Protein AF-A0A2M7MDG8-F1 (afdb_monomer_lite)

Radius of gyration: 29.89 Å; chains: 1; bounding box: 57×78×83 Å

Secondary structure (DSSP, 8-state):
-EEE-TTS-EEEEEEEEEEEEEEEEEEEEETT-TT-EEEEETT-EEEEE--SBTTB--S----EEEEGGG--TTPEEEEE--------SEEEEEEEES-TTT--EEEEEEEE-SHHHHHHHHHHHHHEEEETTTEEEEEEETT-HHHHHHHHHHHHHHH----EEEEEEGGGTEEEEEEE-HHHHHHHGGG-SSSSS----HHHHTS-HHHHHHHHHHHHHHHEEEEEEEETTEEEEEEEEEES-HHHHHHHHHHHHHTT---EEEEE--GGGT---EEEEEE-TTHHHHHHHHTT----SEETTEEPP-S-EE-SSEEEEEEEEEEEEEEEEEEEEEEEETTT-EEEETTEEEE--SS---SSPEEEEEEEEEEE-TT-EEEEEEEEEE-TTEEEEEEEEEEE-TT-EEEEEEEEEE-SEEEEEEEEEE-STT-EEEEEEEEE--TT--

Structure (mmCIF, N/CA/C/O backbone):
data_AF-A0A2M7MDG8-F1
#
_entry.id   AF-A0A2M7MDG8-F1
#
loop_
_atom_site.group_PDB
_atom_site.id
_atom_site.type_symbol
_atom_site.label_atom_id
_atom_site.label_alt_id
_atom_site.label_comp_id
_atom_site.label_asym_id
_atom_site.label_entity_id
_atom_site.label_seq_id
_atom_site.pdbx_PDB_ins_code
_atom_site.Cartn_x
_atom_site.Cartn_y
_atom_site.Cartn_z
_atom_site.occupancy
_atom_site.B_iso_or_equiv
_atom_site.auth_seq_id
_atom_site.auth_comp_id
_atom_site.auth_asym_id
_atom_site.auth_atom_id
_atom_site.pdbx_PDB_model_num
ATOM 1 N N . MET A 1 1 ? 8.767 -16.275 1.628 1.00 90.94 1 MET A N 1
ATOM 2 C CA . MET A 1 1 ? 8.260 -14.883 1.651 1.00 90.94 1 MET A CA 1
ATOM 3 C C . MET A 1 1 ? 7.482 -14.621 0.369 1.00 90.94 1 MET A C 1
ATOM 5 O O . MET A 1 1 ? 7.879 -15.150 -0.664 1.00 90.94 1 MET A O 1
ATOM 9 N N . GLN A 1 2 ? 6.396 -13.848 0.425 1.00 94.25 2 GLN A N 1
ATOM 10 C CA . GLN A 1 2 ? 5.673 -13.382 -0.766 1.00 94.25 2 GLN A CA 1
ATOM 11 C C . GLN A 1 2 ? 5.841 -11.868 -0.927 1.00 94.25 2 GLN A C 1
ATOM 13 O O . GLN A 1 2 ? 6.028 -11.171 0.067 1.00 94.25 2 GLN A O 1
ATOM 18 N N . VAL A 1 3 ? 5.775 -11.376 -2.162 1.00 95.19 3 VAL A N 1
ATOM 19 C CA . VAL A 1 3 ? 5.859 -9.946 -2.505 1.00 95.19 3 VAL A CA 1
ATOM 20 C C . VAL A 1 3 ? 4.761 -9.577 -3.497 1.00 95.19 3 VAL A C 1
ATOM 22 O O . VAL A 1 3 ? 4.364 -10.416 -4.307 1.00 95.19 3 VAL A O 1
ATOM 25 N N . LEU A 1 4 ? 4.275 -8.335 -3.433 1.00 95.75 4 LEU A N 1
ATOM 26 C CA . LEU A 1 4 ? 3.331 -7.793 -4.411 1.00 95.75 4 LEU A CA 1
ATOM 27 C C . LEU A 1 4 ? 4.066 -7.525 -5.733 1.00 95.75 4 LEU A C 1
ATOM 29 O O . LEU A 1 4 ? 5.124 -6.895 -5.721 1.00 95.75 4 LEU A O 1
ATOM 33 N N . THR A 1 5 ? 3.519 -7.990 -6.854 1.00 96.75 5 THR A N 1
ATOM 34 C CA . THR A 1 5 ? 4.098 -7.819 -8.198 1.00 96.75 5 THR A CA 1
ATOM 35 C C . THR A 1 5 ? 3.436 -6.671 -8.955 1.00 96.75 5 THR A C 1
ATOM 37 O O . THR A 1 5 ? 2.425 -6.116 -8.515 1.00 96.75 5 THR A O 1
ATOM 40 N N . HIS A 1 6 ? 3.964 -6.322 -10.134 1.00 96.00 6 HIS A N 1
ATOM 41 C CA . HIS A 1 6 ? 3.345 -5.305 -10.993 1.00 96.00 6 HIS A CA 1
ATOM 42 C C . HIS A 1 6 ? 1.895 -5.638 -11.378 1.00 96.00 6 HIS A C 1
ATOM 44 O O . HIS A 1 6 ? 1.126 -4.737 -11.679 1.00 96.00 6 HIS A O 1
ATOM 50 N N . LYS A 1 7 ? 1.486 -6.911 -11.329 1.00 96.00 7 LYS A N 1
ATOM 51 C CA . LYS A 1 7 ? 0.113 -7.330 -11.645 1.00 96.00 7 LYS A CA 1
ATOM 52 C C . LYS A 1 7 ? -0.869 -7.162 -10.483 1.00 96.00 7 LYS A C 1
ATOM 54 O O . LYS A 1 7 ? -2.022 -7.564 -10.616 1.00 96.00 7 LYS A O 1
ATOM 59 N N . GLY A 1 8 ? -0.431 -6.614 -9.348 1.00 95.94 8 GLY A N 1
ATOM 60 C CA . GLY A 1 8 ? -1.291 -6.438 -8.178 1.00 95.94 8 GLY A CA 1
ATOM 61 C C . GLY A 1 8 ? -1.609 -7.750 -7.457 1.00 95.94 8 GLY A C 1
ATOM 62 O O . GLY A 1 8 ? -2.674 -7.878 -6.863 1.00 95.94 8 GLY A O 1
ATOM 63 N N . GLN A 1 9 ? -0.713 -8.740 -7.536 1.00 95.38 9 GLN A N 1
ATOM 64 C CA . GLN A 1 9 ? -0.869 -10.050 -6.898 1.00 95.38 9 GLN A CA 1
ATOM 65 C C . GLN A 1 9 ? 0.360 -10.400 -6.062 1.00 95.38 9 GLN A C 1
ATOM 67 O O . GLN A 1 9 ? 1.480 -10.027 -6.408 1.00 95.38 9 GLN A O 1
ATOM 72 N N . TYR A 1 10 ? 0.162 -11.156 -4.983 1.00 95.75 10 TYR A N 1
ATOM 73 C CA . TYR A 1 10 ? 1.270 -11.688 -4.195 1.00 95.75 10 TYR A CA 1
ATOM 74 C C . TYR A 1 10 ? 1.831 -12.963 -4.828 1.00 95.75 10 TYR A C 1
ATOM 76 O O . TYR A 1 10 ? 1.098 -13.916 -5.100 1.00 95.75 10 TYR A O 1
ATOM 84 N N . LYS A 1 11 ? 3.149 -12.997 -5.035 1.00 96.62 11 LYS A N 1
ATOM 85 C CA . LYS A 1 11 ? 3.870 -14.154 -5.584 1.00 96.62 11 LYS A CA 1
ATOM 86 C C . LYS A 1 11 ? 5.039 -14.545 -4.689 1.00 96.62 11 LYS A C 1
ATOM 88 O O . LYS A 1 11 ? 5.586 -13.729 -3.948 1.00 96.62 11 LYS A O 1
ATOM 93 N N . LEU A 1 12 ? 5.406 -15.825 -4.738 1.00 97.44 12 LEU A N 1
ATOM 94 C CA . LEU A 1 12 ? 6.503 -16.379 -3.948 1.00 97.44 12 LEU A CA 1
ATOM 95 C C . LEU A 1 12 ? 7.853 -15.883 -4.482 1.00 97.44 12 LEU A C 1
ATOM 97 O O . LEU A 1 12 ? 8.142 -16.011 -5.674 1.00 97.44 12 LEU A O 1
ATOM 101 N N . VAL A 1 13 ? 8.699 -15.397 -3.575 1.00 96.19 13 VAL A N 1
ATOM 102 C CA . VAL A 1 13 ? 10.124 -15.194 -3.849 1.00 96.19 13 VAL A CA 1
ATOM 103 C C . VAL A 1 13 ? 10.809 -16.554 -3.787 1.00 96.19 13 VAL A C 1
ATOM 105 O O . VAL A 1 13 ? 10.835 -17.173 -2.721 1.00 96.19 13 VAL A O 1
ATOM 108 N N . TYR A 1 14 ? 11.336 -17.027 -4.917 1.00 94.19 14 TYR A N 1
ATOM 109 C CA . TYR A 1 14 ? 12.024 -18.323 -4.988 1.00 94.19 14 TYR A CA 1
ATOM 110 C C . TYR A 1 14 ? 13.547 -18.187 -4.911 1.00 94.19 14 TYR A C 1
ATOM 112 O O . TYR A 1 14 ? 14.239 -19.170 -4.654 1.00 94.19 14 TYR A O 1
ATOM 120 N N . HIS A 1 15 ? 14.076 -16.978 -5.111 1.00 91.88 15 HIS A N 1
ATOM 121 C CA . HIS A 1 15 ? 15.501 -16.707 -4.993 1.00 91.88 15 HIS A CA 1
ATOM 122 C C . HIS A 1 15 ? 15.756 -15.265 -4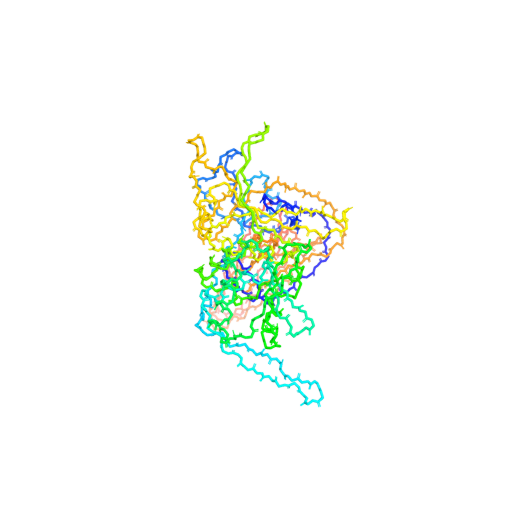.540 1.00 91.88 15 HIS A C 1
ATOM 124 O O . HIS A 1 15 ? 15.127 -14.324 -5.027 1.00 91.88 15 HIS A O 1
ATOM 130 N N . THR A 1 16 ? 16.689 -15.089 -3.605 1.00 93.12 16 THR A N 1
ATOM 131 C CA . THR A 1 16 ? 17.155 -13.781 -3.127 1.00 93.12 16 THR A CA 1
ATOM 132 C C . THR A 1 16 ? 18.625 -13.616 -3.471 1.00 93.12 16 THR A C 1
ATOM 134 O O . THR A 1 16 ? 19.426 -14.504 -3.182 1.00 93.12 16 THR A O 1
ATOM 137 N N . GLN A 1 17 ? 18.986 -12.476 -4.047 1.00 90.44 17 GLN A N 1
ATOM 138 C CA . GLN A 1 17 ? 20.343 -12.179 -4.487 1.00 90.44 17 GLN A CA 1
ATOM 139 C C . GLN A 1 17 ? 20.894 -10.988 -3.716 1.00 90.44 17 GLN A C 1
ATOM 141 O O . GLN A 1 17 ? 20.208 -9.980 -3.540 1.00 90.44 17 GLN A O 1
ATOM 146 N N . VAL A 1 18 ? 22.156 -11.099 -3.311 1.00 92.25 18 VAL A N 1
ATOM 147 C CA . VAL A 1 18 ? 22.944 -10.003 -2.747 1.00 92.25 18 VAL A CA 1
ATOM 148 C C . VAL A 1 18 ? 24.282 -9.994 -3.460 1.00 92.25 18 VAL A C 1
ATOM 150 O O . VAL A 1 18 ? 24.890 -11.047 -3.648 1.00 92.25 18 VAL A O 1
ATOM 153 N N . ARG A 1 19 ? 24.743 -8.818 -3.876 1.00 88.81 19 ARG A N 1
ATOM 154 C CA . ARG A 1 19 ? 26.073 -8.663 -4.473 1.00 88.81 19 ARG A CA 1
ATOM 155 C C . ARG A 1 19 ? 26.702 -7.330 -4.075 1.00 88.81 19 ARG A C 1
ATOM 157 O O . ARG A 1 19 ? 25.959 -6.366 -3.874 1.00 88.81 19 ARG A O 1
ATOM 164 N N . PRO A 1 20 ? 28.040 -7.247 -4.010 1.00 91.75 20 PRO A N 1
ATOM 165 C CA . PRO A 1 20 ? 28.718 -5.964 -3.932 1.00 91.75 20 PRO A CA 1
ATOM 166 C C . PRO A 1 20 ? 28.511 -5.178 -5.233 1.00 91.75 20 PRO A C 1
ATOM 168 O O . PRO A 1 20 ? 28.456 -5.747 -6.330 1.00 91.75 20 PRO A O 1
ATOM 171 N N . TYR A 1 21 ? 28.388 -3.862 -5.113 1.00 89.94 21 TYR A N 1
ATOM 172 C CA . TYR A 1 21 ? 28.246 -2.938 -6.227 1.00 89.94 21 TYR A CA 1
ATOM 173 C C . TYR A 1 21 ? 29.119 -1.705 -6.009 1.00 89.94 21 TYR A C 1
ATOM 175 O O . TYR A 1 21 ? 28.996 -1.015 -4.996 1.00 89.94 21 TYR A O 1
ATOM 183 N N . SER A 1 22 ? 29.946 -1.423 -7.013 1.00 92.25 22 SER A N 1
ATOM 184 C CA . SER A 1 22 ? 30.673 -0.166 -7.165 1.00 92.25 22 SER A CA 1
ATOM 185 C C . SER A 1 22 ? 30.246 0.482 -8.478 1.00 92.25 22 SER A C 1
ATOM 187 O O . SER A 1 22 ? 30.164 -0.187 -9.513 1.00 92.25 22 SER A O 1
ATOM 189 N N . GLY A 1 23 ? 29.946 1.773 -8.432 1.00 93.00 23 GLY A N 1
ATOM 190 C CA . GLY A 1 23 ? 29.485 2.558 -9.569 1.00 93.00 23 GLY A CA 1
ATOM 191 C C . GLY A 1 23 ? 28.351 3.503 -9.196 1.00 93.00 23 GLY A C 1
ATOM 192 O O . GLY A 1 23 ? 28.039 3.732 -8.030 1.00 93.00 23 GLY A O 1
ATOM 193 N N . LYS A 1 24 ? 27.677 4.034 -10.212 1.00 94.75 24 LYS A N 1
ATOM 194 C CA . LYS A 1 24 ? 26.626 5.033 -10.027 1.00 94.75 24 LYS A CA 1
ATOM 195 C C . LYS A 1 24 ? 25.358 4.423 -9.420 1.00 94.75 24 LYS A C 1
ATOM 197 O O . LYS A 1 24 ? 24.734 3.554 -10.037 1.00 94.75 24 LYS A O 1
ATOM 202 N N . LEU A 1 25 ? 24.965 4.886 -8.236 1.00 95.94 25 LEU A N 1
ATOM 203 C CA . LEU A 1 25 ? 23.689 4.580 -7.586 1.00 95.94 25 LEU A CA 1
ATOM 204 C C . LEU A 1 25 ? 22.718 5.737 -7.816 1.00 95.94 25 LEU A C 1
ATOM 206 O O . LEU A 1 25 ? 23.065 6.893 -7.568 1.00 95.94 25 LEU A O 1
ATOM 210 N N . PHE A 1 26 ? 21.516 5.430 -8.294 1.00 96.12 26 PHE A N 1
ATOM 211 C CA . PHE A 1 26 ? 20.469 6.415 -8.549 1.00 96.12 26 PHE A CA 1
ATOM 212 C C . PHE A 1 26 ? 19.486 6.440 -7.387 1.00 96.12 26 PHE A C 1
ATOM 214 O O . PHE A 1 26 ? 19.112 5.387 -6.885 1.00 96.12 26 PHE A O 1
ATOM 221 N N . THR A 1 27 ? 19.048 7.632 -6.995 1.00 95.25 27 THR A N 1
ATOM 222 C CA . THR A 1 27 ? 18.027 7.845 -5.968 1.00 95.25 27 THR A CA 1
ATOM 223 C C . THR A 1 27 ? 16.812 8.505 -6.609 1.00 95.25 27 THR A C 1
ATOM 225 O O . THR A 1 27 ? 16.882 9.650 -7.063 1.00 95.25 27 THR A O 1
ATOM 228 N N . LEU A 1 28 ? 15.688 7.795 -6.628 1.00 94.00 28 LEU A N 1
ATOM 229 C CA . LEU A 1 28 ? 14.415 8.276 -7.145 1.00 94.00 28 LEU A CA 1
ATOM 230 C C . LEU A 1 28 ? 13.561 8.842 -6.004 1.00 94.00 28 LEU A C 1
ATOM 232 O O . LEU A 1 28 ? 13.340 8.175 -4.994 1.00 94.00 28 LEU A O 1
ATOM 236 N N . ILE A 1 29 ? 13.055 10.066 -6.174 1.00 93.19 29 ILE A N 1
ATOM 237 C CA . ILE A 1 29 ? 12.091 10.689 -5.258 1.00 93.19 29 ILE A CA 1
ATOM 238 C C . ILE A 1 29 ? 10.775 10.879 -6.001 1.00 93.19 29 ILE A C 1
ATOM 240 O O . ILE A 1 29 ? 10.699 11.630 -6.978 1.00 93.19 29 ILE A O 1
ATOM 244 N N . VAL A 1 30 ? 9.719 10.242 -5.503 1.00 93.00 30 VAL A N 1
ATOM 245 C CA . VAL A 1 30 ? 8.393 10.227 -6.129 1.00 93.00 30 VAL A CA 1
ATOM 246 C C . VAL A 1 30 ? 7.488 11.289 -5.495 1.00 93.00 30 VAL A C 1
ATOM 248 O O . VAL A 1 30 ? 7.521 11.556 -4.290 1.00 93.00 30 VAL A O 1
ATOM 251 N N . THR A 1 31 ? 6.670 11.957 -6.311 1.00 91.81 31 THR A N 1
ATOM 252 C CA . THR A 1 31 ? 5.700 12.946 -5.820 1.00 91.81 31 THR A CA 1
ATOM 253 C C . THR A 1 31 ? 4.713 12.281 -4.861 1.00 91.81 31 THR A C 1
ATOM 255 O O . THR A 1 31 ? 4.181 11.217 -5.147 1.00 91.81 31 THR A O 1
ATOM 258 N N . GLY A 1 32 ? 4.461 12.904 -3.707 1.00 85.94 32 GLY A N 1
ATOM 259 C CA . GLY A 1 32 ? 3.559 12.347 -2.694 1.00 85.94 32 GLY A CA 1
ATOM 260 C C . GLY A 1 32 ? 4.169 11.287 -1.781 1.00 85.94 32 GLY A C 1
ATOM 261 O O . GLY A 1 32 ? 3.462 10.803 -0.899 1.00 85.94 32 GLY A O 1
ATOM 262 N N . GLN A 1 33 ? 5.445 10.938 -1.965 1.00 77.56 33 GLN A N 1
ATOM 263 C CA . GLN A 1 33 ? 6.238 10.082 -1.070 1.00 77.56 33 GLN A CA 1
ATOM 264 C C . GLN A 1 33 ? 7.606 10.727 -0.786 1.00 77.56 33 GLN A C 1
ATOM 266 O O . GLN A 1 33 ? 8.641 10.166 -1.115 1.00 77.56 33 GLN A O 1
ATOM 271 N N . PRO A 1 34 ? 7.657 11.946 -0.220 1.00 58.31 34 PRO A N 1
ATOM 272 C CA . PRO A 1 34 ? 8.914 12.673 -0.048 1.00 58.31 34 PRO A CA 1
ATOM 273 C C . PRO A 1 34 ? 9.913 12.008 0.915 1.00 58.31 34 PRO A C 1
ATOM 275 O O . PRO A 1 34 ? 11.093 12.344 0.843 1.00 58.31 34 PRO A O 1
ATOM 278 N N . SER A 1 35 ? 9.460 11.133 1.821 1.00 60.50 35 SER A N 1
ATOM 279 C CA . SER A 1 35 ? 10.312 10.428 2.790 1.00 60.50 35 SER A CA 1
ATOM 280 C C . SER A 1 35 ? 10.907 9.126 2.258 1.00 60.50 35 SER A C 1
ATOM 282 O O . SER A 1 35 ? 11.952 8.709 2.747 1.00 60.50 35 SER A O 1
ATOM 284 N N . GLU A 1 36 ? 10.270 8.507 1.264 1.00 72.19 36 GLU A N 1
ATOM 285 C CA . GLU A 1 36 ? 10.701 7.229 0.702 1.00 72.19 36 GLU A CA 1
ATOM 286 C C . GLU A 1 36 ? 11.608 7.501 -0.500 1.00 72.19 36 GLU A C 1
ATOM 288 O O . GLU A 1 36 ? 11.219 8.163 -1.467 1.00 72.19 36 GLU A O 1
ATOM 293 N N . LYS A 1 37 ? 12.859 7.056 -0.398 1.00 84.75 37 LYS A N 1
ATOM 294 C CA . LYS A 1 37 ? 13.877 7.211 -1.435 1.00 84.75 37 LYS A CA 1
ATOM 295 C C . LYS A 1 37 ? 14.177 5.836 -1.994 1.00 84.75 37 LYS A C 1
ATOM 297 O O . LYS A 1 37 ? 14.700 5.000 -1.269 1.00 84.75 37 LYS A O 1
ATOM 302 N N . ILE A 1 38 ? 13.913 5.642 -3.279 1.00 90.75 38 ILE A N 1
ATOM 303 C CA . ILE A 1 38 ? 14.214 4.368 -3.929 1.00 90.75 38 ILE A CA 1
ATOM 304 C C . ILE A 1 38 ? 15.616 4.463 -4.500 1.00 90.75 38 ILE A C 1
ATOM 306 O O . ILE A 1 38 ? 15.865 5.273 -5.394 1.00 90.75 38 ILE A O 1
ATOM 310 N N . GLU A 1 39 ? 16.539 3.670 -3.966 1.00 94.00 39 GLU A N 1
ATOM 311 C CA . GLU A 1 39 ? 17.900 3.586 -4.483 1.00 94.00 39 GLU A CA 1
ATOM 312 C C . GLU A 1 39 ? 18.063 2.350 -5.366 1.00 94.00 39 GLU A C 1
ATOM 314 O O . GLU A 1 39 ? 17.705 1.240 -4.977 1.00 94.00 39 GLU A O 1
ATOM 319 N N . ALA A 1 40 ? 18.604 2.537 -6.568 1.00 94.50 40 ALA A N 1
ATOM 320 C CA . ALA A 1 40 ? 18.746 1.459 -7.534 1.00 94.50 40 ALA A CA 1
ATOM 321 C C . ALA A 1 40 ? 20.020 1.592 -8.374 1.00 94.50 40 ALA A C 1
ATOM 323 O O . ALA A 1 40 ? 20.505 2.690 -8.667 1.00 94.50 40 ALA A O 1
ATOM 324 N N . THR A 1 41 ? 20.571 0.446 -8.782 1.00 94.44 41 THR A N 1
ATOM 325 C CA . THR A 1 41 ? 21.698 0.413 -9.727 1.00 94.44 41 THR A CA 1
ATOM 326 C C . THR A 1 41 ? 21.262 0.922 -11.098 1.00 94.44 41 THR A C 1
ATOM 328 O O . THR A 1 41 ? 20.101 0.778 -11.471 1.00 94.44 41 THR A O 1
ATOM 331 N N . LYS A 1 42 ? 22.210 1.463 -11.870 1.00 92.44 42 LYS A N 1
ATOM 332 C CA . LYS A 1 42 ? 21.990 2.122 -13.169 1.00 92.44 42 LYS A CA 1
ATOM 333 C C . LYS A 1 42 ? 21.023 1.404 -14.130 1.00 92.44 42 LYS A C 1
ATOM 335 O O . LYS A 1 42 ? 20.259 2.067 -14.823 1.00 92.44 42 LYS A O 1
ATOM 340 N N . GLU A 1 43 ? 21.080 0.075 -14.193 1.00 89.62 43 GLU A N 1
ATOM 341 C CA . GLU A 1 43 ? 20.310 -0.736 -15.149 1.00 89.62 43 GLU A CA 1
ATOM 342 C C . GLU A 1 43 ? 19.020 -1.331 -14.555 1.00 89.62 43 GLU A C 1
ATOM 344 O O . GLU A 1 43 ? 18.331 -2.088 -15.230 1.00 89.62 43 GLU A O 1
ATOM 349 N N . HIS A 1 44 ? 18.696 -1.037 -13.290 1.00 92.12 44 HIS A N 1
ATOM 350 C CA . HIS A 1 44 ? 17.541 -1.640 -12.628 1.00 92.12 44 HIS A CA 1
ATOM 351 C C . HIS A 1 44 ? 16.229 -1.119 -13.245 1.00 92.12 44 HIS A C 1
ATOM 353 O O . HIS A 1 44 ? 16.051 0.106 -13.270 1.00 92.12 44 HIS A O 1
ATOM 359 N N . PRO A 1 45 ? 15.332 -1.993 -13.746 1.00 94.12 45 PRO A N 1
ATOM 360 C CA . PRO A 1 45 ? 14.138 -1.548 -14.455 1.00 94.12 45 PRO A CA 1
ATOM 361 C C . PRO A 1 45 ? 12.997 -1.137 -13.518 1.00 94.12 45 PRO A C 1
ATOM 363 O O . PRO A 1 45 ? 12.654 -1.856 -12.579 1.00 94.12 45 PRO A O 1
ATOM 366 N N . PHE A 1 46 ? 12.361 -0.014 -13.833 1.00 95.88 46 PHE A N 1
ATOM 367 C CA . PHE A 1 46 ? 11.151 0.506 -13.200 1.00 95.88 46 PHE A CA 1
ATOM 368 C C . PHE A 1 46 ? 9.995 0.467 -14.199 1.00 95.88 46 PHE A C 1
ATOM 370 O O . PHE A 1 46 ? 10.208 0.712 -15.388 1.00 95.88 46 PHE A O 1
ATOM 377 N N . LEU A 1 47 ? 8.774 0.200 -13.730 1.00 96.94 47 LEU A N 1
ATOM 378 C CA . LEU A 1 47 ? 7.583 0.302 -14.573 1.00 96.94 47 LEU A CA 1
ATOM 379 C C . LEU A 1 47 ? 7.169 1.772 -14.685 1.00 96.94 47 LEU A C 1
ATOM 381 O O . LEU A 1 47 ? 6.744 2.389 -13.699 1.00 96.94 47 LEU A O 1
ATOM 385 N N . VAL A 1 48 ? 7.316 2.339 -15.879 1.00 96.88 48 VAL A N 1
ATOM 386 C CA . VAL A 1 48 ? 7.250 3.783 -16.120 1.00 96.88 48 VAL A CA 1
ATOM 387 C C . VAL A 1 48 ? 6.307 4.111 -17.274 1.00 96.88 48 VAL A C 1
ATOM 389 O O . VAL A 1 48 ? 6.158 3.342 -18.215 1.00 96.88 48 VAL A O 1
ATOM 392 N N . VAL A 1 49 ? 5.690 5.290 -17.209 1.00 97.38 49 VAL A N 1
ATOM 393 C CA . VAL A 1 49 ? 5.041 5.953 -18.344 1.00 97.38 49 VAL A CA 1
ATOM 394 C C . VAL A 1 49 ? 5.789 7.259 -18.616 1.00 97.38 49 VAL A C 1
ATOM 396 O O . VAL A 1 49 ? 5.792 8.164 -17.771 1.00 97.38 49 VAL A O 1
ATOM 399 N N . LYS A 1 50 ? 6.401 7.390 -19.800 1.00 94.69 50 LYS A N 1
ATOM 400 C CA . LYS A 1 50 ? 7.115 8.614 -20.199 1.00 94.69 50 LYS A CA 1
ATOM 401 C C . LYS A 1 50 ? 6.169 9.803 -20.297 1.00 94.69 50 LYS A C 1
ATOM 403 O O . LYS A 1 50 ? 5.072 9.723 -20.864 1.00 94.69 50 LYS A O 1
ATOM 408 N N . ARG A 1 51 ? 6.589 10.948 -19.765 1.00 93.81 51 ARG A N 1
ATOM 409 C CA . ARG A 1 51 ? 5.798 12.174 -19.829 1.00 93.81 51 ARG A CA 1
ATOM 410 C C . ARG A 1 51 ? 5.858 12.772 -21.233 1.00 93.81 51 ARG A C 1
ATOM 412 O O . ARG A 1 51 ? 6.926 13.158 -21.689 1.00 93.81 51 ARG A O 1
ATOM 419 N N . LYS A 1 52 ? 4.704 12.933 -21.895 1.00 91.38 52 LYS A N 1
ATOM 420 C CA . LYS A 1 52 ? 4.650 13.520 -23.253 1.00 91.38 52 LYS A CA 1
ATOM 421 C C . LYS A 1 52 ? 4.819 15.046 -23.242 1.00 91.38 52 LYS A C 1
ATOM 423 O O . LYS A 1 52 ? 5.505 15.599 -24.093 1.00 91.38 52 LYS A O 1
ATOM 428 N N . TYR A 1 53 ? 4.224 15.731 -22.260 1.00 88.31 53 TYR A N 1
ATOM 429 C CA . TYR A 1 53 ? 4.267 17.195 -22.151 1.00 88.31 53 TYR A CA 1
ATOM 430 C C . TYR A 1 53 ? 4.502 17.653 -20.712 1.00 88.31 53 TYR A C 1
ATOM 432 O O . TYR A 1 53 ? 3.794 17.235 -19.797 1.00 88.31 53 TYR A O 1
ATOM 440 N N . LYS A 1 54 ? 5.440 18.585 -20.512 1.00 81.12 54 LYS A N 1
ATOM 441 C CA . LYS A 1 54 ? 5.898 19.054 -19.188 1.00 81.12 54 LYS A CA 1
ATOM 442 C C . LYS A 1 54 ? 4.770 19.475 -18.233 1.00 81.12 54 LYS A C 1
ATOM 444 O O . LYS A 1 54 ? 4.838 19.183 -17.043 1.00 81.12 54 LYS A O 1
ATOM 449 N N . ASN A 1 55 ? 3.728 20.130 -18.751 1.00 80.25 55 ASN A N 1
ATOM 450 C CA . ASN A 1 55 ? 2.668 20.741 -17.940 1.00 80.25 55 ASN A CA 1
ATOM 451 C C . ASN A 1 55 ? 1.286 20.078 -18.093 1.00 80.25 55 ASN A C 1
ATOM 453 O O . ASN A 1 55 ? 0.345 20.491 -17.423 1.00 80.25 55 ASN A O 1
ATOM 457 N N . GLU A 1 56 ? 1.151 19.027 -18.910 1.00 83.31 56 GLU A N 1
ATOM 458 C CA . GLU A 1 56 ? -0.145 18.372 -19.171 1.00 83.31 56 GLU A CA 1
ATOM 459 C C . GLU A 1 56 ? -0.110 16.876 -18.898 1.00 83.31 56 GLU A C 1
ATOM 461 O O . GLU A 1 56 ? 0.840 16.213 -19.318 1.00 83.31 56 GLU A O 1
ATOM 466 N N . LYS A 1 57 ? -1.102 16.351 -18.169 1.00 83.94 57 LYS A N 1
ATOM 467 C CA . LYS A 1 57 ? -1.185 14.908 -17.919 1.00 83.94 57 LYS A CA 1
ATOM 468 C C . LYS A 1 57 ? -1.240 14.160 -19.250 1.00 83.94 57 LYS A C 1
ATOM 470 O O . LYS A 1 57 ? -1.841 14.638 -20.212 1.00 83.94 57 LYS A O 1
ATOM 475 N N . ASN A 1 58 ? -0.653 12.970 -19.276 1.00 91.12 58 ASN A N 1
ATOM 476 C CA . ASN A 1 58 ? -0.784 12.101 -20.430 1.00 91.12 58 ASN A CA 1
ATOM 477 C C . ASN A 1 58 ? -2.265 11.747 -20.668 1.00 91.12 58 ASN A C 1
ATOM 479 O O . ASN A 1 58 ? -3.048 11.596 -19.729 1.00 91.12 58 ASN A O 1
ATOM 483 N N . LYS A 1 59 ? -2.638 11.616 -21.944 1.00 88.44 59 LYS A N 1
ATOM 484 C CA . LYS A 1 59 ? -3.930 11.042 -22.363 1.00 88.44 59 LYS A CA 1
ATOM 485 C C . LYS A 1 59 ? -3.870 9.520 -22.498 1.00 88.44 59 LYS A C 1
ATOM 487 O O . LYS A 1 59 ? -4.901 8.867 -22.514 1.00 88.44 59 LYS A O 1
ATOM 492 N N . ASP A 1 60 ? -2.658 8.998 -22.618 1.00 89.06 60 ASP A N 1
ATOM 493 C CA . ASP A 1 60 ? -2.336 7.610 -22.897 1.00 89.06 60 ASP A CA 1
ATOM 494 C C . ASP A 1 60 ? -1.245 7.165 -21.913 1.00 89.06 60 ASP A C 1
ATOM 496 O O . ASP A 1 60 ? -0.237 7.862 -21.750 1.00 89.06 60 ASP A O 1
ATOM 500 N N . TRP A 1 61 ? -1.499 6.051 -21.233 1.00 93.56 61 TRP A N 1
ATOM 501 C CA . TRP A 1 61 ? -0.767 5.578 -20.058 1.00 93.56 61 TRP A CA 1
ATOM 502 C C . TRP A 1 61 ? -0.071 4.236 -20.307 1.00 93.56 61 TRP A C 1
ATOM 504 O O . TRP A 1 61 ? 0.082 3.439 -19.386 1.00 93.56 61 TRP A O 1
ATOM 514 N N . ASN A 1 62 ? 0.356 3.992 -21.550 1.00 91.00 62 ASN A N 1
ATOM 515 C CA . ASN A 1 62 ? 1.149 2.817 -21.911 1.00 91.00 62 ASN A CA 1
ATOM 516 C C . ASN A 1 62 ? 2.414 2.722 -21.052 1.00 91.00 62 ASN A C 1
ATOM 518 O O . ASN A 1 62 ? 3.250 3.630 -21.068 1.00 91.00 62 ASN A O 1
ATOM 522 N N . GLN A 1 63 ? 2.525 1.629 -20.297 1.00 94.12 63 GLN A N 1
ATOM 523 C CA . GLN A 1 63 ? 3.657 1.375 -19.419 1.00 94.12 63 GLN A CA 1
ATOM 524 C C . GLN A 1 63 ? 4.781 0.663 -20.170 1.00 94.12 63 GLN A C 1
ATOM 526 O O . GLN A 1 63 ? 4.544 -0.177 -21.037 1.00 94.12 63 GLN A O 1
ATOM 531 N N . GLU A 1 64 ? 6.012 0.947 -19.776 1.00 94.25 64 GLU A N 1
ATOM 532 C CA . GLU A 1 64 ? 7.209 0.263 -20.245 1.00 94.25 64 GLU A CA 1
ATOM 533 C C . GLU A 1 64 ? 8.199 0.070 -19.094 1.00 94.25 64 GLU A C 1
ATOM 535 O O . GLU A 1 64 ? 8.223 0.832 -18.125 1.00 94.25 64 GLU A O 1
ATOM 540 N N . TRP A 1 65 ? 9.013 -0.979 -19.186 1.00 94.75 65 TRP A N 1
ATOM 541 C CA . TRP A 1 65 ? 10.102 -1.211 -18.245 1.00 94.75 65 TRP A CA 1
ATOM 542 C C . TRP A 1 65 ? 11.331 -0.430 -18.696 1.00 94.75 65 TRP A C 1
ATOM 544 O O . TRP A 1 65 ? 11.925 -0.755 -19.723 1.00 94.75 65 TRP A O 1
ATOM 554 N N . LEU A 1 66 ? 11.729 0.575 -17.917 1.00 93.50 66 LEU A N 1
ATOM 555 C CA . LEU A 1 66 ? 12.893 1.405 -18.218 1.00 93.50 66 LEU A CA 1
ATOM 556 C C . LEU A 1 66 ? 13.957 1.285 -17.131 1.00 93.50 66 LEU A C 1
ATOM 558 O O . LEU A 1 66 ? 13.623 1.359 -15.945 1.00 93.50 66 LEU A O 1
ATOM 562 N N . PRO A 1 67 ? 15.243 1.162 -17.496 1.00 94.06 67 PRO A N 1
ATOM 563 C CA . PRO A 1 67 ? 16.336 1.353 -16.556 1.00 94.06 67 PRO A CA 1
ATOM 564 C C . PRO A 1 67 ? 16.226 2.703 -15.841 1.00 94.06 67 PRO A C 1
ATOM 566 O O . PRO A 1 67 ? 15.940 3.719 -16.474 1.00 94.06 67 PRO A O 1
ATOM 569 N N . VAL A 1 68 ? 16.532 2.754 -14.541 1.00 94.38 68 VAL A N 1
ATOM 570 C CA . VAL A 1 68 ? 16.451 4.000 -13.749 1.00 94.38 68 VAL A CA 1
ATOM 571 C C . VAL A 1 68 ? 17.243 5.171 -14.352 1.00 94.38 68 VAL A C 1
ATOM 573 O O . VAL A 1 68 ? 16.864 6.325 -14.175 1.00 94.38 68 VAL A O 1
ATOM 576 N N . LYS A 1 69 ? 18.323 4.890 -15.094 1.00 93.81 69 LYS A N 1
ATOM 577 C CA . LYS A 1 69 ? 19.143 5.905 -15.779 1.00 93.81 69 LYS A CA 1
ATOM 578 C C . LYS A 1 69 ? 18.400 6.652 -16.902 1.00 93.81 69 LYS A C 1
ATOM 580 O O . LYS A 1 69 ? 18.820 7.753 -17.241 1.00 93.81 69 LYS A O 1
ATOM 585 N N . ASP A 1 70 ? 17.366 6.033 -17.475 1.00 94.69 70 ASP A N 1
ATOM 586 C CA . ASP A 1 70 ? 16.585 6.537 -18.615 1.00 94.69 70 ASP A CA 1
ATOM 587 C C . ASP A 1 70 ? 15.252 7.170 -18.155 1.00 94.69 70 ASP A C 1
ATOM 589 O O . ASP A 1 70 ? 14.506 7.753 -18.947 1.00 94.69 70 ASP A O 1
ATOM 593 N N . VAL A 1 71 ? 14.956 7.076 -16.853 1.00 95.56 71 VAL A N 1
ATOM 594 C CA . VAL A 1 71 ? 13.831 7.757 -16.210 1.00 95.56 71 VAL A CA 1
ATOM 595 C C . VAL A 1 71 ? 14.182 9.229 -16.030 1.00 95.56 71 VAL A C 1
ATOM 597 O O . VAL A 1 71 ? 15.283 9.574 -15.605 1.00 95.56 71 VAL A O 1
ATOM 600 N N . GLU A 1 72 ? 13.232 10.114 -16.317 1.00 95.06 72 GLU A N 1
ATOM 601 C CA . GLU A 1 72 ? 13.406 11.560 -16.232 1.00 95.06 72 GLU A CA 1
ATOM 602 C C . GLU A 1 72 ? 12.433 12.190 -15.229 1.00 95.06 72 GLU A C 1
ATOM 604 O O . GLU A 1 72 ? 11.382 11.654 -14.870 1.00 95.06 72 GLU A O 1
ATOM 609 N N . LYS A 1 73 ? 12.772 13.393 -14.758 1.00 95.12 73 LYS A N 1
ATOM 610 C CA . LYS A 1 73 ? 11.877 14.169 -13.898 1.00 95.12 73 LYS A CA 1
ATOM 611 C C . LYS A 1 73 ? 10.554 14.442 -14.621 1.00 95.12 73 LYS A C 1
ATOM 613 O O . LYS A 1 73 ? 10.535 15.071 -15.674 1.00 95.12 73 LYS A O 1
ATOM 618 N N . GLY A 1 74 ? 9.446 14.094 -13.973 1.00 94.62 74 GLY A N 1
ATOM 619 C CA . GLY A 1 74 ? 8.093 14.283 -14.492 1.00 94.62 74 GLY A CA 1
ATOM 620 C C . GLY A 1 74 ? 7.498 13.053 -15.175 1.00 94.62 74 GLY A C 1
ATOM 621 O O . GLY A 1 74 ? 6.270 13.022 -15.300 1.00 94.62 74 GLY A O 1
ATOM 622 N N . ASP A 1 75 ? 8.316 12.055 -15.537 1.00 96.31 75 ASP A N 1
ATOM 623 C CA . ASP A 1 75 ? 7.838 10.715 -15.901 1.00 96.31 75 ASP A CA 1
ATOM 624 C C . ASP A 1 75 ? 7.042 10.112 -14.748 1.00 96.31 75 ASP A C 1
ATOM 626 O O . ASP A 1 75 ? 7.212 10.505 -13.592 1.00 96.31 75 ASP A O 1
ATOM 630 N N . TYR A 1 76 ? 6.157 9.169 -15.044 1.00 96.75 76 TYR A N 1
ATOM 631 C CA . TYR A 1 76 ? 5.332 8.537 -14.025 1.00 96.75 76 TYR A CA 1
ATOM 632 C C . TYR A 1 76 ? 5.865 7.158 -13.690 1.00 96.75 76 TYR A C 1
ATOM 634 O O . TYR A 1 76 ? 6.000 6.327 -14.578 1.00 96.75 76 TYR A O 1
ATOM 642 N N . VAL A 1 77 ? 6.096 6.895 -12.409 1.00 96.50 77 VAL A N 1
ATOM 643 C CA . VAL A 1 77 ? 6.284 5.528 -11.916 1.00 96.50 77 VAL A CA 1
ATOM 644 C C . VAL A 1 77 ? 4.947 4.915 -11.526 1.00 96.50 77 VAL A C 1
ATOM 646 O O . VAL A 1 77 ? 4.036 5.627 -11.085 1.00 96.50 77 VAL A O 1
ATOM 649 N N . CYS A 1 78 ? 4.848 3.597 -11.673 1.00 96.88 78 CYS A N 1
ATOM 650 C CA . CYS A 1 78 ? 3.631 2.846 -11.395 1.00 96.88 78 CYS A CA 1
ATOM 651 C C . CYS A 1 78 ? 3.699 2.171 -10.017 1.00 96.88 78 CYS A C 1
ATOM 653 O O . CYS A 1 78 ? 4.593 1.370 -9.738 1.00 96.88 78 CYS A O 1
ATOM 655 N N . THR A 1 79 ? 2.719 2.466 -9.169 1.00 96.25 79 THR A N 1
ATOM 656 C CA . THR A 1 79 ? 2.430 1.740 -7.929 1.00 96.25 79 THR A CA 1
ATOM 657 C C . THR A 1 79 ? 1.279 0.774 -8.205 1.00 96.25 79 THR A C 1
ATOM 659 O O . THR A 1 79 ? 0.168 1.255 -8.427 1.00 96.25 79 THR A O 1
ATOM 662 N N . PRO A 1 80 ? 1.491 -0.552 -8.214 1.00 97.25 80 PRO A N 1
ATOM 663 C CA . PRO A 1 80 ? 0.407 -1.499 -8.447 1.00 97.25 80 PRO A CA 1
ATOM 664 C C . PRO A 1 80 ? -0.573 -1.504 -7.270 1.00 97.25 80 PRO A C 1
ATOM 666 O O . PRO A 1 80 ? -0.180 -1.373 -6.109 1.00 97.25 80 PRO A O 1
ATOM 669 N N . ILE A 1 81 ? -1.854 -1.651 -7.587 1.00 97.50 81 ILE A N 1
ATOM 670 C CA . ILE A 1 81 ? -2.941 -1.783 -6.618 1.00 97.50 81 ILE A CA 1
ATOM 671 C C . ILE A 1 81 ? -3.084 -3.265 -6.267 1.00 97.50 81 ILE A C 1
ATOM 673 O O . ILE A 1 81 ? -3.195 -4.092 -7.169 1.00 97.50 81 ILE A O 1
ATOM 677 N N . ASP A 1 82 ? -3.094 -3.608 -4.976 1.00 96.50 82 ASP A N 1
ATOM 678 C CA . ASP A 1 82 ? -3.371 -4.979 -4.537 1.00 96.50 82 ASP A CA 1
ATOM 679 C C . ASP A 1 82 ? -4.812 -5.383 -4.892 1.00 96.50 82 ASP A C 1
ATOM 681 O O . ASP A 1 82 ? -5.784 -4.818 -4.382 1.00 96.50 82 ASP A O 1
ATOM 685 N N . GLN A 1 83 ? -4.930 -6.374 -5.774 1.00 95.12 83 GLN A N 1
ATOM 686 C CA . GLN A 1 83 ? -6.195 -6.921 -6.267 1.00 95.12 83 GLN A CA 1
ATOM 687 C C . GLN A 1 83 ? -6.672 -8.116 -5.432 1.00 95.12 83 GLN A C 1
ATOM 689 O O . GLN A 1 83 ? -7.704 -8.717 -5.731 1.00 95.12 83 GLN A O 1
ATOM 694 N N . THR A 1 84 ? -5.922 -8.503 -4.400 1.00 94.94 84 THR A N 1
ATOM 695 C CA . THR A 1 84 ? -6.239 -9.675 -3.587 1.00 94.94 84 THR A CA 1
ATOM 696 C C . THR A 1 84 ? -7.479 -9.411 -2.737 1.00 94.94 84 THR A C 1
ATOM 698 O O . THR A 1 84 ? -7.495 -8.506 -1.903 1.00 94.94 84 THR A O 1
ATOM 701 N N . ILE A 1 85 ? -8.512 -10.237 -2.921 1.00 95.88 85 ILE A N 1
ATOM 702 C CA . ILE A 1 85 ? -9.715 -10.251 -2.083 1.00 95.88 85 ILE A CA 1
ATOM 703 C C . ILE A 1 85 ? -9.874 -11.654 -1.496 1.00 95.88 85 ILE A C 1
ATOM 705 O O . ILE A 1 85 ? -10.109 -12.619 -2.221 1.00 95.88 85 ILE A O 1
ATOM 709 N N . LYS A 1 86 ? -9.750 -11.766 -0.175 1.00 95.19 86 LYS A N 1
ATOM 710 C CA . LYS A 1 86 ? -9.971 -12.983 0.610 1.00 95.19 86 LYS A CA 1
ATOM 711 C C . LYS A 1 86 ? -11.099 -12.734 1.600 1.00 95.19 86 LYS A C 1
ATOM 713 O O . LYS A 1 86 ? -10.860 -12.633 2.799 1.00 95.19 86 LYS A O 1
ATOM 718 N N . SER A 1 87 ? -12.313 -12.598 1.066 1.00 93.38 87 SER A N 1
ATOM 719 C CA . SER A 1 87 ? -13.480 -12.330 1.898 1.00 93.38 87 SER A CA 1
ATOM 720 C C . SER A 1 87 ? -13.875 -13.544 2.723 1.00 93.38 87 SER A C 1
ATOM 722 O O . SER A 1 87 ? -13.920 -14.664 2.214 1.00 93.38 87 SER A O 1
ATOM 724 N N . GLN A 1 88 ? -14.175 -13.305 3.992 1.00 93.38 88 GLN A N 1
ATOM 725 C CA . GLN A 1 88 ? -14.681 -14.313 4.915 1.00 93.38 88 GLN A CA 1
ATOM 726 C C . GLN A 1 88 ? -15.912 -13.790 5.659 1.00 93.38 88 GLN A C 1
ATOM 728 O O . GLN A 1 88 ? -16.045 -12.588 5.904 1.00 93.38 88 GLN A O 1
ATOM 733 N N . GLU A 1 89 ? -16.815 -14.701 6.020 1.00 95.25 89 GLU A N 1
ATOM 734 C CA . GLU A 1 89 ? -17.998 -14.395 6.837 1.00 95.25 89 GLU A CA 1
ATOM 735 C C . GLU A 1 89 ? -17.686 -14.482 8.332 1.00 95.25 89 GLU A C 1
ATOM 737 O O . GLU A 1 89 ? -18.133 -13.647 9.118 1.00 95.25 89 GLU A O 1
ATOM 742 N N . ILE A 1 90 ? -16.874 -15.465 8.725 1.00 96.44 90 ILE A N 1
ATOM 743 C CA . ILE A 1 90 ? -16.447 -15.698 10.103 1.00 96.44 90 ILE A CA 1
ATOM 744 C C . ILE A 1 90 ? -14.924 -15.773 10.129 1.00 96.44 90 ILE A C 1
ATOM 746 O O . ILE A 1 90 ? -14.318 -16.558 9.404 1.00 96.44 90 ILE A O 1
ATOM 750 N N . LEU A 1 91 ? -14.318 -14.973 10.999 1.00 95.75 91 LEU A N 1
ATOM 751 C CA . LEU A 1 91 ? -12.910 -15.058 11.345 1.00 95.75 91 LEU A CA 1
ATOM 752 C C . LEU A 1 91 ? -12.750 -16.005 12.537 1.00 95.75 91 LEU A C 1
ATOM 754 O O . LEU A 1 91 ? -13.295 -15.755 13.613 1.00 95.75 91 LEU A O 1
ATOM 758 N N . ILE A 1 92 ? -11.972 -17.070 12.354 1.00 94.94 92 ILE A N 1
ATOM 759 C CA . ILE A 1 92 ? -11.533 -17.938 13.450 1.00 94.94 92 ILE A CA 1
ATOM 760 C C . ILE A 1 92 ? -10.175 -17.427 13.928 1.00 94.94 92 ILE A C 1
ATOM 762 O O . ILE A 1 92 ? -9.211 -17.441 13.165 1.00 94.94 92 ILE A O 1
ATOM 766 N N . TYR A 1 93 ? -10.097 -16.977 15.179 1.00 94.19 93 TYR A N 1
ATOM 767 C CA . TYR A 1 93 ? -8.873 -16.431 15.762 1.00 94.19 93 TYR A CA 1
ATOM 768 C C . TYR A 1 93 ? -8.528 -17.144 17.070 1.00 94.19 93 TYR A C 1
ATOM 770 O O . TYR A 1 93 ? -9.357 -17.230 17.975 1.00 94.19 93 TYR A O 1
ATOM 778 N N . GLU A 1 94 ? -7.309 -17.667 17.172 1.00 93.25 94 GLU A N 1
ATOM 779 C CA . GLU A 1 94 ? -6.837 -18.379 18.361 1.00 93.25 94 GLU A CA 1
ATOM 780 C C . GLU A 1 94 ? -6.212 -17.398 19.357 1.00 93.25 94 GLU A C 1
ATOM 782 O O . GLU A 1 94 ? -5.282 -16.664 19.024 1.00 93.25 94 GLU A O 1
ATOM 787 N N . VAL A 1 95 ? -6.720 -17.384 20.590 1.00 90.56 95 VAL A N 1
ATOM 788 C CA . VAL A 1 95 ? -6.193 -16.565 21.686 1.00 90.56 95 VAL A CA 1
ATOM 789 C C . VAL A 1 95 ? -5.668 -17.451 22.816 1.00 90.56 95 VAL A C 1
ATOM 791 O O . VAL A 1 95 ? -6.385 -18.339 23.282 1.00 90.56 95 VAL A O 1
ATOM 794 N N . PRO A 1 96 ? -4.439 -17.221 23.308 1.00 87.12 96 PRO A N 1
ATOM 795 C CA . PRO A 1 96 ? -3.958 -17.890 24.506 1.00 87.12 96 PRO A CA 1
ATOM 796 C C . PRO A 1 96 ? -4.652 -17.306 25.746 1.00 87.12 96 PRO A C 1
ATOM 798 O O . PRO A 1 96 ? -4.582 -16.102 26.012 1.00 87.12 96 PRO A O 1
ATOM 801 N N . VAL A 1 97 ? -5.309 -18.166 26.520 1.00 81.75 97 VAL A N 1
ATOM 802 C CA . VAL A 1 97 ? -6.009 -17.840 27.770 1.00 81.75 97 VAL A CA 1
ATOM 803 C C . VAL A 1 97 ? -5.493 -18.705 28.922 1.00 81.75 97 VAL A C 1
ATOM 805 O O . VAL A 1 97 ? -5.077 -19.844 28.724 1.00 81.75 97 VAL A O 1
ATOM 808 N N . GLY A 1 98 ? -5.502 -18.154 30.138 1.00 72.31 98 GLY A N 1
ATOM 809 C CA . GLY A 1 98 ? -5.015 -18.819 31.352 1.00 72.31 98 GLY A CA 1
ATOM 810 C C . GLY A 1 98 ? -3.858 -18.078 32.025 1.00 72.31 98 GLY A C 1
ATOM 811 O O . GLY A 1 98 ? -3.373 -17.067 31.525 1.00 72.31 98 GLY A O 1
ATOM 812 N N . ASN A 1 99 ? -3.432 -18.583 33.184 1.00 64.44 99 ASN A N 1
ATOM 813 C CA . ASN A 1 99 ? -2.255 -18.099 33.903 1.00 64.44 99 ASN A CA 1
ATOM 814 C C . ASN A 1 99 ? -1.138 -19.138 33.767 1.00 64.44 99 ASN A C 1
ATOM 816 O O . ASN A 1 99 ? -1.394 -20.330 33.917 1.00 64.44 99 ASN A O 1
ATOM 820 N N . GLY A 1 100 ? 0.105 -18.696 33.544 1.00 57.84 100 GLY A N 1
ATOM 821 C CA . GLY A 1 100 ? 1.259 -19.574 33.286 1.00 57.84 100 GLY A CA 1
ATOM 822 C C . GLY A 1 100 ? 1.519 -20.675 34.330 1.00 57.84 100 GLY A C 1
ATOM 823 O O . GLY A 1 100 ? 2.205 -21.638 34.016 1.00 57.84 100 GLY A O 1
ATOM 824 N N . ALA A 1 101 ? 0.933 -20.583 35.530 1.00 64.06 101 ALA A N 1
ATOM 825 C CA . ALA A 1 101 ? 0.973 -21.630 36.556 1.00 64.06 101 ALA A CA 1
ATOM 826 C C . ALA A 1 101 ? 0.130 -22.879 36.215 1.00 64.06 101 ALA A C 1
ATOM 828 O O . ALA A 1 101 ? 0.461 -23.975 36.653 1.00 64.06 101 ALA A O 1
ATOM 829 N N . SER A 1 102 ? -0.947 -22.725 35.440 1.00 67.50 102 SER A N 1
ATOM 830 C CA . SER A 1 102 ? -1.862 -23.805 35.021 1.00 67.50 102 SER A CA 1
ATOM 831 C C . SER A 1 102 ? -1.640 -24.240 33.566 1.00 67.50 102 SER A C 1
ATOM 833 O O . SER A 1 102 ? -2.348 -25.115 33.071 1.00 67.50 102 SER A O 1
ATOM 835 N N . GLY A 1 103 ? -0.684 -23.607 32.878 1.00 71.44 103 GLY A N 1
ATOM 836 C CA . GLY A 1 103 ? -0.508 -23.697 31.431 1.00 71.44 103 GLY A CA 1
ATOM 837 C C . GLY A 1 103 ? -1.424 -22.743 30.657 1.00 71.44 103 GLY A C 1
ATOM 838 O O . GLY A 1 103 ? -2.499 -22.355 31.113 1.00 71.44 103 GLY A O 1
ATOM 839 N N . TRP A 1 104 ? -0.974 -22.346 29.467 1.00 80.06 104 TRP A N 1
ATOM 840 C CA . TRP A 1 104 ? -1.794 -21.599 28.516 1.00 80.06 104 TRP A CA 1
ATOM 841 C C . TRP A 1 104 ? -2.698 -22.567 27.753 1.00 80.06 104 TRP A C 1
ATOM 843 O O . TRP A 1 104 ? -2.225 -23.582 27.244 1.00 80.06 104 TRP A O 1
ATOM 853 N N . GLN A 1 105 ? -3.982 -22.240 27.640 1.00 82.56 105 GLN A N 1
ATOM 854 C CA . GLN A 1 105 ? -4.921 -22.927 26.759 1.00 82.56 105 GLN A CA 1
ATOM 855 C C . GLN A 1 105 ? -5.207 -22.049 25.542 1.00 82.56 105 GLN A C 1
ATOM 857 O O . GLN A 1 105 ? -5.370 -20.838 25.671 1.00 82.56 105 GLN A O 1
ATOM 862 N N . LEU A 1 106 ? -5.262 -22.648 24.355 1.00 87.69 106 LEU A N 1
ATOM 863 C CA . LEU A 1 106 ? -5.667 -21.946 23.139 1.00 87.69 106 LEU A CA 1
ATOM 864 C C . LEU A 1 106 ? -7.189 -21.993 23.021 1.00 87.69 106 LEU A C 1
ATOM 866 O O . LEU A 1 106 ? -7.779 -23.060 22.862 1.00 87.69 106 LEU A O 1
ATOM 870 N N . GLU A 1 107 ? -7.820 -20.827 23.094 1.00 90.50 107 GLU A N 1
ATOM 871 C CA . GLU A 1 107 ? -9.250 -20.660 22.866 1.00 90.50 107 GLU A CA 1
ATOM 872 C C . GLU A 1 107 ? -9.491 -20.143 21.443 1.00 90.50 107 GLU A C 1
ATOM 874 O O . GLU A 1 107 ? -8.821 -19.221 20.983 1.00 90.50 107 GLU A O 1
ATOM 879 N N . LYS A 1 108 ? -10.466 -20.724 20.737 1.00 93.12 108 LYS A N 1
ATOM 880 C CA . LYS A 1 108 ? -10.870 -20.297 19.391 1.00 93.12 108 LYS A CA 1
ATOM 881 C C . LYS A 1 108 ? -12.028 -19.311 19.477 1.00 93.12 108 LYS A C 1
ATOM 883 O O . LYS A 1 108 ? -13.143 -19.700 19.813 1.00 93.12 108 LYS A O 1
ATOM 888 N N . LEU A 1 109 ? -11.778 -18.057 19.123 1.00 93.19 109 LEU A N 1
ATOM 889 C CA . LEU A 1 109 ? -12.816 -17.049 18.941 1.00 93.19 109 LEU A CA 1
ATOM 890 C C . LEU A 1 109 ? -13.399 -17.172 17.533 1.00 93.19 109 LEU A C 1
ATOM 892 O O . LEU A 1 109 ? -12.655 -17.174 16.554 1.00 93.19 109 LEU A O 1
ATOM 896 N N . GLN A 1 110 ? -14.724 -17.247 17.434 1.00 95.06 110 GLN A N 1
ATOM 897 C CA . GLN A 1 110 ? -15.451 -17.131 16.171 1.00 95.06 110 GLN A CA 1
ATOM 898 C C . GLN A 1 110 ? -16.051 -15.732 16.095 1.00 95.06 110 GLN A C 1
ATOM 900 O O . GLN A 1 110 ? -16.944 -15.395 16.869 1.00 95.06 110 GLN A O 1
ATOM 905 N N . ILE A 1 111 ? -15.521 -14.904 15.202 1.00 95.88 111 ILE A N 1
ATOM 906 C CA . ILE A 1 111 ? -15.849 -13.481 15.131 1.00 95.88 111 ILE A CA 1
ATOM 907 C C . ILE A 1 111 ? -16.536 -13.211 13.791 1.00 95.88 111 ILE A C 1
ATOM 909 O O . ILE A 1 111 ? -15.934 -13.480 12.749 1.00 95.88 111 ILE A O 1
ATOM 913 N N . PRO A 1 112 ? -17.759 -12.654 13.770 1.00 95.88 112 PRO A N 1
ATOM 914 C CA . PRO A 1 112 ? -18.406 -12.247 12.528 1.00 95.88 112 PRO A CA 1
ATOM 915 C C . PRO A 1 112 ? -17.560 -11.194 11.804 1.00 95.88 112 PRO A C 1
ATOM 917 O O . PRO A 1 112 ? -17.347 -10.091 12.311 1.00 95.88 112 PRO A O 1
ATOM 920 N N . CYS A 1 113 ? -17.083 -11.515 10.604 1.00 96.31 113 CYS A N 1
ATOM 921 C CA . CYS A 1 113 ? -16.242 -10.639 9.793 1.00 96.31 113 CYS A CA 1
ATOM 922 C C . CYS A 1 113 ? -17.115 -9.646 9.007 1.00 96.31 113 CYS A C 1
ATOM 924 O O . CYS A 1 113 ? -17.209 -9.675 7.782 1.00 96.31 113 CYS A O 1
ATOM 926 N N . THR A 1 114 ? -17.817 -8.790 9.745 1.00 97.44 114 THR A N 1
ATOM 927 C CA . THR A 1 114 ? -18.845 -7.859 9.258 1.00 97.44 114 THR A CA 1
ATOM 928 C C . THR A 1 114 ? -18.295 -6.444 9.047 1.00 97.44 114 THR A C 1
ATOM 930 O O . THR A 1 114 ? -17.157 -6.143 9.415 1.00 97.44 114 THR A O 1
ATOM 933 N N . GLN A 1 115 ? -19.101 -5.543 8.473 1.00 98.19 115 GLN A N 1
ATOM 934 C CA . GLN A 1 115 ? -18.740 -4.121 8.401 1.00 98.19 115 GLN A CA 1
ATOM 935 C C . GLN A 1 115 ? -18.603 -3.509 9.804 1.00 98.19 115 GLN A C 1
ATOM 937 O O . GLN A 1 115 ? -17.739 -2.665 10.022 1.00 98.19 115 GLN A O 1
ATOM 942 N N . GLU A 1 116 ? -19.386 -3.977 10.776 1.00 98.56 116 GLU A N 1
ATOM 943 C CA . GLU A 1 116 ? -19.320 -3.572 12.180 1.00 98.56 116 GLU A CA 1
ATOM 944 C C . GLU A 1 116 ? -17.967 -3.909 12.816 1.00 98.56 116 GLU A C 1
ATOM 946 O O . GLU A 1 116 ? -17.401 -3.070 13.519 1.00 98.56 116 GLU A O 1
ATOM 951 N N . LEU A 1 117 ? -17.409 -5.093 12.530 1.00 98.56 117 LEU A N 1
ATOM 952 C CA . LEU A 1 117 ? -16.052 -5.437 12.967 1.00 98.56 117 LEU A CA 1
ATOM 953 C C . LEU A 1 117 ? -15.027 -4.460 12.377 1.00 98.56 117 LEU A C 1
ATOM 955 O O . LEU A 1 117 ? -14.180 -3.948 13.103 1.00 98.56 117 LEU A O 1
ATOM 959 N N . PHE A 1 118 ? -15.118 -4.162 11.080 1.00 98.69 118 PHE A N 1
ATOM 960 C CA . PHE A 1 118 ? -14.194 -3.239 10.411 1.00 98.69 118 PHE A CA 1
ATOM 961 C C . PHE A 1 118 ? -14.320 -1.804 10.924 1.00 98.69 118 PHE A C 1
ATOM 963 O O . PHE A 1 118 ? -13.309 -1.125 11.106 1.00 98.69 118 PHE A O 1
ATOM 970 N N . LYS A 1 119 ? -15.541 -1.367 11.243 1.00 98.69 119 LYS A N 1
ATOM 971 C CA . LYS A 1 119 ? -15.795 -0.082 11.899 1.00 98.69 119 LYS A CA 1
ATOM 972 C C . LYS A 1 119 ? -15.122 -0.016 13.269 1.00 98.69 119 LYS A C 1
ATOM 974 O O . LYS A 1 119 ? -14.450 0.960 13.587 1.00 98.69 119 LYS A O 1
ATOM 979 N N . LEU A 1 120 ? -15.253 -1.078 14.064 1.00 98.75 120 LEU A N 1
ATOM 980 C CA . LEU A 1 120 ? -14.629 -1.174 15.382 1.00 98.75 120 LEU A CA 1
ATOM 981 C C . LEU A 1 120 ? -13.096 -1.211 15.301 1.00 98.75 120 LEU A C 1
ATOM 983 O O . LEU A 1 120 ? -12.430 -0.574 16.114 1.00 98.75 120 LEU A O 1
ATOM 987 N N . ILE A 1 121 ? -12.536 -1.907 14.307 1.00 98.75 121 ILE A N 1
ATOM 988 C CA . ILE A 1 121 ? -11.094 -1.887 14.022 1.00 98.75 121 ILE A CA 1
ATOM 989 C C . ILE A 1 121 ? -10.643 -0.465 13.681 1.00 98.75 121 ILE A C 1
ATOM 991 O O . ILE A 1 121 ? -9.643 -0.012 14.228 1.00 98.75 121 ILE A O 1
ATOM 995 N N . GLY A 1 122 ? -11.386 0.267 12.844 1.00 98.69 122 GLY A N 1
ATOM 996 C CA . GLY A 1 122 ? -11.074 1.662 12.521 1.00 98.69 122 GLY A CA 1
ATOM 997 C C . GLY A 1 122 ? -11.023 2.558 13.762 1.00 98.69 122 GLY A C 1
ATOM 998 O O . GLY A 1 122 ? -10.043 3.276 13.954 1.00 98.69 122 GLY A O 1
ATOM 999 N N . TYR A 1 123 ? -12.003 2.438 14.665 1.00 98.69 123 TYR A N 1
ATOM 1000 C CA . TYR A 1 123 ? -11.965 3.129 15.960 1.00 98.69 123 TYR A CA 1
ATOM 1001 C C . TYR A 1 123 ? -10.789 2.690 16.840 1.00 98.69 123 TYR A C 1
ATOM 1003 O O . TYR A 1 123 ? -10.207 3.519 17.531 1.00 98.69 123 TYR A O 1
ATOM 1011 N N . TYR A 1 124 ? -10.410 1.409 16.823 1.00 98.75 124 TYR A N 1
ATOM 1012 C CA . TYR A 1 124 ? -9.275 0.919 17.609 1.00 98.75 124 TYR A CA 1
ATOM 1013 C C . TYR A 1 124 ? -7.929 1.436 17.090 1.00 98.75 124 TYR A C 1
ATOM 1015 O O . TYR A 1 124 ? -7.013 1.692 17.873 1.00 98.75 124 TYR A O 1
ATOM 1023 N N . LEU A 1 125 ? -7.789 1.570 15.772 1.00 98.56 125 LEU A N 1
ATOM 1024 C CA . LEU A 1 125 ? -6.587 2.121 15.153 1.00 98.56 125 LEU A CA 1
ATOM 1025 C C . LEU A 1 125 ? -6.410 3.607 15.489 1.00 98.56 125 LEU A C 1
ATOM 1027 O O . LEU A 1 125 ? -5.267 4.026 15.658 1.00 98.56 125 LEU A O 1
ATOM 1031 N N . ALA A 1 126 ? -7.515 4.349 15.628 1.00 97.88 126 ALA A N 1
ATOM 1032 C CA . ALA A 1 126 ? -7.517 5.753 16.036 1.00 97.88 126 ALA A CA 1
ATOM 1033 C C . ALA A 1 126 ? -7.309 5.927 17.550 1.00 97.88 126 ALA A C 1
ATOM 1035 O O . ALA A 1 126 ? -6.317 6.484 18.007 1.00 97.88 126 ALA A O 1
ATOM 1036 N N . GLU A 1 127 ? -8.236 5.384 18.339 1.00 97.56 127 GLU A N 1
ATOM 1037 C CA . GLU A 1 127 ? -8.411 5.733 19.754 1.00 97.56 127 GLU A CA 1
ATOM 1038 C C . GLU A 1 127 ? -8.099 4.577 20.709 1.00 97.56 127 GLU A C 1
ATOM 1040 O O . GLU A 1 127 ? -8.185 4.712 21.933 1.00 97.56 127 GLU A O 1
ATOM 1045 N N . GLY A 1 128 ? -7.788 3.403 20.160 1.00 97.56 128 GLY A N 1
ATOM 1046 C CA . GLY A 1 128 ? -7.651 2.167 20.912 1.00 97.56 128 GLY A CA 1
ATOM 1047 C C . GLY A 1 128 ? -6.282 1.991 21.563 1.00 97.56 128 GLY A C 1
ATOM 1048 O O . GLY A 1 128 ? -5.242 2.245 20.958 1.00 97.56 128 GLY A O 1
ATOM 1049 N N . SER A 1 129 ? -6.248 1.433 22.769 1.00 97.75 129 SER A N 1
ATOM 1050 C CA . SER A 1 129 ? -5.014 0.988 23.429 1.00 97.75 129 SER A CA 1
ATOM 1051 C C . SER A 1 129 ? -5.264 -0.209 24.340 1.00 97.75 129 SER A C 1
ATOM 1053 O O . SER A 1 129 ? -6.405 -0.518 24.689 1.00 97.75 129 SER A O 1
ATOM 1055 N N . ILE A 1 130 ? -4.195 -0.902 24.731 1.00 97.56 130 ILE A N 1
ATOM 1056 C CA . ILE A 1 130 ? -4.261 -2.007 25.695 1.00 97.56 130 ILE A CA 1
ATOM 1057 C C . ILE A 1 130 ? -3.426 -1.654 26.922 1.00 97.56 130 ILE A C 1
ATOM 1059 O O . ILE A 1 130 ? -2.256 -1.298 26.810 1.00 97.56 130 ILE A O 1
ATOM 1063 N N . SER A 1 131 ? -4.017 -1.782 28.110 1.00 94.38 131 SER A N 1
ATOM 1064 C CA . SER A 1 131 ? -3.333 -1.551 29.388 1.00 94.38 131 SER A CA 1
ATOM 1065 C C . SER A 1 131 ? -3.272 -2.832 30.214 1.00 94.38 131 SER A C 1
ATOM 1067 O O . SER A 1 131 ? -4.282 -3.510 30.413 1.00 94.38 131 SER A O 1
ATOM 1069 N N . GLY A 1 132 ? -2.075 -3.180 30.697 1.00 87.56 132 GLY A N 1
ATOM 1070 C CA . GLY A 1 132 ? -1.861 -4.341 31.574 1.00 87.56 132 GLY A CA 1
ATOM 1071 C C . GLY A 1 132 ? -2.307 -5.687 30.982 1.00 87.56 132 GLY A C 1
ATOM 1072 O O . GLY A 1 132 ? -2.630 -6.603 31.735 1.00 87.56 132 GLY A O 1
ATOM 1073 N N . GLY A 1 133 ? -2.424 -5.788 29.651 1.00 86.62 133 GLY A N 1
ATOM 1074 C CA . GLY A 1 133 ? -2.877 -6.988 28.929 1.00 86.62 133 GLY A CA 1
ATOM 1075 C C . GLY A 1 133 ? -4.323 -7.428 29.202 1.00 86.62 133 GLY A C 1
ATOM 1076 O O . GLY A 1 133 ? -4.743 -8.474 28.715 1.00 86.62 133 GLY A O 1
ATOM 1077 N N . SER A 1 134 ? -5.079 -6.662 29.994 1.00 91.19 134 SER A N 1
ATOM 1078 C CA . SER A 1 134 ? -6.403 -7.067 30.499 1.00 91.19 134 SER A CA 1
ATOM 1079 C C . SER A 1 134 ? -7.486 -6.009 30.296 1.00 91.19 134 SER A C 1
ATOM 1081 O O . SER A 1 134 ? -8.671 -6.304 30.469 1.00 91.19 134 SER A O 1
ATOM 1083 N N . TYR A 1 135 ? -7.092 -4.787 29.931 1.00 95.38 135 TYR A N 1
ATOM 1084 C CA . TYR A 1 135 ? -7.994 -3.669 29.695 1.00 95.38 135 TYR A CA 1
ATOM 1085 C C . TYR A 1 135 ? -7.828 -3.170 28.266 1.00 95.38 135 TYR A C 1
ATOM 1087 O O . TYR A 1 135 ? -6.778 -2.637 27.905 1.00 95.38 135 TYR A O 1
ATOM 1095 N N . LEU A 1 136 ? -8.878 -3.350 27.470 1.00 97.69 136 LEU A N 1
ATOM 1096 C CA . LEU A 1 136 ? -9.022 -2.736 26.160 1.00 97.69 136 LEU A CA 1
ATOM 1097 C C . LEU A 1 136 ? -9.653 -1.360 26.368 1.00 97.69 136 LEU A C 1
ATOM 1099 O O . LEU A 1 136 ? -10.736 -1.269 26.947 1.00 97.69 136 LEU A O 1
ATOM 1103 N N . ASN A 1 137 ? -8.985 -0.306 25.915 1.00 97.88 137 ASN A N 1
ATOM 1104 C CA . ASN A 1 137 ? -9.425 1.070 26.114 1.00 97.88 137 ASN A CA 1
ATOM 1105 C C . ASN A 1 137 ? -9.664 1.753 24.772 1.00 97.88 137 ASN A C 1
ATOM 1107 O O . ASN A 1 137 ? -8.903 1.528 23.835 1.00 97.88 137 ASN A O 1
ATOM 1111 N N . PHE A 1 138 ? -10.653 2.639 24.727 1.00 97.75 138 PHE A N 1
ATOM 1112 C CA . PHE A 1 138 ? -10.819 3.646 23.685 1.00 97.75 138 PHE A CA 1
ATOM 1113 C C . PHE A 1 138 ? -10.909 5.016 24.349 1.00 97.75 138 PHE A C 1
ATOM 1115 O O . PHE A 1 138 ? -11.687 5.181 25.292 1.00 97.75 138 PHE A O 1
ATOM 1122 N N . SER A 1 139 ? -10.118 5.978 23.891 1.00 96.12 139 SER A N 1
ATOM 1123 C CA . SER A 1 139 ? -10.068 7.324 24.462 1.00 96.12 139 SER A CA 1
ATOM 1124 C C . SER A 1 139 ? -10.753 8.323 23.540 1.00 96.12 139 SER A C 1
ATOM 1126 O O . SER A 1 139 ? -10.394 8.435 22.387 1.00 96.12 139 SER A O 1
ATOM 1128 N N . PHE A 1 140 ? -11.727 9.072 24.047 1.00 95.88 140 PHE A N 1
ATOM 1129 C CA . PHE A 1 140 ? -12.461 10.069 23.264 1.00 95.88 140 PHE A CA 1
ATOM 1130 C C . PHE A 1 140 ? -12.520 11.403 24.003 1.00 95.88 140 PHE A C 1
ATOM 1132 O O . PHE A 1 140 ? -12.383 11.462 25.230 1.00 95.88 140 PHE A O 1
ATOM 1139 N N . SER A 1 141 ? -12.806 12.487 23.287 1.00 93.38 141 SER A N 1
ATOM 1140 C CA . SER A 1 141 ? -13.293 13.716 23.910 1.00 93.38 141 SER A CA 1
ATOM 1141 C C . SER A 1 141 ? -14.665 13.476 24.544 1.00 93.38 141 SER A C 1
ATOM 1143 O O . SER A 1 141 ? -15.509 12.758 24.009 1.00 93.38 141 SER A O 1
ATOM 1145 N N . LYS A 1 142 ? -14.957 14.147 25.663 1.00 91.06 142 LYS A N 1
ATOM 1146 C CA . LYS A 1 142 ? -16.286 14.097 26.302 1.00 91.06 142 LYS A CA 1
ATOM 1147 C C . LYS A 1 142 ? -17.424 14.571 25.385 1.00 91.06 142 LYS A C 1
ATOM 1149 O O . LYS A 1 142 ? -18.583 14.286 25.663 1.00 91.06 142 LYS A O 1
ATOM 1154 N N . LEU A 1 143 ? -17.098 15.328 24.334 1.00 92.06 143 LEU A N 1
ATOM 1155 C CA . LEU A 1 143 ? -18.062 15.846 23.359 1.00 92.06 143 LEU A CA 1
ATOM 1156 C C . LEU A 1 143 ? -18.411 14.822 22.267 1.00 92.06 143 LEU A C 1
ATOM 1158 O O . LEU A 1 143 ? -19.434 14.964 21.606 1.00 92.06 143 LEU A O 1
ATOM 1162 N N . GLU A 1 144 ? -17.611 13.770 22.096 1.00 93.62 144 GLU A N 1
ATOM 1163 C CA . GLU A 1 144 ? -17.762 12.758 21.040 1.00 93.62 144 GLU A CA 1
ATOM 1164 C C . GLU A 1 144 ? -18.688 11.618 21.485 1.00 93.62 144 GLU A C 1
ATOM 1166 O O . GLU A 1 144 ? -18.388 10.430 21.353 1.00 93.62 144 GLU A O 1
ATOM 1171 N N . ARG A 1 145 ? -19.845 11.983 22.053 1.00 94.81 145 ARG A N 1
ATOM 1172 C CA . ARG A 1 145 ? -20.782 11.024 22.654 1.00 94.81 145 ARG A CA 1
ATOM 1173 C C . ARG A 1 145 ? -21.273 9.976 21.661 1.00 94.81 145 ARG A C 1
ATOM 1175 O O . ARG A 1 145 ? -21.426 8.815 22.031 1.00 94.81 145 ARG A O 1
ATOM 1182 N N . GLU A 1 146 ? -21.493 10.382 20.416 1.00 96.25 146 GLU A N 1
ATOM 1183 C CA . GLU A 1 146 ? -21.928 9.490 19.341 1.00 96.25 146 GLU A CA 1
ATOM 1184 C C . GLU A 1 146 ? -20.932 8.343 19.118 1.00 96.25 146 GLU A C 1
ATOM 1186 O O . GLU A 1 146 ? -21.338 7.184 19.056 1.00 96.25 146 GLU A O 1
ATOM 1191 N N . TYR A 1 147 ? -19.629 8.638 19.088 1.00 96.62 147 TYR A N 1
ATOM 1192 C CA . TYR A 1 147 ? -18.587 7.628 18.881 1.00 96.62 147 TYR A CA 1
ATOM 1193 C C . TYR A 1 147 ? -18.445 6.701 20.090 1.00 96.62 147 TYR A C 1
ATOM 1195 O O . TYR A 1 147 ? -18.287 5.492 19.926 1.00 96.62 147 TYR A O 1
ATOM 1203 N N . ILE A 1 148 ? -18.581 7.244 21.304 1.00 96.44 148 ILE A N 1
ATOM 1204 C CA . ILE A 1 148 ? -18.571 6.455 22.543 1.00 96.44 148 ILE A CA 1
ATOM 1205 C C . ILE A 1 148 ? -19.707 5.421 22.542 1.00 96.44 148 ILE A C 1
ATOM 1207 O O . ILE A 1 148 ? -19.468 4.236 22.794 1.00 96.44 148 ILE A O 1
ATOM 1211 N N . GLU A 1 149 ? -20.939 5.844 22.246 1.00 97.12 149 GLU A N 1
ATOM 1212 C CA . GLU A 1 149 ? -22.083 4.926 22.185 1.00 97.12 149 GLU A CA 1
ATOM 1213 C C . GLU A 1 149 ? -21.969 3.931 21.033 1.00 97.12 149 GLU A C 1
ATOM 1215 O O . GLU A 1 149 ? -22.331 2.759 21.177 1.00 97.12 149 GLU A O 1
ATOM 1220 N N . GLU A 1 150 ? -21.410 4.360 19.903 1.00 97.50 150 GLU A N 1
ATOM 1221 C CA . GLU A 1 150 ? -21.166 3.471 18.782 1.00 97.50 150 GLU A CA 1
ATOM 1222 C C . GLU A 1 150 ? -20.166 2.364 19.134 1.00 97.50 150 GLU A C 1
ATOM 1224 O O . GLU A 1 150 ? -20.477 1.192 18.920 1.00 97.50 150 GLU A O 1
ATOM 1229 N N . VAL A 1 151 ? -19.016 2.681 19.736 1.00 97.88 151 VAL A N 1
ATOM 1230 C CA . VAL A 1 151 ? -18.040 1.662 20.157 1.00 97.88 151 VAL A CA 1
ATOM 1231 C C . VAL A 1 151 ? -18.663 0.673 21.142 1.00 97.88 151 VAL A C 1
ATOM 1233 O O . VAL A 1 151 ? -18.492 -0.537 20.982 1.00 97.88 151 VAL A O 1
ATOM 1236 N N . LYS A 1 152 ? -19.448 1.149 22.117 1.00 97.62 152 LYS A N 1
ATOM 1237 C CA . LYS A 1 152 ? -20.174 0.280 23.062 1.00 97.62 152 LYS A CA 1
ATOM 1238 C C . LYS A 1 152 ? -21.115 -0.685 22.337 1.00 97.62 152 LYS A C 1
ATOM 1240 O O . LYS A 1 152 ? -21.118 -1.883 22.629 1.00 97.62 152 LYS A O 1
ATOM 1245 N N . ARG A 1 153 ? -21.888 -0.183 21.367 1.00 97.88 153 ARG A N 1
ATOM 1246 C CA . ARG A 1 153 ? -22.788 -0.999 20.537 1.00 97.88 153 ARG A CA 1
ATOM 1247 C C . ARG A 1 153 ? -22.015 -2.024 19.708 1.00 97.88 153 ARG A C 1
ATOM 1249 O O . ARG A 1 153 ? -22.425 -3.180 19.657 1.00 97.88 153 ARG A O 1
ATOM 1256 N N . LEU A 1 154 ? -20.912 -1.618 19.078 1.00 98.06 154 LEU A N 1
ATOM 1257 C CA . LEU A 1 154 ? -20.084 -2.482 18.234 1.00 98.06 154 LEU A CA 1
ATOM 1258 C C . LEU A 1 154 ? -19.429 -3.609 19.041 1.00 98.06 154 LEU A C 1
ATOM 1260 O O . LEU A 1 154 ? -19.476 -4.757 18.613 1.00 98.06 154 LEU A O 1
ATOM 1264 N N . ILE A 1 155 ? -18.888 -3.318 20.229 1.00 97.50 155 ILE A N 1
ATOM 1265 C CA . ILE A 1 155 ? -18.315 -4.334 21.129 1.00 97.50 155 ILE A CA 1
ATOM 1266 C C . ILE A 1 155 ? -19.367 -5.385 21.501 1.00 97.50 155 ILE A C 1
ATOM 1268 O O . ILE A 1 155 ? -19.107 -6.587 21.403 1.00 97.50 155 ILE A O 1
ATOM 1272 N N . LYS A 1 156 ? -20.576 -4.942 21.863 1.00 96.31 156 LYS A N 1
ATOM 1273 C CA . LYS A 1 156 ? -21.688 -5.845 22.168 1.00 96.31 156 LYS A CA 1
ATOM 1274 C C . LYS A 1 156 ? -22.104 -6.670 20.951 1.00 96.31 156 LYS A C 1
ATOM 1276 O O . LYS A 1 156 ? -22.334 -7.864 21.086 1.00 96.31 156 LYS A O 1
ATOM 1281 N N . PHE A 1 157 ? -22.203 -6.052 19.778 1.00 96.31 157 PHE A N 1
ATOM 1282 C CA . PHE A 1 157 ? -22.641 -6.723 18.554 1.00 96.31 157 PHE A CA 1
ATOM 1283 C C . PHE A 1 157 ? -21.630 -7.767 18.064 1.00 96.31 157 PHE A C 1
ATOM 1285 O O . PHE A 1 157 ? -21.998 -8.906 17.802 1.00 96.31 157 PHE A O 1
ATOM 1292 N N . VAL A 1 158 ? -20.355 -7.391 17.966 1.00 96.75 158 VAL A N 1
ATOM 1293 C CA . VAL A 1 158 ? -19.305 -8.230 17.372 1.00 96.75 158 VAL A CA 1
ATOM 1294 C C . VAL A 1 158 ? -18.851 -9.331 18.331 1.00 96.75 158 VAL A C 1
ATOM 1296 O O . VAL A 1 158 ? -18.605 -10.454 17.902 1.00 96.75 158 VAL A O 1
ATOM 1299 N N . PHE A 1 159 ? -18.740 -9.023 19.627 1.00 95.62 159 PHE A N 1
ATOM 1300 C CA . PHE A 1 159 ? -18.122 -9.919 20.610 1.00 95.62 159 PHE A CA 1
ATOM 1301 C C . PHE A 1 159 ? -19.075 -10.417 21.696 1.00 95.62 159 PHE A C 1
ATOM 1303 O O . PHE A 1 159 ? -18.644 -11.147 22.586 1.00 95.62 159 PHE A O 1
ATOM 1310 N N . SER A 1 160 ? -20.355 -10.026 21.661 1.00 93.81 160 SER A N 1
ATOM 1311 C CA . SER A 1 160 ? -21.322 -10.325 22.732 1.00 93.81 160 SER A CA 1
ATOM 1312 C C . SER A 1 160 ? -20.851 -9.870 24.123 1.00 93.81 160 SER A C 1
ATOM 1314 O O . SER A 1 160 ? -21.245 -10.435 25.143 1.00 93.81 160 SER A O 1
ATOM 1316 N N . GLU A 1 161 ? -20.001 -8.840 24.182 1.00 91.81 161 GLU A N 1
ATOM 1317 C CA . GLU A 1 161 ? -19.409 -8.343 25.423 1.00 91.81 161 GLU A CA 1
ATOM 1318 C C . GLU A 1 161 ? -20.205 -7.152 25.968 1.00 91.81 161 GLU A C 1
ATOM 1320 O O . GLU A 1 161 ? -20.359 -6.127 25.307 1.00 91.81 161 GLU A O 1
ATOM 1325 N N . ASN A 1 162 ? -20.700 -7.284 27.201 1.00 90.44 162 ASN A N 1
ATOM 1326 C CA . ASN A 1 162 ? -21.495 -6.250 27.871 1.00 90.44 162 ASN A CA 1
ATOM 1327 C C . ASN A 1 162 ? -20.714 -5.530 28.982 1.00 90.44 162 ASN A C 1
ATOM 1329 O O . ASN A 1 162 ? -21.194 -4.534 29.522 1.00 90.44 162 ASN A O 1
ATOM 1333 N N . ARG A 1 163 ? -19.515 -6.010 29.346 1.00 91.75 163 ARG A N 1
ATOM 1334 C CA . ARG A 1 163 ? -18.680 -5.445 30.420 1.00 91.75 163 ARG A CA 1
ATOM 1335 C C . ARG A 1 163 ? -17.899 -4.228 29.932 1.00 91.75 163 ARG A C 1
ATOM 1337 O O . ARG A 1 163 ? -16.670 -4.233 29.897 1.00 91.75 163 ARG A O 1
ATOM 1344 N N . VAL A 1 164 ? -18.632 -3.184 29.566 1.00 94.50 164 VAL A N 1
ATOM 1345 C CA . VAL A 1 164 ? -18.079 -1.914 29.096 1.00 94.50 164 VAL A CA 1
ATOM 1346 C C . VAL A 1 164 ? -18.320 -0.840 30.151 1.00 94.50 164 VAL A C 1
ATOM 1348 O O . VAL A 1 164 ? -19.448 -0.656 30.607 1.00 94.50 164 VAL A O 1
ATOM 1351 N N . ARG A 1 165 ? -17.259 -0.148 30.568 1.00 95.75 165 ARG A N 1
ATOM 1352 C CA . ARG A 1 165 ? -17.305 0.924 31.572 1.00 95.75 165 ARG A CA 1
ATOM 1353 C C . ARG A 1 165 ? -16.805 2.228 30.979 1.00 95.75 165 ARG A C 1
ATOM 1355 O O . ARG A 1 165 ? -15.917 2.219 30.134 1.00 95.75 165 ARG A O 1
ATOM 1362 N N . GLU A 1 166 ? -17.337 3.339 31.463 1.00 95.75 166 GLU A N 1
ATOM 1363 C CA . GLU A 1 166 ? -16.873 4.672 31.097 1.00 95.75 166 GLU A CA 1
ATOM 1364 C C . GLU A 1 166 ? -16.156 5.317 32.278 1.00 95.75 166 GLU A C 1
ATOM 1366 O O . GLU A 1 166 ? -16.636 5.274 33.410 1.00 95.75 166 GLU A O 1
ATOM 1371 N N . PHE A 1 167 ? -14.999 5.909 32.006 1.00 94.12 167 PHE A N 1
ATOM 1372 C CA . PHE A 1 167 ? -14.226 6.672 32.975 1.00 94.12 167 PHE A CA 1
ATOM 1373 C C . PHE A 1 167 ? -14.062 8.095 32.455 1.00 94.12 167 PHE A C 1
ATOM 1375 O O . PHE A 1 167 ? -13.423 8.315 31.424 1.00 94.12 167 PHE A O 1
ATOM 1382 N N . HIS A 1 168 ? -14.643 9.059 33.165 1.00 93.88 168 HIS A N 1
ATOM 1383 C CA . HIS A 1 168 ? -14.602 10.468 32.788 1.00 93.88 168 HIS A CA 1
ATOM 1384 C C . HIS A 1 168 ? -13.428 11.172 33.471 1.00 93.88 168 HIS A C 1
ATOM 1386 O O . HIS A 1 168 ? -13.270 11.112 34.689 1.00 93.88 168 HIS A O 1
ATOM 1392 N N . HIS A 1 169 ? -12.611 11.861 32.679 1.00 90.00 169 HIS A N 1
ATOM 1393 C CA . HIS A 1 169 ? -11.428 12.586 33.136 1.00 90.00 169 HIS A CA 1
ATOM 1394 C C . HIS A 1 169 ? -11.674 14.089 33.038 1.00 90.00 169 HIS A C 1
ATOM 1396 O O . HIS A 1 169 ? -11.413 14.704 32.001 1.00 90.00 169 HIS A O 1
ATOM 1402 N N . GLU A 1 170 ? -12.151 14.698 34.125 1.00 83.38 170 GLU A N 1
ATOM 1403 C CA . GLU A 1 170 ? -12.542 16.118 34.143 1.00 83.38 170 GLU A CA 1
ATOM 1404 C C . GLU A 1 170 ? -11.399 17.065 33.751 1.00 83.38 170 GLU A C 1
ATOM 1406 O O . GLU A 1 170 ? -11.611 18.005 32.989 1.00 83.38 170 GLU A O 1
ATOM 1411 N N . LYS A 1 171 ? -10.166 16.778 34.195 1.00 82.12 171 LYS A N 1
ATOM 1412 C CA . LYS A 1 171 ? -8.993 17.636 33.940 1.00 82.12 171 LYS A CA 1
ATOM 1413 C C . LYS A 1 171 ? -8.647 17.780 32.456 1.00 82.12 171 LYS A C 1
ATOM 1415 O O . LYS A 1 171 ? -8.203 18.844 32.040 1.00 82.12 171 LYS A O 1
ATOM 1420 N N . ASN A 1 172 ? -8.860 16.726 31.669 1.00 84.62 172 ASN A N 1
ATOM 1421 C CA . ASN A 1 172 ? -8.466 16.679 30.258 1.00 84.62 172 ASN A CA 1
ATOM 1422 C C . ASN A 1 172 ? -9.674 16.652 29.310 1.00 84.62 172 ASN A C 1
ATOM 1424 O O . ASN A 1 172 ? -9.494 16.481 28.109 1.00 84.62 172 ASN A O 1
ATOM 1428 N N . ASN A 1 173 ? -10.899 16.808 29.834 1.00 89.50 173 ASN A N 1
ATOM 1429 C CA . ASN A 1 173 ? -12.153 16.684 29.082 1.00 89.50 173 ASN A CA 1
ATOM 1430 C C . ASN A 1 173 ? -12.269 15.378 28.268 1.00 89.50 173 ASN A C 1
ATOM 1432 O O . ASN A 1 173 ? -12.928 15.359 27.230 1.00 89.50 173 ASN A O 1
ATOM 1436 N N . GLY A 1 174 ? -11.639 14.298 28.735 1.00 93.44 174 GLY A N 1
ATOM 1437 C CA . GLY A 1 174 ? -11.613 13.002 28.057 1.00 93.44 174 GLY A CA 1
ATOM 1438 C C . GLY A 1 174 ? -12.576 11.996 28.684 1.00 93.44 174 GLY A C 1
ATOM 1439 O O . GLY A 1 174 ? -12.894 12.082 29.869 1.00 93.44 174 GLY A O 1
ATOM 1440 N N . THR A 1 175 ? -13.027 11.022 27.903 1.00 95.81 175 THR A N 1
ATOM 1441 C CA . THR A 1 175 ? -13.772 9.847 28.369 1.00 95.81 175 THR A CA 1
ATOM 1442 C C . THR A 1 175 ? -13.105 8.591 27.829 1.00 95.81 175 THR A C 1
ATOM 1444 O O . THR A 1 175 ? -12.910 8.466 26.625 1.00 95.81 175 THR A O 1
ATOM 1447 N N . ASN A 1 176 ? -12.774 7.655 28.719 1.00 96.12 176 ASN A N 1
ATOM 1448 C CA . ASN A 1 176 ? -12.266 6.344 28.333 1.00 96.12 176 ASN A CA 1
ATOM 1449 C C . ASN A 1 176 ? -13.385 5.309 28.394 1.00 96.12 176 ASN A C 1
ATOM 1451 O O . ASN A 1 176 ? -14.010 5.137 29.440 1.00 96.12 176 ASN A O 1
ATOM 1455 N N . VAL A 1 177 ? -13.579 4.580 27.302 1.00 97.12 177 VAL A N 1
ATOM 1456 C CA . VAL A 1 177 ? -14.405 3.374 27.246 1.00 97.12 177 VAL A CA 1
ATOM 1457 C C . VAL A 1 177 ? -13.495 2.181 27.501 1.00 97.12 177 VAL A C 1
ATOM 1459 O O . VAL A 1 177 ? -12.575 1.930 26.728 1.00 97.12 177 VAL A O 1
ATOM 1462 N N . VAL A 1 178 ? -13.724 1.461 28.594 1.00 97.69 178 VAL A N 1
ATOM 1463 C CA . VAL A 1 178 ? -12.841 0.397 29.077 1.00 97.69 178 VAL A CA 1
ATOM 1464 C C . VAL A 1 178 ? -13.586 -0.925 29.124 1.00 97.69 178 VAL A C 1
ATOM 1466 O O . VAL A 1 178 ? -14.658 -1.035 29.725 1.00 97.69 178 VAL A O 1
ATOM 1469 N N . ILE A 1 179 ? -12.981 -1.942 28.520 1.00 97.44 179 ILE A N 1
ATOM 1470 C CA . ILE A 1 179 ? -13.479 -3.308 28.478 1.00 97.44 179 ILE A CA 1
ATOM 1471 C C . ILE A 1 179 ? -12.476 -4.217 29.185 1.00 97.44 179 ILE A C 1
ATOM 1473 O O . ILE A 1 179 ? -11.338 -4.391 28.744 1.00 97.44 179 ILE A O 1
ATOM 1477 N N . SER A 1 180 ? -12.910 -4.817 30.291 1.00 94.69 180 SER A N 1
ATOM 1478 C CA . SER A 1 180 ? -12.100 -5.742 31.091 1.00 94.69 180 SER A CA 1
ATOM 1479 C C . SER A 1 180 ? -12.196 -7.160 30.529 1.00 94.69 180 SER A C 1
ATOM 1481 O O . SER A 1 180 ? -12.963 -7.990 31.022 1.00 94.69 180 SER A O 1
ATOM 1483 N N . SER A 1 181 ? -11.443 -7.427 29.461 1.00 93.00 181 SER A N 1
ATOM 1484 C CA . SER A 1 181 ? -11.452 -8.712 28.762 1.00 93.00 181 SER A CA 1
ATOM 1485 C C . SER A 1 181 ? -10.076 -9.047 28.192 1.00 93.00 181 SER A C 1
ATOM 1487 O O . SER A 1 181 ? -9.643 -8.464 27.197 1.00 93.00 181 SER A O 1
ATOM 1489 N N . VAL A 1 182 ? -9.414 -10.044 28.789 1.00 91.81 182 VAL A N 1
ATOM 1490 C CA . VAL A 1 182 ? -8.145 -10.598 28.283 1.00 91.81 182 VAL A CA 1
ATOM 1491 C C . VAL A 1 182 ? -8.324 -11.125 26.858 1.00 91.81 182 VAL A C 1
ATOM 1493 O O . VAL A 1 182 ? -7.494 -10.847 26.003 1.00 91.81 182 VAL A O 1
ATOM 1496 N N . ARG A 1 183 ? -9.442 -11.808 26.568 1.00 92.88 183 ARG A N 1
ATOM 1497 C CA . ARG A 1 183 ? -9.752 -12.340 25.228 1.00 92.88 183 ARG A CA 1
ATOM 1498 C C . ARG A 1 183 ? -9.741 -11.248 24.162 1.00 92.88 183 ARG A C 1
ATOM 1500 O O . ARG A 1 183 ? -9.100 -11.408 23.128 1.00 92.88 183 ARG A O 1
ATOM 1507 N N . LEU A 1 184 ? -10.413 -10.126 24.432 1.00 95.12 184 LEU A N 1
ATOM 1508 C CA . LEU A 1 184 ? -10.440 -9.006 23.492 1.00 95.12 184 LEU A CA 1
ATOM 1509 C C . LEU A 1 184 ? -9.085 -8.314 23.398 1.00 95.12 184 LEU A C 1
ATOM 1511 O O . LEU A 1 184 ? -8.681 -7.972 22.295 1.00 95.12 184 LEU A O 1
ATOM 1515 N N . CYS A 1 185 ? -8.350 -8.170 24.503 1.00 95.75 185 CYS A N 1
ATOM 1516 C CA . CYS A 1 185 ? -6.981 -7.653 24.444 1.00 95.75 185 CYS A CA 1
ATOM 1517 C C . CYS A 1 185 ? -6.111 -8.515 23.517 1.00 95.75 185 CYS A C 1
ATOM 1519 O O . CYS A 1 185 ? -5.518 -7.980 22.589 1.00 95.75 185 CYS A O 1
ATOM 1521 N N . ARG A 1 186 ? -6.118 -9.845 23.677 1.00 94.62 186 ARG A N 1
ATOM 1522 C CA . ARG A 1 186 ? -5.366 -10.773 22.809 1.00 94.62 186 ARG A CA 1
ATOM 1523 C C . ARG A 1 186 ? -5.783 -10.708 21.343 1.00 94.62 186 ARG A C 1
ATOM 1525 O O . ARG A 1 186 ? -4.938 -10.825 20.461 1.00 94.62 186 ARG A O 1
ATOM 1532 N N . PHE A 1 187 ? -7.070 -10.510 21.068 1.00 96.00 187 PHE A N 1
ATOM 1533 C CA . PHE A 1 187 ? -7.528 -10.272 19.703 1.00 96.00 187 PHE A CA 1
ATOM 1534 C C . PHE A 1 187 ? -6.986 -8.946 19.155 1.00 96.00 187 PHE A C 1
ATOM 1536 O O . PHE A 1 187 ? -6.450 -8.917 18.052 1.00 96.00 187 PHE A O 1
ATOM 1543 N N . PHE A 1 188 ? -7.095 -7.854 19.914 1.00 97.44 188 PHE A N 1
ATOM 1544 C CA . PHE A 1 188 ? -6.704 -6.524 19.449 1.00 97.44 188 PHE A CA 1
ATOM 1545 C C . PHE A 1 188 ? -5.182 -6.282 19.429 1.00 97.44 188 PHE A C 1
ATOM 1547 O O . PHE A 1 188 ? -4.725 -5.405 18.702 1.00 97.44 188 PHE A O 1
ATOM 1554 N N . GLU A 1 189 ? -4.384 -7.089 20.135 1.00 96.38 189 GLU A N 1
ATOM 1555 C CA . GLU A 1 189 ? -2.910 -7.036 20.129 1.00 96.38 189 GLU A CA 1
ATOM 1556 C C . GLU A 1 189 ? -2.308 -7.101 18.716 1.00 96.38 189 GLU A C 1
ATOM 1558 O O . GLU A 1 189 ? -1.314 -6.427 18.444 1.00 96.38 189 GLU A O 1
ATOM 1563 N N . GLN A 1 190 ? -2.931 -7.833 17.784 1.00 96.69 190 GLN A N 1
ATOM 1564 C CA . GLN A 1 190 ? -2.467 -7.914 16.390 1.00 96.69 190 GLN A CA 1
ATOM 1565 C C . GLN A 1 190 ? -2.475 -6.556 15.666 1.00 96.69 190 GLN A C 1
ATOM 1567 O O . GLN A 1 190 ? -1.755 -6.372 14.685 1.00 96.69 190 GLN A O 1
ATOM 1572 N N . PHE A 1 191 ? -3.266 -5.601 16.163 1.00 98.12 191 PHE A N 1
ATOM 1573 C CA . PHE A 1 191 ? -3.383 -4.253 15.621 1.00 98.12 191 PHE A CA 1
ATOM 1574 C C . PHE A 1 191 ? -2.468 -3.236 16.310 1.00 98.12 191 PHE A C 1
ATOM 1576 O O . PHE A 1 191 ? -2.540 -2.057 15.975 1.00 98.12 191 PHE A O 1
ATOM 1583 N N . GLY A 1 192 ? -1.624 -3.665 17.254 1.00 97.31 192 GLY A N 1
ATOM 1584 C CA . GLY A 1 192 ? -0.729 -2.810 18.037 1.00 97.31 192 GLY A CA 1
ATOM 1585 C C . GLY A 1 192 ? -1.351 -2.307 19.341 1.00 97.31 192 GLY A C 1
ATOM 1586 O O . GLY A 1 192 ? -2.524 -1.941 19.402 1.00 97.31 192 GLY A O 1
ATOM 1587 N N . THR A 1 193 ? -0.545 -2.279 20.398 1.00 96.75 193 THR A N 1
ATOM 1588 C CA . THR A 1 193 ? -0.980 -2.006 21.779 1.00 96.75 193 THR A CA 1
ATOM 1589 C C . THR A 1 193 ? -0.971 -0.520 22.143 1.00 96.75 193 THR A C 1
ATOM 1591 O O . THR A 1 193 ? -1.782 -0.081 22.963 1.00 96.75 193 THR A O 1
ATOM 1594 N N . HIS A 1 194 ? -0.087 0.246 21.508 1.00 94.19 194 HIS A N 1
ATOM 1595 C CA . HIS A 1 194 ? 0.124 1.682 21.657 1.00 94.19 194 HIS A CA 1
ATOM 1596 C C . HIS A 1 194 ? -0.097 2.379 20.302 1.00 94.19 194 HIS A C 1
ATOM 1598 O O . HIS A 1 194 ? -0.524 1.768 19.328 1.00 94.19 194 HIS A O 1
ATOM 1604 N N . SER A 1 195 ? 0.129 3.690 20.219 1.00 93.56 195 SER A N 1
ATOM 1605 C CA . SER A 1 195 ? -0.105 4.456 18.985 1.00 93.56 195 SER A CA 1
ATOM 1606 C C . SER A 1 195 ? 0.983 4.256 17.918 1.00 93.56 195 SER A C 1
ATOM 1608 O O . SER A 1 195 ? 0.716 4.376 16.722 1.00 93.56 195 SER A O 1
ATOM 1610 N N . ASN A 1 196 ? 2.220 3.958 18.321 1.00 94.25 196 ASN A N 1
ATOM 1611 C CA . ASN A 1 196 ? 3.381 3.858 17.430 1.00 94.25 196 ASN A CA 1
ATOM 1612 C C . ASN A 1 196 ? 3.595 2.463 16.828 1.00 94.25 196 ASN A C 1
ATOM 1614 O O . ASN A 1 196 ? 4.270 2.355 15.806 1.00 94.25 196 ASN A O 1
ATOM 1618 N N . ASP A 1 197 ? 3.030 1.420 17.435 1.00 96.19 197 ASP A N 1
ATOM 1619 C CA . ASP A 1 197 ? 3.067 0.031 16.962 1.00 96.19 197 ASP A CA 1
ATOM 1620 C C . ASP A 1 197 ? 1.770 -0.384 16.246 1.00 96.19 197 ASP A C 1
ATOM 1622 O O . ASP A 1 197 ? 1.631 -1.549 15.868 1.00 96.19 197 ASP A O 1
ATOM 1626 N N . LYS A 1 198 ? 0.829 0.550 16.019 1.00 98.00 198 LYS A N 1
ATOM 1627 C CA . LYS A 1 198 ? -0.411 0.248 15.297 1.00 98.00 198 LYS A CA 1
ATOM 1628 C C . LYS A 1 198 ? -0.151 -0.328 13.913 1.00 98.00 198 LYS A C 1
ATOM 1630 O O . LYS A 1 198 ? 0.716 0.161 13.186 1.00 98.00 198 LYS A O 1
ATOM 1635 N N . GLN A 1 199 ? -0.945 -1.314 13.518 1.00 98.31 199 GLN A N 1
ATOM 1636 C CA . GLN A 1 199 ? -0.863 -1.951 12.205 1.00 98.31 199 GLN A CA 1
ATOM 1637 C C . GLN A 1 199 ? -2.153 -2.699 11.866 1.00 98.31 199 GLN A C 1
ATOM 1639 O O . GLN A 1 199 ? -3.024 -2.884 12.709 1.00 98.31 199 GLN A O 1
ATOM 1644 N N . MET A 1 200 ? -2.258 -3.154 10.625 1.00 98.38 200 MET A N 1
ATOM 1645 C CA . MET A 1 200 ? -3.321 -4.018 10.131 1.00 98.38 200 MET A CA 1
ATOM 1646 C C . MET A 1 200 ? -2.729 -5.352 9.649 1.00 98.38 200 MET A C 1
ATOM 1648 O O . MET A 1 200 ? -1.747 -5.338 8.903 1.00 98.38 200 MET A O 1
ATOM 1652 N N . PRO A 1 201 ? -3.304 -6.498 10.046 1.00 97.25 201 PRO A N 1
ATOM 1653 C CA . PRO A 1 201 ? -2.911 -7.811 9.543 1.00 97.25 201 PRO A CA 1
ATOM 1654 C C . PRO A 1 201 ? -3.427 -8.044 8.112 1.00 97.25 201 PRO A C 1
ATOM 1656 O O . PRO A 1 201 ? -4.417 -7.442 7.689 1.00 97.25 201 PRO A O 1
ATOM 1659 N N . ASP A 1 202 ? -2.803 -8.972 7.381 1.00 95.38 202 ASP A N 1
ATOM 1660 C CA . ASP A 1 202 ? -3.118 -9.250 5.968 1.00 95.38 202 ASP A CA 1
ATOM 1661 C C . ASP A 1 202 ? -4.596 -9.568 5.718 1.00 95.38 202 ASP A C 1
ATOM 1663 O O . ASP A 1 202 ? -5.153 -9.147 4.706 1.00 95.38 202 ASP A O 1
ATOM 1667 N N . TRP A 1 203 ? -5.263 -10.259 6.649 1.00 96.56 203 TRP A N 1
ATOM 1668 C CA . TRP A 1 203 ? -6.684 -10.591 6.510 1.00 96.56 203 TRP A CA 1
ATOM 1669 C C . TRP A 1 203 ? -7.594 -9.352 6.515 1.00 96.56 203 TRP A C 1
ATOM 1671 O O . TRP A 1 203 ? -8.676 -9.401 5.947 1.00 96.56 203 TRP A O 1
ATOM 1681 N N . VAL A 1 204 ? -7.158 -8.231 7.102 1.00 97.94 204 VAL A N 1
ATOM 1682 C CA . VAL A 1 204 ? -7.848 -6.932 6.993 1.00 97.94 204 VAL A CA 1
ATOM 1683 C C . VAL A 1 204 ? -7.470 -6.233 5.693 1.00 97.94 204 VAL A C 1
ATOM 1685 O O . VAL A 1 204 ? -8.328 -5.677 5.002 1.00 97.94 204 VAL A O 1
ATOM 1688 N N . LEU A 1 205 ? -6.185 -6.280 5.333 1.00 97.38 205 LEU A N 1
ATOM 1689 C CA . LEU A 1 205 ? -5.650 -5.626 4.137 1.00 97.38 205 LEU A CA 1
ATOM 1690 C C . LEU A 1 205 ? -6.164 -6.227 2.828 1.00 97.38 205 LEU A C 1
ATOM 1692 O O . LEU A 1 205 ? -6.224 -5.505 1.835 1.00 97.38 205 LEU A O 1
ATOM 1696 N N . GLN A 1 206 ? -6.565 -7.499 2.838 1.00 96.25 206 GLN A N 1
ATOM 1697 C CA . GLN A 1 206 ? -7.054 -8.262 1.683 1.00 96.25 206 GLN A CA 1
ATOM 1698 C C . GLN A 1 206 ? -8.565 -8.520 1.740 1.00 96.25 206 GLN A C 1
ATOM 1700 O O . GLN A 1 206 ? -9.079 -9.354 1.005 1.00 96.25 206 GLN A O 1
ATOM 1705 N N . GLU A 1 207 ? -9.302 -7.822 2.598 1.00 97.38 207 GLU A N 1
ATOM 1706 C CA . GLU A 1 207 ? -10.755 -7.969 2.672 1.00 97.38 207 GLU A CA 1
ATOM 1707 C C . GLU A 1 207 ? -11.473 -7.178 1.550 1.00 97.38 207 GLU A C 1
ATOM 1709 O O . GLU A 1 207 ? -10.839 -6.447 0.776 1.00 97.38 207 GLU A O 1
ATOM 1714 N N . SER A 1 208 ? -12.798 -7.349 1.432 1.00 97.62 208 SER A N 1
ATOM 1715 C CA . SER A 1 208 ? -13.676 -6.598 0.522 1.00 97.62 208 SER A CA 1
ATOM 1716 C C . SER A 1 208 ? -13.514 -5.076 0.648 1.00 97.62 208 SER A C 1
ATOM 1718 O O . SER A 1 208 ? -13.304 -4.548 1.747 1.00 97.62 208 SER A O 1
ATOM 1720 N N . LEU A 1 209 ? -13.667 -4.367 -0.472 1.00 97.81 209 LEU A N 1
ATOM 1721 C CA . LEU A 1 209 ? -13.529 -2.910 -0.534 1.00 97.81 209 LEU A CA 1
ATOM 1722 C C . LEU A 1 209 ? -14.575 -2.199 0.336 1.00 97.81 209 LEU A C 1
ATOM 1724 O O . LEU A 1 209 ? -14.278 -1.177 0.949 1.00 97.81 209 LEU A O 1
ATOM 1728 N N . GLU A 1 210 ? -15.777 -2.761 0.451 1.00 97.81 210 GLU A N 1
ATOM 1729 C CA . GLU A 1 210 ? -16.872 -2.223 1.259 1.00 97.81 210 GLU A CA 1
ATOM 1730 C C . GLU A 1 210 ? -16.491 -2.172 2.742 1.00 97.81 210 GLU A C 1
ATOM 1732 O O . GLU A 1 210 ? -16.597 -1.126 3.384 1.00 97.81 210 GLU A O 1
ATOM 1737 N N . LYS A 1 211 ? -15.977 -3.282 3.285 1.00 98.44 211 LYS A N 1
ATOM 1738 C CA . LYS A 1 211 ? -15.517 -3.347 4.680 1.00 98.44 211 LYS A CA 1
ATOM 1739 C C . LYS A 1 211 ? -14.321 -2.415 4.914 1.00 98.44 211 LYS A C 1
ATOM 1741 O O . LYS A 1 211 ? -14.248 -1.751 5.947 1.00 98.44 211 LYS A O 1
ATOM 1746 N N . GLN A 1 212 ? -13.415 -2.294 3.943 1.00 98.44 212 GLN A N 1
ATOM 1747 C CA . GLN A 1 212 ? -12.273 -1.378 4.035 1.00 98.44 212 GLN A CA 1
ATOM 1748 C C . GLN A 1 212 ? -12.678 0.096 4.016 1.00 98.44 212 GLN A C 1
ATOM 1750 O O . GLN A 1 212 ? -12.099 0.889 4.756 1.00 98.44 212 GLN A O 1
ATOM 1755 N N . ALA A 1 213 ? -13.692 0.468 3.232 1.00 98.69 213 ALA A N 1
ATOM 1756 C CA . ALA A 1 213 ? -14.235 1.821 3.239 1.00 98.69 213 ALA A CA 1
ATOM 1757 C C . ALA A 1 213 ? -14.799 2.193 4.622 1.00 98.69 213 ALA A C 1
ATOM 1759 O O . ALA A 1 213 ? -14.526 3.286 5.115 1.00 98.69 213 ALA A O 1
ATOM 1760 N N . VAL A 1 214 ? -15.507 1.266 5.280 1.00 98.62 214 VAL A N 1
ATOM 1761 C CA . VAL A 1 214 ? -16.044 1.465 6.640 1.00 98.62 214 VAL A CA 1
ATOM 1762 C C . VAL A 1 214 ? -14.931 1.604 7.683 1.00 98.62 214 VAL A C 1
ATOM 1764 O O . VAL A 1 214 ? -15.019 2.460 8.564 1.00 98.62 214 VAL A O 1
ATOM 1767 N N . LEU A 1 215 ? -13.862 0.808 7.577 1.00 98.75 215 LEU A N 1
ATOM 1768 C CA . LEU A 1 215 ? -12.686 0.948 8.442 1.00 98.75 215 LEU A CA 1
ATOM 1769 C C . LEU A 1 215 ? -12.036 2.325 8.278 1.00 98.75 215 LEU A C 1
ATOM 1771 O O . LEU A 1 215 ? -11.738 2.981 9.275 1.00 98.75 215 LEU A O 1
ATOM 1775 N N . ILE A 1 216 ? -11.835 2.774 7.035 1.00 98.69 216 ILE A N 1
ATOM 1776 C CA . ILE A 1 216 ? -11.234 4.080 6.735 1.00 98.69 216 ILE A CA 1
ATOM 1777 C C . ILE A 1 216 ? -12.105 5.231 7.253 1.00 98.69 216 ILE A C 1
ATOM 1779 O O . ILE A 1 216 ? -11.557 6.184 7.802 1.00 98.69 216 ILE A O 1
ATOM 1783 N N . ASP A 1 217 ? -13.432 5.143 7.123 1.00 98.69 217 ASP A N 1
ATOM 1784 C CA . ASP A 1 217 ? -14.365 6.116 7.708 1.00 98.69 217 ASP A CA 1
ATOM 1785 C C . ASP A 1 217 ? -14.213 6.200 9.234 1.00 98.69 217 ASP A C 1
ATOM 1787 O O . ASP A 1 217 ? -13.999 7.284 9.776 1.00 98.69 217 ASP A O 1
ATOM 1791 N N . ALA A 1 218 ? -14.245 5.063 9.932 1.00 98.56 218 ALA A N 1
ATOM 1792 C CA . ALA A 1 218 ? -14.102 5.038 11.387 1.00 98.56 218 ALA A CA 1
ATOM 1793 C C . ALA A 1 218 ? -12.725 5.526 11.861 1.00 98.56 218 ALA A C 1
ATOM 1795 O O . ALA A 1 218 ? -12.644 6.275 12.833 1.00 98.56 218 ALA A O 1
ATOM 1796 N N . TRP A 1 219 ? -11.650 5.170 11.153 1.00 98.56 219 TRP A N 1
ATOM 1797 C CA . TRP A 1 219 ? -10.316 5.684 11.463 1.00 98.56 219 TRP A CA 1
ATOM 1798 C C . TRP A 1 219 ? -10.228 7.200 11.235 1.00 98.56 219 TRP A C 1
ATOM 1800 O O . TRP A 1 219 ? -9.701 7.922 12.078 1.00 98.56 219 TRP A O 1
ATOM 1810 N N . TYR A 1 220 ? -10.808 7.710 10.142 1.00 98.50 220 TYR A N 1
ATOM 1811 C CA . TYR A 1 220 ? -10.883 9.149 9.877 1.00 98.50 220 TYR A CA 1
ATOM 1812 C C . TYR A 1 220 ? -11.726 9.898 10.923 1.00 98.50 220 TYR A C 1
ATOM 1814 O O . TYR A 1 220 ? -11.423 11.046 11.228 1.00 98.50 220 TYR A O 1
ATOM 1822 N N . LYS A 1 221 ? -12.754 9.285 11.512 1.00 96.69 221 LYS A N 1
ATOM 1823 C CA . LYS A 1 221 ? -13.554 9.934 12.565 1.00 96.69 221 LYS A CA 1
ATOM 1824 C C . LYS A 1 221 ? -12.774 10.224 13.848 1.00 96.69 221 LYS A C 1
ATOM 1826 O O . LYS A 1 221 ? -13.104 11.212 14.494 1.00 96.69 221 LYS A O 1
ATOM 1831 N N . GLY A 1 222 ? -11.778 9.404 14.192 1.00 95.19 222 GLY A N 1
ATOM 1832 C CA . GLY A 1 222 ? -10.889 9.659 15.336 1.00 95.19 222 GLY A CA 1
ATOM 1833 C C . GLY A 1 222 ? -9.653 10.485 14.959 1.00 95.19 222 GLY A C 1
ATOM 1834 O O . GLY A 1 222 ? -9.459 11.599 15.434 1.00 95.19 222 GLY A O 1
ATOM 1835 N N . ASP A 1 223 ? -8.855 10.003 14.000 1.00 96.81 223 ASP A N 1
ATOM 1836 C CA . ASP A 1 223 ? -7.547 10.597 13.656 1.00 96.81 223 ASP A CA 1
ATOM 1837 C C . ASP A 1 223 ? -7.592 11.642 12.524 1.00 96.81 223 ASP A C 1
ATOM 1839 O O . ASP A 1 223 ? -6.562 12.195 12.091 1.00 96.81 223 ASP A O 1
ATOM 1843 N N . GLY A 1 224 ? -8.772 11.865 11.950 1.00 96.69 224 GLY A N 1
ATOM 1844 C CA . GLY A 1 224 ? -8.945 12.675 10.759 1.00 96.69 224 GLY A CA 1
ATOM 1845 C C . GLY A 1 224 ? -9.125 14.160 11.038 1.00 96.69 224 GLY A C 1
ATOM 1846 O O . GLY A 1 224 ? -9.671 14.595 12.046 1.00 96.69 224 GLY A O 1
ATOM 1847 N N . ASN A 1 225 ? -8.703 14.983 10.082 1.00 96.19 225 ASN A N 1
ATOM 1848 C CA . ASN A 1 225 ? -9.146 16.364 10.003 1.00 96.19 225 ASN A CA 1
ATOM 1849 C C . ASN A 1 225 ? -9.461 16.788 8.574 1.00 96.19 225 ASN A C 1
ATOM 1851 O O . ASN A 1 225 ? -8.778 16.432 7.608 1.00 96.19 225 ASN A O 1
ATOM 1855 N N . TYR A 1 226 ? -10.484 17.628 8.469 1.00 96.75 226 TYR A N 1
ATOM 1856 C CA . TYR A 1 226 ? -10.779 18.380 7.268 1.00 96.75 226 TYR A CA 1
ATOM 1857 C C . TYR A 1 226 ? -10.188 19.778 7.384 1.00 96.75 226 TYR A C 1
ATOM 1859 O O . TYR A 1 226 ? -10.579 20.571 8.240 1.00 96.75 226 TYR A O 1
ATOM 1867 N N . TYR A 1 227 ? -9.252 20.103 6.502 1.00 93.62 227 TYR A N 1
ATOM 1868 C CA . TYR A 1 227 ? -8.616 21.409 6.478 1.00 93.62 227 TYR A CA 1
ATOM 1869 C C . TYR A 1 227 ? -9.100 22.205 5.275 1.00 93.62 227 TYR A C 1
ATOM 1871 O O . TYR A 1 227 ? -8.874 21.792 4.140 1.00 93.62 227 TYR A O 1
ATOM 1879 N N . LYS A 1 228 ? -9.690 23.379 5.516 1.00 91.94 228 LYS A N 1
ATOM 1880 C CA . LYS A 1 228 ? -10.152 24.315 4.484 1.00 91.94 228 LYS A CA 1
ATOM 1881 C C . LYS A 1 228 ? -9.746 25.738 4.866 1.00 91.94 228 LYS A C 1
ATOM 1883 O O . LYS A 1 228 ? -10.311 26.308 5.795 1.00 91.94 228 LYS A O 1
ATOM 1888 N N . LYS A 1 229 ? -8.752 26.315 4.181 1.00 89.50 229 LYS A N 1
ATOM 1889 C CA . LYS A 1 229 ? -8.250 27.667 4.478 1.00 89.50 229 LYS A CA 1
ATOM 1890 C C . LYS A 1 229 ? -7.769 28.407 3.229 1.00 89.50 229 LYS A C 1
ATOM 1892 O O . LYS A 1 229 ? -7.058 27.842 2.397 1.00 89.50 229 LYS A O 1
ATOM 1897 N N . GLN A 1 230 ? -8.101 29.694 3.143 1.00 85.19 230 GLN A N 1
ATOM 1898 C CA . GLN A 1 230 ? -7.490 30.631 2.202 1.00 85.19 230 GLN A CA 1
ATOM 1899 C C . GLN A 1 230 ? -6.133 31.102 2.747 1.00 85.19 230 GLN A C 1
ATOM 1901 O O . GLN A 1 230 ? -6.059 31.620 3.859 1.00 85.19 230 GLN A O 1
ATOM 1906 N N . ASN A 1 231 ? -5.070 30.945 1.961 1.00 80.81 231 ASN A N 1
ATOM 1907 C CA . ASN A 1 231 ? -3.729 31.439 2.270 1.00 80.81 231 ASN A CA 1
ATOM 1908 C C . ASN A 1 231 ? -3.272 32.452 1.205 1.00 80.81 231 ASN A C 1
ATOM 1910 O O . ASN A 1 231 ? -3.874 32.563 0.136 1.00 80.81 231 ASN A O 1
ATOM 1914 N N . ILE A 1 232 ? -2.154 33.138 1.468 1.00 79.44 232 ILE A N 1
ATOM 1915 C CA . ILE A 1 232 ? -1.537 34.106 0.538 1.00 79.44 232 ILE A CA 1
ATOM 1916 C C . ILE A 1 232 ? -1.162 33.491 -0.823 1.00 79.44 232 ILE A C 1
ATOM 1918 O O . ILE A 1 232 ? -1.156 34.178 -1.835 1.00 79.44 232 ILE A O 1
ATOM 1922 N N . HIS A 1 233 ? -0.888 32.183 -0.856 1.00 73.44 233 HIS A N 1
ATOM 1923 C CA . HIS A 1 233 ? -0.531 31.431 -2.066 1.00 73.44 233 HIS A CA 1
ATOM 1924 C C . HIS A 1 233 ? -1.725 30.696 -2.699 1.00 73.44 233 HIS A C 1
ATOM 1926 O O . HIS A 1 233 ? -1.538 29.872 -3.592 1.00 73.44 233 HIS A O 1
ATOM 1932 N N . GLY A 1 234 ? -2.945 30.951 -2.218 1.00 76.12 234 GLY A N 1
ATOM 1933 C CA . GLY A 1 234 ? -4.173 30.347 -2.727 1.00 76.12 234 GLY A CA 1
ATOM 1934 C C . GLY A 1 234 ? -4.966 29.569 -1.681 1.00 76.12 234 GLY A C 1
ATOM 1935 O O . GLY A 1 234 ? -4.664 29.561 -0.487 1.00 76.12 234 GLY A O 1
ATOM 1936 N N . PHE A 1 235 ? -6.018 28.909 -2.151 1.00 83.50 235 PHE A N 1
ATOM 1937 C CA . PHE A 1 235 ? -6.941 28.146 -1.321 1.00 83.50 235 PHE A CA 1
ATOM 1938 C C . PHE A 1 235 ? -6.458 26.710 -1.134 1.00 83.50 235 PHE A C 1
ATOM 1940 O O . PHE A 1 235 ? -6.145 26.017 -2.103 1.00 83.50 235 PHE A O 1
ATOM 1947 N N . LYS A 1 236 ? -6.415 26.250 0.116 1.00 88.00 236 LYS A N 1
ATOM 1948 C CA . LYS A 1 236 ? -6.044 24.881 0.467 1.00 88.00 236 LYS A CA 1
ATOM 1949 C C . LYS A 1 236 ? -7.226 24.183 1.116 1.00 88.00 236 LYS A C 1
ATOM 1951 O O . LYS A 1 236 ? -7.666 24.570 2.195 1.00 88.00 236 LYS A O 1
ATOM 1956 N N . GLU A 1 237 ? -7.679 23.117 0.475 1.00 93.50 237 GLU A N 1
ATOM 1957 C CA . GLU A 1 237 ? -8.729 22.237 0.973 1.00 93.50 237 GLU A CA 1
ATOM 1958 C C . GLU A 1 237 ? -8.255 20.797 0.820 1.00 93.50 237 GLU A C 1
ATOM 1960 O O . GLU A 1 237 ? -7.922 20.390 -0.293 1.00 93.50 237 GLU A O 1
ATOM 1965 N N . VAL A 1 238 ? -8.135 20.073 1.933 1.00 95.81 238 VAL A N 1
ATOM 1966 C CA . VAL A 1 238 ? -7.629 18.694 1.989 1.00 95.81 238 VAL A CA 1
ATOM 1967 C C . VAL A 1 238 ? -8.260 17.932 3.150 1.00 95.81 238 VAL A C 1
ATOM 1969 O O . VAL A 1 238 ? -8.554 18.521 4.190 1.00 95.81 238 VAL A O 1
ATOM 1972 N N . PHE A 1 239 ? -8.386 16.619 2.996 1.00 98.12 239 PHE A N 1
ATOM 1973 C CA . PHE A 1 239 ? -8.549 15.708 4.126 1.00 98.12 239 PHE A CA 1
ATOM 1974 C C . PHE A 1 239 ? -7.186 15.221 4.599 1.00 98.12 239 PHE A C 1
ATOM 1976 O O . PHE A 1 239 ? -6.245 15.100 3.803 1.00 98.12 239 PHE A O 1
ATOM 1983 N N . ARG A 1 240 ? -7.079 14.922 5.889 1.00 97.69 240 ARG A N 1
ATOM 1984 C CA . ARG A 1 240 ? -5.883 14.341 6.476 1.00 97.69 240 ARG A CA 1
ATOM 1985 C C . ARG A 1 240 ? -6.241 13.272 7.495 1.00 97.69 240 ARG A C 1
ATOM 1987 O O . ARG A 1 240 ? -7.114 13.527 8.304 1.00 97.69 240 ARG A O 1
ATOM 1994 N N . ILE A 1 241 ? -5.516 12.158 7.500 1.00 97.88 241 ILE A N 1
ATOM 1995 C CA . ILE A 1 241 ? -5.467 11.196 8.614 1.00 97.88 241 ILE A CA 1
ATOM 1996 C C . ILE A 1 241 ? -4.045 11.235 9.172 1.00 97.88 241 ILE A C 1
ATOM 1998 O O . ILE A 1 241 ? -3.085 11.222 8.392 1.00 97.88 241 ILE A O 1
ATOM 2002 N N . SER A 1 242 ? -3.892 11.350 10.490 1.00 96.62 242 SER A N 1
ATOM 2003 C CA . SER A 1 242 ? -2.576 11.480 11.130 1.00 96.62 242 SER A CA 1
ATOM 2004 C C . SER A 1 242 ? -2.298 10.281 12.025 1.00 96.62 242 SER A C 1
ATOM 2006 O O . SER A 1 242 ? -3.180 9.831 12.729 1.00 96.62 242 SER A O 1
ATOM 2008 N N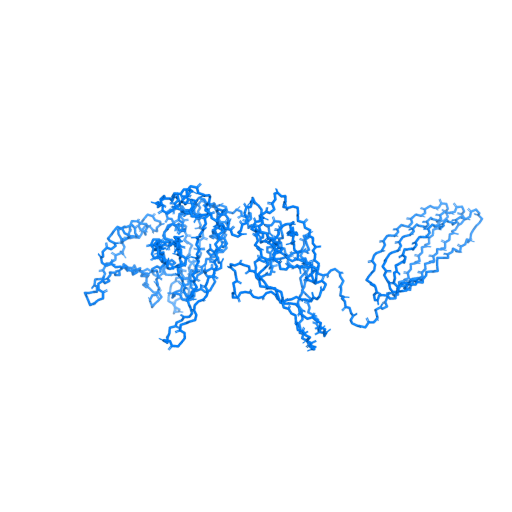 . THR A 1 243 ? -1.071 9.770 12.021 1.00 96.50 243 THR A N 1
ATOM 2009 C CA . THR A 1 243 ? -0.651 8.691 12.925 1.00 96.50 243 THR A CA 1
ATOM 2010 C C . THR A 1 243 ? 0.842 8.804 13.224 1.00 96.50 243 THR A C 1
ATOM 2012 O O . THR A 1 243 ? 1.594 9.432 12.474 1.00 96.50 243 THR A O 1
ATOM 2015 N N . VAL A 1 244 ? 1.292 8.209 14.324 1.00 95.81 244 VAL A N 1
ATOM 2016 C CA . VAL A 1 244 ? 2.721 8.061 14.653 1.00 95.81 244 VAL A CA 1
ATOM 2017 C C . VAL A 1 244 ? 3.270 6.687 14.253 1.00 95.81 244 VAL A C 1
ATOM 2019 O O . VAL A 1 244 ? 4.485 6.499 14.233 1.00 95.81 244 VAL A O 1
ATOM 2022 N N . SER A 1 245 ? 2.405 5.744 13.857 1.00 96.00 245 SER A N 1
ATOM 2023 C CA . SER A 1 245 ? 2.831 4.466 13.283 1.00 96.00 245 SER A CA 1
ATOM 2024 C C . SER A 1 245 ? 3.133 4.612 11.791 1.00 96.00 245 SER A C 1
ATOM 2026 O O . SER A 1 245 ? 2.250 4.861 10.963 1.00 96.00 245 SER A O 1
ATOM 2028 N N . ARG A 1 246 ? 4.400 4.394 11.419 1.00 93.81 246 ARG A N 1
ATOM 2029 C CA . ARG A 1 246 ? 4.804 4.362 10.006 1.00 93.81 246 ARG A CA 1
ATOM 2030 C C . ARG A 1 246 ? 4.097 3.233 9.255 1.00 93.81 246 ARG A C 1
ATOM 2032 O O . ARG A 1 246 ? 3.627 3.469 8.143 1.00 93.81 246 ARG A O 1
ATOM 2039 N N . ASN A 1 247 ? 3.999 2.043 9.853 1.00 95.12 247 ASN A N 1
ATOM 2040 C CA . ASN A 1 247 ? 3.397 0.876 9.204 1.00 95.12 247 ASN A CA 1
ATOM 2041 C C . ASN A 1 247 ? 1.916 1.127 8.890 1.00 95.12 247 ASN A C 1
ATOM 2043 O O . ASN A 1 247 ? 1.507 1.035 7.732 1.00 95.12 247 ASN A O 1
ATOM 2047 N N . LEU A 1 248 ? 1.152 1.591 9.884 1.00 97.50 248 LEU A N 1
ATOM 2048 C CA . LEU A 1 248 ? -0.252 1.946 9.694 1.00 97.50 248 LEU A CA 1
ATOM 2049 C C . LEU A 1 248 ? -0.428 3.026 8.619 1.00 97.50 248 LEU A C 1
ATOM 2051 O O . LEU A 1 248 ? -1.344 2.941 7.807 1.00 97.50 248 LEU A O 1
ATOM 2055 N N . SER A 1 249 ? 0.467 4.019 8.555 1.00 96.06 249 SER A N 1
ATOM 2056 C CA . SER A 1 249 ? 0.388 5.054 7.518 1.00 96.06 249 SER A CA 1
ATOM 2057 C C . SER A 1 249 ? 0.567 4.492 6.097 1.00 96.06 249 SER A C 1
ATOM 2059 O O . SER A 1 249 ? -0.169 4.871 5.185 1.00 96.06 249 SER A O 1
ATOM 2061 N N . LEU A 1 250 ? 1.488 3.543 5.896 1.00 94.69 250 LEU A N 1
ATOM 2062 C CA . LEU A 1 250 ? 1.713 2.900 4.597 1.00 94.69 250 LEU A CA 1
ATOM 2063 C C . LEU A 1 250 ? 0.548 1.979 4.221 1.00 94.69 250 LEU A C 1
ATOM 2065 O O . LEU A 1 250 ? 0.066 2.018 3.089 1.00 94.69 250 LEU A O 1
ATOM 2069 N N . GLN A 1 251 ? 0.045 1.209 5.184 1.00 97.12 251 GLN A N 1
ATOM 2070 C CA . GLN A 1 251 ? -1.113 0.339 5.000 1.00 97.12 251 GLN A CA 1
ATOM 2071 C C . GLN A 1 251 ? -2.392 1.141 4.718 1.00 97.12 251 GLN A C 1
ATOM 2073 O O . GLN A 1 251 ? -3.154 0.795 3.821 1.00 97.12 251 GLN A O 1
ATOM 2078 N N . GLY A 1 252 ? -2.593 2.269 5.401 1.00 97.44 252 GLY A N 1
ATOM 2079 C CA . GLY A 1 252 ? -3.689 3.199 5.137 1.00 97.44 252 GLY A CA 1
ATOM 2080 C C . GLY A 1 252 ? -3.655 3.765 3.722 1.00 97.44 252 GLY A C 1
ATOM 2081 O O . GLY A 1 252 ? -4.677 3.812 3.039 1.00 97.44 252 GLY A O 1
ATOM 2082 N N . ARG A 1 253 ? -2.464 4.129 3.233 1.00 95.62 253 ARG A N 1
ATOM 2083 C CA . ARG A 1 253 ? -2.275 4.524 1.832 1.00 95.62 253 ARG A CA 1
ATOM 2084 C C . ARG A 1 253 ? -2.638 3.398 0.865 1.00 95.62 253 ARG A C 1
ATOM 2086 O O . ARG A 1 253 ? -3.244 3.681 -0.164 1.00 95.62 253 ARG A O 1
ATOM 2093 N N . MET A 1 254 ? -2.274 2.156 1.182 1.00 95.75 254 MET A N 1
ATOM 2094 C CA . MET A 1 254 ? -2.618 0.991 0.365 1.00 95.75 254 MET A CA 1
ATOM 2095 C C . MET A 1 254 ? -4.135 0.781 0.297 1.00 95.75 254 MET A C 1
ATOM 2097 O O . MET A 1 254 ? -4.663 0.618 -0.798 1.00 95.75 254 MET A O 1
ATOM 2101 N N . LEU A 1 255 ? -4.848 0.873 1.425 1.00 98.12 255 LEU A N 1
ATOM 2102 C CA . LEU A 1 255 ? -6.312 0.771 1.447 1.00 98.12 255 LEU A CA 1
ATOM 2103 C C . LEU A 1 255 ? -6.984 1.890 0.648 1.00 98.12 255 LEU A C 1
ATOM 2105 O O . LEU A 1 255 ? -7.862 1.624 -0.167 1.00 98.12 255 LEU A O 1
ATOM 2109 N N . LEU A 1 256 ? -6.537 3.139 0.821 1.00 98.06 256 LEU A N 1
ATOM 2110 C CA . LEU A 1 256 ? -7.030 4.261 0.015 1.00 98.06 256 LEU A CA 1
ATOM 2111 C C . LEU A 1 256 ? -6.820 4.000 -1.478 1.00 98.06 256 LEU A C 1
ATOM 2113 O O . LEU A 1 256 ? -7.717 4.252 -2.279 1.00 98.06 256 LEU A O 1
ATOM 2117 N N . LEU A 1 257 ? -5.668 3.446 -1.850 1.00 96.94 257 LEU A N 1
ATOM 2118 C CA . LEU A 1 257 ? -5.379 3.114 -3.233 1.00 96.94 257 LEU A CA 1
ATOM 2119 C C . LEU A 1 257 ? -6.284 1.988 -3.769 1.00 96.94 257 LEU A C 1
ATOM 2121 O O . LEU A 1 257 ? -6.800 2.131 -4.874 1.00 96.94 257 LEU A O 1
ATOM 2125 N N . ARG A 1 258 ? -6.560 0.933 -2.986 1.00 97.69 258 ARG A N 1
ATOM 2126 C CA . ARG A 1 258 ? -7.557 -0.102 -3.340 1.00 97.69 258 ARG A CA 1
ATOM 2127 C C . ARG A 1 258 ? -8.960 0.484 -3.551 1.00 97.69 258 ARG A C 1
ATOM 2129 O O . ARG A 1 258 ? -9.706 0.001 -4.393 1.00 97.69 258 ARG A O 1
ATOM 2136 N N . LEU A 1 259 ? -9.290 1.566 -2.845 1.00 98.00 259 LEU A N 1
ATOM 2137 C CA . LEU A 1 259 ? -10.534 2.332 -2.998 1.00 98.00 259 LEU A CA 1
ATOM 2138 C C . LEU A 1 259 ? -10.491 3.362 -4.151 1.00 98.00 259 LEU A C 1
ATOM 2140 O O . LEU A 1 259 ? -11.399 4.185 -4.279 1.00 98.00 259 LEU A O 1
ATOM 2144 N N . GLY A 1 260 ? -9.436 3.365 -4.975 1.00 97.56 260 GLY A N 1
ATOM 2145 C CA . GLY A 1 260 ? -9.264 4.301 -6.092 1.00 97.56 260 GLY A CA 1
ATOM 2146 C C . GLY A 1 260 ? -8.906 5.733 -5.668 1.00 97.56 260 GLY A C 1
ATOM 2147 O O . GLY A 1 260 ? -9.118 6.685 -6.422 1.00 97.56 260 GLY A O 1
ATOM 2148 N N . ILE A 1 261 ? -8.395 5.923 -4.448 1.00 97.88 261 ILE A N 1
ATOM 2149 C CA . ILE A 1 261 ? -8.112 7.231 -3.846 1.00 97.88 261 ILE A CA 1
ATOM 2150 C C . ILE A 1 261 ? -6.600 7.415 -3.710 1.00 97.88 261 ILE A C 1
ATOM 2152 O O . ILE A 1 261 ? -5.951 6.850 -2.829 1.00 97.88 261 ILE A O 1
ATOM 2156 N N . ALA A 1 262 ? -6.022 8.282 -4.544 1.00 96.75 262 ALA A N 1
ATOM 2157 C CA . ALA A 1 262 ? -4.629 8.678 -4.371 1.00 96.75 262 ALA A CA 1
ATOM 2158 C C . ALA A 1 262 ? -4.460 9.570 -3.131 1.00 96.75 262 ALA A C 1
ATOM 2160 O O . ALA A 1 262 ? -5.200 10.537 -2.924 1.00 96.75 262 ALA A O 1
ATOM 2161 N N . SER A 1 263 ? -3.417 9.297 -2.350 1.00 95.31 263 SER A N 1
ATOM 2162 C CA . SER A 1 263 ? -3.024 10.107 -1.199 1.00 95.31 263 SER A CA 1
ATOM 2163 C C . SER A 1 263 ? -1.514 10.341 -1.174 1.00 95.31 263 SER A C 1
ATOM 2165 O O . SER A 1 263 ? -0.721 9.526 -1.649 1.00 95.31 263 SER A O 1
ATOM 2167 N N . SER A 1 264 ? -1.104 11.486 -0.629 1.00 94.38 264 SER A N 1
ATOM 2168 C CA . SER A 1 264 ? 0.303 11.757 -0.307 1.00 94.38 264 SER A CA 1
ATOM 2169 C C . SER A 1 264 ? 0.593 11.437 1.151 1.00 94.38 264 SER A C 1
ATOM 2171 O O . SER A 1 264 ? -0.261 11.673 2.000 1.00 94.38 264 SER A O 1
ATOM 2173 N N . LEU A 1 265 ? 1.808 10.989 1.450 1.00 93.44 265 LEU A N 1
ATOM 2174 C CA . LEU A 1 265 ? 2.273 10.744 2.810 1.00 93.44 265 LEU A CA 1
ATOM 2175 C C . LEU A 1 265 ? 3.278 11.828 3.208 1.00 93.44 265 LEU A C 1
ATOM 2177 O O . LEU A 1 265 ? 4.369 11.898 2.651 1.00 93.44 265 LEU A O 1
ATOM 2181 N N . ASN A 1 266 ? 2.917 12.683 4.163 1.00 91.44 266 ASN A N 1
ATOM 2182 C CA . ASN A 1 266 ? 3.810 13.719 4.680 1.00 91.44 266 ASN A CA 1
ATOM 2183 C C . ASN A 1 266 ? 4.356 13.318 6.050 1.00 91.44 266 ASN A C 1
ATOM 2185 O O . ASN A 1 266 ? 3.592 13.181 7.009 1.00 91.44 266 ASN A O 1
ATOM 2189 N N . GLN A 1 267 ? 5.677 13.214 6.149 1.00 91.19 267 GLN A N 1
ATOM 2190 C CA . GLN A 1 267 ? 6.390 13.012 7.404 1.00 91.19 267 GLN A CA 1
ATOM 2191 C C . GLN A 1 267 ? 6.736 14.366 8.035 1.00 91.19 267 GLN A C 1
ATOM 2193 O O . GLN A 1 267 ? 7.293 15.245 7.377 1.00 91.19 267 GLN A O 1
ATOM 2198 N N . GLN A 1 268 ? 6.395 14.543 9.307 1.00 90.06 268 GLN A N 1
ATOM 2199 C CA . GLN A 1 268 ? 6.775 15.703 10.107 1.00 90.06 268 GLN A CA 1
ATOM 2200 C C . GLN A 1 268 ? 7.620 15.230 11.281 1.00 90.06 268 GLN A C 1
ATOM 2202 O O . GLN A 1 268 ? 7.108 14.562 12.182 1.00 90.06 268 GLN A O 1
ATOM 2207 N N . ASP A 1 269 ? 8.900 15.594 11.281 1.00 87.19 269 ASP A N 1
ATOM 2208 C CA . ASP A 1 269 ? 9.735 15.383 12.453 1.00 87.19 269 ASP A CA 1
ATOM 2209 C C . ASP A 1 269 ? 9.307 16.341 13.577 1.00 87.19 269 ASP A C 1
ATOM 2211 O O . ASP A 1 269 ? 9.122 17.543 13.367 1.00 87.19 269 ASP A O 1
ATOM 2215 N N . LYS A 1 270 ? 9.083 15.778 14.763 1.00 86.69 270 LYS A N 1
ATOM 2216 C CA . LYS A 1 270 ? 8.689 16.489 15.984 1.00 86.69 270 LYS A CA 1
ATOM 2217 C C . LYS A 1 270 ? 9.653 16.201 17.140 1.00 86.69 270 LYS A C 1
ATOM 2219 O O . LYS A 1 270 ? 9.368 16.612 18.270 1.00 86.69 270 LYS A O 1
ATOM 2224 N N . SER A 1 271 ? 10.790 15.562 16.854 1.00 83.31 271 SER A N 1
ATOM 2225 C CA . SER A 1 271 ? 11.827 15.189 17.821 1.00 83.31 271 SER A CA 1
ATOM 2226 C C . SER A 1 271 ? 12.322 16.383 18.641 1.00 83.31 271 SER A C 1
ATOM 2228 O O . SER A 1 271 ? 12.463 16.274 19.856 1.00 83.31 271 SER A O 1
ATOM 2230 N N . SER A 1 272 ? 12.448 17.562 18.022 1.00 82.31 272 SER A N 1
ATOM 2231 C CA . SER A 1 272 ? 12.815 18.820 18.692 1.00 82.31 272 SER A CA 1
ATOM 2232 C C . SER A 1 272 ? 11.844 19.262 19.796 1.00 82.31 272 SER A C 1
ATOM 2234 O O . SER A 1 272 ? 12.217 20.045 20.662 1.00 82.31 272 SER A O 1
ATOM 2236 N N . SER A 1 273 ? 10.608 18.754 19.789 1.00 83.44 273 SER A N 1
ATOM 2237 C CA . SER A 1 273 ? 9.591 18.987 20.824 1.00 83.44 273 SER A CA 1
ATOM 2238 C C . SER A 1 273 ? 9.400 17.794 21.773 1.00 83.44 273 SER A C 1
ATOM 2240 O O . SER A 1 273 ? 8.402 17.740 22.489 1.00 83.44 273 SER A O 1
AT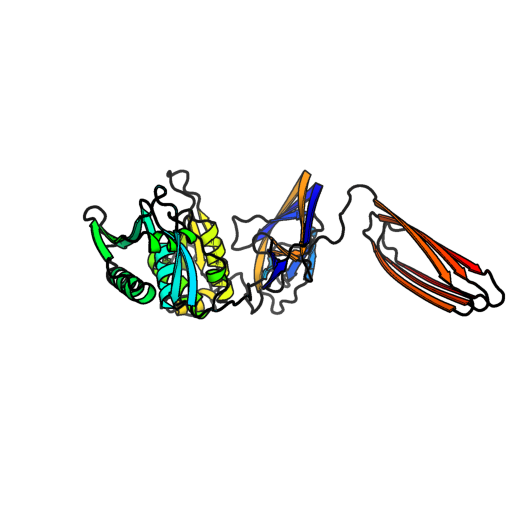OM 2242 N N . GLY A 1 274 ? 10.306 16.809 21.740 1.00 84.56 274 GLY A N 1
ATOM 2243 C CA . GLY A 1 274 ? 10.200 15.566 22.513 1.00 84.56 274 GLY A CA 1
ATOM 2244 C C . GLY A 1 274 ? 9.065 14.643 22.054 1.00 84.56 274 GLY A C 1
ATOM 2245 O O . GLY A 1 274 ? 8.672 13.739 22.786 1.00 84.56 274 GLY A O 1
ATOM 2246 N N . ARG A 1 275 ? 8.502 14.876 20.861 1.00 87.88 275 ARG A N 1
ATOM 2247 C CA . ARG A 1 275 ? 7.376 14.110 20.309 1.00 87.88 275 ARG A CA 1
ATOM 2248 C C . ARG A 1 275 ? 7.838 13.207 19.173 1.00 87.88 275 ARG A C 1
ATOM 2250 O O . ARG A 1 275 ? 8.778 13.525 18.449 1.00 87.88 275 ARG A O 1
ATOM 2257 N N . GLN A 1 276 ? 7.130 12.097 18.994 1.00 88.44 276 GLN A N 1
ATOM 2258 C CA . GLN A 1 276 ? 7.373 11.160 17.900 1.00 88.44 276 GLN A CA 1
ATOM 2259 C C . GLN A 1 276 ? 7.106 11.802 16.532 1.00 88.44 276 GLN A C 1
ATOM 2261 O O . GLN A 1 276 ? 6.283 12.713 16.396 1.00 88.44 276 GLN A O 1
ATOM 2266 N N . THR A 1 277 ? 7.796 11.305 15.505 1.00 91.69 277 THR A N 1
ATOM 2267 C CA . THR A 1 277 ? 7.540 11.667 14.110 1.00 91.69 277 THR A CA 1
ATOM 2268 C C . THR A 1 277 ? 6.085 11.381 13.743 1.00 91.69 277 THR A C 1
ATOM 2270 O O . THR A 1 277 ? 5.574 10.293 13.993 1.00 91.69 277 THR A O 1
ATOM 2273 N N . MET A 1 278 ? 5.427 12.354 13.116 1.00 93.88 278 MET A N 1
ATOM 2274 C CA . MET A 1 278 ? 4.030 12.247 12.705 1.00 93.88 278 MET A CA 1
ATOM 2275 C C . MET A 1 278 ? 3.922 12.031 11.196 1.00 93.88 278 MET A C 1
ATOM 2277 O O . MET A 1 278 ? 4.441 12.819 10.400 1.00 93.88 278 MET A O 1
ATOM 2281 N N . TYR A 1 279 ? 3.177 11.007 10.807 1.00 95.06 279 TYR A N 1
ATOM 2282 C CA . TYR A 1 279 ? 2.852 10.663 9.431 1.00 95.06 279 TYR A CA 1
ATOM 2283 C C . TYR A 1 279 ? 1.440 11.143 9.108 1.00 95.06 279 TYR A C 1
ATOM 2285 O O . TYR A 1 279 ? 0.502 10.907 9.860 1.00 95.06 279 TYR A O 1
ATOM 2293 N N . ASN A 1 280 ? 1.287 11.860 7.997 1.00 95.75 280 ASN A N 1
ATOM 2294 C CA . ASN A 1 280 ? 0.017 12.459 7.601 1.00 95.75 280 ASN A CA 1
ATOM 2295 C C . ASN A 1 280 ? -0.354 11.948 6.208 1.00 95.75 280 ASN A C 1
ATOM 2297 O O . ASN A 1 280 ? 0.283 12.339 5.225 1.00 95.75 280 ASN A O 1
ATOM 2301 N N . LEU A 1 281 ? -1.394 11.124 6.120 1.00 96.12 281 LEU A N 1
ATOM 2302 C CA . LEU A 1 281 ? -2.041 10.785 4.859 1.00 96.12 281 LEU A CA 1
ATOM 2303 C C . LEU A 1 281 ? -2.890 11.969 4.433 1.00 96.12 281 LEU A C 1
ATOM 2305 O O . LEU A 1 281 ? -3.819 12.342 5.135 1.00 96.12 281 LEU A O 1
ATOM 2309 N N . VAL A 1 282 ? -2.553 12.594 3.312 1.00 96.56 282 VAL A N 1
ATOM 2310 C CA . VAL A 1 282 ? -3.238 13.785 2.807 1.00 96.56 282 VAL A CA 1
ATOM 2311 C C . VAL A 1 282 ? -3.940 13.445 1.503 1.00 96.56 282 VAL A C 1
ATOM 2313 O O . VAL A 1 282 ? -3.289 13.080 0.519 1.00 96.56 282 VAL A O 1
ATOM 2316 N N . ILE A 1 283 ? -5.260 13.617 1.497 1.00 97.31 283 ILE A N 1
ATOM 2317 C CA . ILE A 1 283 ? -6.122 13.430 0.334 1.00 97.31 283 ILE A CA 1
ATOM 2318 C C . ILE A 1 283 ? -6.501 14.813 -0.191 1.00 97.31 283 ILE A C 1
ATOM 2320 O O . ILE A 1 283 ? -7.118 15.625 0.502 1.00 97.31 283 ILE A O 1
ATOM 2324 N N . GLY A 1 284 ? -6.088 15.091 -1.424 1.00 95.12 284 GLY A N 1
ATOM 2325 C CA . GLY A 1 284 ? -6.269 16.376 -2.092 1.00 95.12 284 GLY A CA 1
ATOM 2326 C C . GLY A 1 284 ? -6.755 16.211 -3.529 1.00 95.12 284 GLY A C 1
ATOM 2327 O O . GLY A 1 284 ? -6.901 15.099 -4.036 1.00 95.12 284 GLY A O 1
ATOM 2328 N N . GLY A 1 285 ? -6.990 17.334 -4.206 1.00 94.00 285 GLY A N 1
ATOM 2329 C CA . GLY A 1 285 ? -7.379 17.326 -5.615 1.00 94.00 285 GLY A CA 1
ATOM 2330 C C . GLY A 1 285 ? -8.730 16.650 -5.855 1.00 94.00 285 GLY A C 1
ATOM 2331 O O . GLY A 1 285 ? -9.646 16.805 -5.047 1.00 94.00 285 GLY A O 1
ATOM 2332 N N . GLU A 1 286 ? -8.865 15.951 -6.984 1.00 95.50 286 GLU A N 1
ATOM 2333 C CA . GLU A 1 286 ? -10.106 15.273 -7.396 1.00 95.50 286 GLU A CA 1
ATOM 2334 C C . GLU A 1 286 ? -10.489 14.084 -6.499 1.00 95.50 286 GLU A C 1
ATOM 2336 O O . GLU A 1 286 ? -11.673 13.854 -6.267 1.00 95.50 286 GLU A O 1
ATOM 2341 N N . TYR A 1 287 ? -9.511 13.408 -5.889 1.00 97.31 287 TYR A N 1
ATOM 2342 C CA . TYR A 1 287 ? -9.745 12.245 -5.021 1.00 97.31 287 TYR A CA 1
ATOM 2343 C C . TYR A 1 287 ? -10.470 12.584 -3.711 1.00 97.31 287 TYR A C 1
ATOM 2345 O O . TYR A 1 287 ? -11.053 11.706 -3.078 1.00 97.31 287 TYR A O 1
ATOM 2353 N N . MET A 1 288 ? -10.515 13.867 -3.333 1.00 97.50 288 MET A N 1
ATOM 2354 C CA . MET A 1 288 ? -11.354 14.336 -2.225 1.00 97.50 288 MET A CA 1
ATOM 2355 C C . MET A 1 288 ? -12.844 14.081 -2.456 1.00 97.50 288 MET A C 1
ATOM 2357 O O . MET A 1 288 ? -13.584 13.973 -1.488 1.00 97.50 288 MET A O 1
ATOM 2361 N N . ILE A 1 289 ? -13.295 14.003 -3.710 1.00 97.44 289 ILE A N 1
ATOM 2362 C CA . ILE A 1 289 ? -14.705 13.756 -4.034 1.00 97.44 289 ILE A CA 1
ATOM 2363 C C . ILE A 1 289 ? -15.085 12.334 -3.616 1.00 97.44 289 ILE A C 1
ATOM 2365 O O . ILE A 1 289 ? -16.085 12.145 -2.930 1.00 97.44 289 ILE A O 1
ATOM 2369 N N . SER A 1 290 ? -14.275 11.345 -4.002 1.00 97.38 290 SER A N 1
ATOM 2370 C CA . SER A 1 290 ? -14.499 9.941 -3.647 1.00 97.38 290 SER A CA 1
ATOM 2371 C C . SER A 1 290 ? -14.321 9.713 -2.149 1.00 97.38 290 SER A C 1
ATOM 2373 O O . SER A 1 290 ? -15.192 9.124 -1.521 1.00 97.38 290 SER A O 1
ATOM 2375 N N . PHE A 1 291 ? -13.256 10.261 -1.554 1.00 98.50 291 PHE A N 1
ATOM 2376 C CA . PHE A 1 291 ? -13.040 10.155 -0.110 1.00 98.50 291 PHE A CA 1
ATOM 2377 C C . PHE A 1 291 ? -14.162 10.825 0.693 1.00 98.50 291 PHE A C 1
ATOM 2379 O O . PHE A 1 291 ? -14.681 10.236 1.631 1.00 98.50 291 PHE A O 1
ATOM 2386 N N . GLY A 1 292 ? -14.605 12.015 0.276 1.00 98.19 292 GLY A N 1
ATOM 2387 C CA . GLY A 1 292 ? -15.711 12.736 0.902 1.00 98.19 292 GLY A CA 1
ATOM 2388 C C . GLY A 1 292 ? -17.023 11.949 0.918 1.00 98.19 292 GLY A C 1
ATOM 2389 O O . GLY A 1 292 ? -17.780 12.050 1.875 1.00 98.19 292 GLY A O 1
ATOM 2390 N N . LYS A 1 293 ? -17.287 11.119 -0.101 1.00 97.88 293 LYS A N 1
ATOM 2391 C CA . LYS A 1 293 ? -18.446 10.210 -0.100 1.00 97.88 293 LYS A CA 1
ATOM 2392 C C . LYS A 1 293 ? -18.320 9.114 0.957 1.00 97.88 293 LYS A C 1
ATOM 2394 O O . LYS A 1 293 ? -19.312 8.809 1.603 1.00 97.88 293 LYS A O 1
ATOM 2399 N N . ILE A 1 294 ? -17.122 8.550 1.127 1.00 98.12 294 ILE A N 1
ATOM 2400 C CA . ILE A 1 294 ? -16.853 7.494 2.115 1.00 98.12 294 ILE A CA 1
ATOM 2401 C C . ILE A 1 294 ? -17.059 8.026 3.533 1.00 98.12 294 ILE A C 1
ATOM 2403 O O . ILE A 1 294 ? -17.739 7.390 4.327 1.00 98.12 294 ILE A O 1
ATOM 2407 N N . VAL A 1 295 ? -16.524 9.214 3.824 1.00 97.69 295 VAL A N 1
ATOM 2408 C CA . VAL A 1 295 ? -16.534 9.787 5.182 1.00 97.69 295 VAL A CA 1
ATOM 2409 C C . VAL A 1 295 ? -17.755 10.665 5.481 1.00 97.69 295 VAL A C 1
ATOM 2411 O O . VAL A 1 295 ? -17.762 11.424 6.446 1.00 97.69 295 VAL A O 1
ATOM 2414 N N . GLY A 1 296 ? -18.777 10.636 4.619 1.00 96.38 296 GLY A N 1
ATOM 2415 C CA . GLY A 1 296 ? -19.999 11.426 4.809 1.00 96.38 296 GLY A CA 1
ATOM 2416 C C . GLY A 1 296 ? -19.803 12.947 4.739 1.00 96.38 296 GLY A C 1
ATOM 2417 O O . GLY A 1 296 ? -20.632 13.698 5.247 1.00 96.38 296 GLY A O 1
ATOM 2418 N N . GLN A 1 297 ? -18.734 13.423 4.096 1.00 96.38 297 GLN A N 1
ATOM 2419 C CA . GLN A 1 297 ? -18.418 14.842 3.927 1.00 96.38 297 GLN A CA 1
ATOM 2420 C C . GLN A 1 297 ? -18.294 15.211 2.434 1.00 96.38 297 GLN A C 1
ATOM 2422 O O . GLN A 1 297 ? -17.189 15.229 1.881 1.00 96.38 297 GLN A O 1
ATOM 2427 N N . PRO A 1 298 ? -19.414 15.517 1.747 1.00 94.88 298 PRO A N 1
ATOM 2428 C CA . PRO A 1 298 ? -19.424 15.792 0.312 1.00 94.88 298 PRO A CA 1
ATOM 2429 C C . PRO A 1 298 ? -18.525 16.966 -0.092 1.00 94.88 298 PRO A C 1
ATOM 2431 O O . PRO A 1 298 ? -18.542 18.033 0.524 1.00 94.88 298 PRO A O 1
ATOM 2434 N N . ILE A 1 299 ? -17.783 16.793 -1.189 1.00 96.06 299 ILE A N 1
ATOM 2435 C CA . ILE A 1 299 ? -16.857 17.798 -1.723 1.00 96.06 299 ILE A CA 1
ATOM 2436 C C . ILE A 1 299 ? -17.311 18.288 -3.090 1.00 96.06 299 ILE A C 1
ATOM 2438 O O . ILE A 1 299 ? -17.658 17.506 -3.974 1.00 96.06 299 ILE A O 1
ATOM 2442 N N . GLN A 1 300 ? -17.229 19.604 -3.286 1.00 92.94 300 GLN A N 1
ATOM 2443 C CA . GLN A 1 300 ? -17.513 20.230 -4.571 1.00 92.94 300 GLN A CA 1
ATOM 2444 C C . GLN A 1 300 ? -16.523 19.743 -5.647 1.00 92.94 300 GLN A C 1
ATOM 2446 O O . GLN A 1 300 ? -15.305 19.841 -5.444 1.00 92.94 300 GLN A O 1
ATOM 2451 N N . PRO A 1 301 ? -17.007 19.249 -6.805 1.00 92.50 301 PRO A N 1
ATOM 2452 C CA . PRO A 1 301 ? -16.156 18.631 -7.821 1.00 92.50 301 PRO A CA 1
ATOM 2453 C C . PRO A 1 301 ? -15.274 19.638 -8.563 1.00 92.50 301 PRO A C 1
ATOM 2455 O O . PRO A 1 301 ? -14.203 19.295 -9.070 1.00 92.50 301 PRO A O 1
ATOM 2458 N N . LYS A 1 302 ? -15.719 20.896 -8.620 1.00 90.88 302 LYS A N 1
ATOM 2459 C CA . LYS A 1 302 ? -14.984 22.011 -9.206 1.00 90.88 302 LYS A CA 1
ATOM 2460 C C . LYS A 1 302 ? -14.601 23.016 -8.129 1.00 90.88 302 LYS A C 1
ATOM 2462 O O . LYS A 1 302 ? -15.323 23.217 -7.159 1.00 90.88 302 LYS A O 1
ATOM 2467 N N . MET A 1 303 ? -13.477 23.679 -8.354 1.00 85.38 303 MET A N 1
ATOM 2468 C CA . MET A 1 303 ? -12.996 24.801 -7.560 1.00 85.38 303 MET A CA 1
ATOM 2469 C C . MET A 1 303 ? -12.781 25.975 -8.513 1.00 85.38 303 MET A C 1
ATOM 2471 O O . MET A 1 303 ? -12.059 25.835 -9.500 1.00 85.38 303 MET A O 1
ATOM 2475 N N . TRP A 1 304 ? -13.477 27.092 -8.279 1.00 84.06 304 TRP A N 1
ATOM 2476 C CA . TRP A 1 304 ? -13.527 28.238 -9.204 1.00 84.06 304 TRP A CA 1
ATOM 2477 C C . TRP A 1 304 ? -13.795 27.827 -10.662 1.00 84.06 304 TRP A C 1
ATOM 2479 O O . TRP A 1 304 ? -13.055 28.185 -11.577 1.00 84.06 304 TRP A O 1
ATOM 2489 N N . ASN A 1 305 ? -14.826 27.003 -10.871 1.00 87.00 305 ASN A N 1
ATOM 2490 C CA . ASN A 1 305 ? -15.231 26.457 -12.174 1.00 87.00 305 ASN A CA 1
ATOM 2491 C C . ASN A 1 305 ? -14.189 25.580 -12.900 1.00 87.00 305 ASN A C 1
ATOM 2493 O O . ASN A 1 305 ? -14.464 25.096 -13.998 1.00 87.00 305 ASN A O 1
ATOM 2497 N N . LYS A 1 306 ? -13.041 25.284 -12.278 1.00 88.19 306 LYS A N 1
ATOM 2498 C CA . LYS A 1 306 ? -12.012 24.373 -12.799 1.00 88.19 306 LYS A CA 1
ATOM 2499 C C . LYS A 1 306 ? -12.053 23.027 -12.080 1.00 88.19 306 LYS A C 1
ATOM 2501 O O . LYS A 1 306 ? -12.475 22.938 -10.928 1.00 88.19 306 LYS A O 1
ATOM 2506 N N . LYS A 1 307 ? -11.608 21.962 -12.756 1.00 89.75 307 LYS A N 1
ATOM 2507 C CA . LYS A 1 307 ? -11.400 20.656 -12.109 1.00 89.75 307 LYS A CA 1
ATOM 2508 C C . LYS A 1 307 ? -10.356 20.791 -10.999 1.00 89.75 307 LYS A C 1
ATOM 2510 O O . LYS A 1 307 ? -9.400 21.557 -11.127 1.00 89.75 307 LYS A O 1
ATOM 2515 N N . ARG A 1 308 ? -10.532 20.032 -9.920 1.00 91.69 308 ARG A N 1
ATOM 2516 C CA . ARG A 1 308 ? -9.586 19.998 -8.801 1.00 91.69 308 ARG A CA 1
ATOM 2517 C C . ARG A 1 308 ? -8.246 19.421 -9.256 1.00 91.69 308 ARG A C 1
ATOM 2519 O O . ARG A 1 308 ? -8.179 18.283 -9.709 1.00 91.69 308 ARG A O 1
ATOM 2526 N N . ALA A 1 309 ? -7.185 20.210 -9.134 1.00 89.44 309 ALA A N 1
ATOM 2527 C CA . ALA A 1 309 ? -5.861 19.820 -9.600 1.00 89.44 309 ALA A CA 1
ATOM 2528 C C . ALA A 1 309 ? -5.278 18.664 -8.770 1.00 89.44 309 ALA A C 1
ATOM 2530 O O . ALA A 1 309 ? -5.381 18.649 -7.545 1.00 89.44 309 ALA A O 1
ATOM 2531 N N . THR A 1 310 ? -4.622 17.720 -9.440 1.00 91.06 310 THR A N 1
ATOM 2532 C CA . THR A 1 310 ? -3.833 16.657 -8.809 1.00 91.06 310 THR A CA 1
ATOM 2533 C C . THR A 1 310 ? -2.688 16.242 -9.727 1.00 91.06 310 THR A C 1
ATOM 2535 O O . THR A 1 310 ? -2.796 16.341 -10.952 1.00 91.06 310 THR A O 1
ATOM 2538 N N . TYR A 1 311 ? -1.600 15.767 -9.130 1.00 89.00 311 TYR A N 1
ATOM 2539 C CA . TYR A 1 311 ? -0.435 15.245 -9.846 1.00 89.00 311 TYR A CA 1
ATOM 2540 C C . TYR A 1 311 ? -0.602 13.781 -10.257 1.00 89.00 311 TYR A C 1
ATOM 2542 O O . TYR A 1 311 ? 0.058 13.334 -11.191 1.00 89.00 311 TYR A O 1
ATOM 2550 N N . TYR A 1 312 ? -1.485 13.059 -9.569 1.00 93.12 312 TYR A N 1
ATOM 2551 C CA . TYR A 1 312 ? -1.657 11.621 -9.726 1.00 93.12 312 TYR A CA 1
ATOM 2552 C C . TYR A 1 312 ? -2.662 11.280 -10.823 1.00 93.12 312 TYR A C 1
ATOM 2554 O O . TYR A 1 312 ? -3.570 12.061 -11.137 1.00 93.12 312 TYR A O 1
ATOM 2562 N N . PHE A 1 313 ? -2.547 10.068 -11.336 1.00 95.00 313 PHE A N 1
ATOM 2563 C CA . PHE A 1 313 ? -3.615 9.374 -12.040 1.00 95.00 313 PHE A CA 1
ATOM 2564 C C . PHE A 1 313 ? -3.762 7.988 -11.413 1.00 95.00 313 PHE A C 1
ATOM 2566 O O . PHE A 1 313 ? -2.763 7.407 -11.002 1.00 95.00 313 PHE A O 1
ATOM 2573 N N . VAL A 1 314 ? -4.989 7.510 -11.267 1.00 96.06 314 VAL A N 1
ATOM 2574 C CA . VAL A 1 314 ? -5.293 6.178 -10.745 1.00 96.06 314 VAL A CA 1
ATOM 2575 C C . VAL A 1 314 ? -6.239 5.541 -11.743 1.00 96.06 314 VAL A C 1
ATOM 2577 O O . VAL A 1 314 ? -7.264 6.143 -12.072 1.00 96.06 314 VAL A O 1
ATOM 2580 N N . ASP A 1 315 ? -5.865 4.369 -12.237 1.00 95.62 315 ASP A N 1
ATOM 2581 C CA . ASP A 1 315 ? -6.759 3.485 -12.976 1.00 95.62 315 ASP A CA 1
ATOM 2582 C C . ASP A 1 315 ? -7.104 2.257 -12.115 1.00 95.62 315 ASP A C 1
ATOM 2584 O O . ASP A 1 315 ? -6.928 2.255 -10.897 1.00 95.62 315 ASP A O 1
ATOM 2588 N N . ASP A 1 316 ? -7.640 1.222 -12.745 1.00 95.12 316 ASP A N 1
ATOM 2589 C CA . ASP A 1 316 ? -8.019 -0.048 -12.136 1.00 95.12 316 ASP A CA 1
ATOM 2590 C C . ASP A 1 316 ? -6.832 -0.874 -11.605 1.00 95.12 316 ASP A C 1
ATOM 2592 O O . ASP A 1 316 ? -7.026 -1.739 -10.748 1.00 95.12 316 ASP A O 1
ATOM 2596 N N . LYS A 1 317 ? -5.602 -0.612 -12.064 1.00 96.75 317 LYS A N 1
ATOM 2597 C CA . LYS A 1 317 ? -4.419 -1.439 -11.770 1.00 96.75 317 LYS A CA 1
ATOM 2598 C C . LYS A 1 317 ? -3.288 -0.690 -11.085 1.00 96.75 317 LYS A C 1
ATOM 2600 O O . LYS A 1 317 ? -2.527 -1.317 -10.346 1.00 96.75 317 LYS A O 1
ATOM 2605 N N . TYR A 1 318 ? -3.155 0.613 -11.311 1.00 97.50 318 TYR A N 1
ATOM 2606 C CA . TYR A 1 318 ? -2.002 1.390 -10.886 1.00 97.50 318 TYR A CA 1
ATOM 2607 C C . TYR A 1 318 ? -2.368 2.790 -10.397 1.00 97.50 318 TYR A C 1
ATOM 2609 O O . TYR A 1 318 ? -3.240 3.480 -10.925 1.00 97.50 318 TYR A O 1
ATOM 2617 N N . LEU A 1 319 ? -1.581 3.262 -9.434 1.00 96.81 319 LEU A N 1
ATOM 2618 C CA . LEU A 1 319 ? -1.348 4.681 -9.207 1.00 96.81 319 LEU A CA 1
ATOM 2619 C C . LEU A 1 319 ? -0.115 5.122 -9.999 1.00 96.81 319 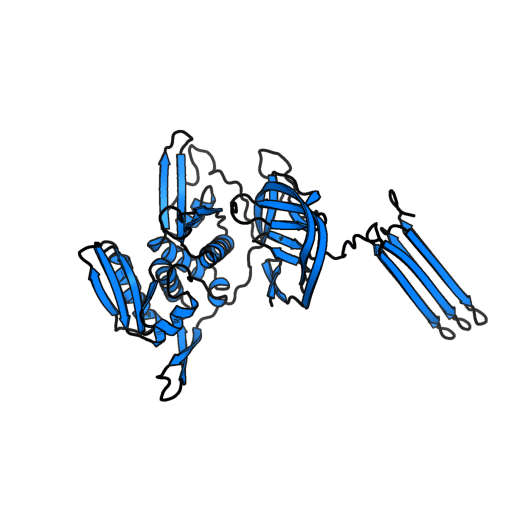LEU A C 1
ATOM 2621 O O . LEU A 1 319 ? 0.987 4.620 -9.790 1.00 96.81 319 LEU A O 1
ATOM 2625 N N . TYR A 1 320 ? -0.290 6.136 -10.836 1.00 96.88 320 TYR A N 1
ATOM 2626 C CA . TYR A 1 320 ? 0.773 6.794 -11.583 1.00 96.88 320 TYR A CA 1
ATOM 2627 C C . TYR A 1 320 ? 1.200 8.061 -10.855 1.00 96.88 320 TYR A C 1
ATOM 2629 O O . TYR A 1 320 ? 0.437 9.029 -10.733 1.00 96.88 320 TYR A O 1
ATOM 2637 N N . SER A 1 321 ? 2.443 8.064 -10.380 1.00 94.94 321 SER A N 1
ATOM 2638 C CA . SER A 1 321 ? 3.002 9.169 -9.604 1.00 94.94 321 SER A CA 1
ATOM 2639 C C . SER A 1 321 ? 4.186 9.802 -10.332 1.00 94.94 321 SER A C 1
ATOM 2641 O O . SER A 1 321 ? 5.130 9.091 -10.671 1.00 94.94 321 SER A O 1
ATOM 2643 N N . PRO A 1 322 ? 4.192 11.131 -10.555 1.00 95.19 322 PRO A N 1
ATOM 2644 C CA . PRO A 1 322 ? 5.319 11.785 -11.205 1.00 95.19 322 PRO A CA 1
ATOM 2645 C C . PRO A 1 322 ? 6.600 11.682 -10.380 1.00 95.19 322 PRO A C 1
ATOM 2647 O O . PRO A 1 322 ? 6.601 11.963 -9.174 1.00 95.19 322 PRO A O 1
ATOM 2650 N N . VAL A 1 323 ? 7.713 11.403 -11.043 1.00 95.12 323 VAL A N 1
ATOM 2651 C CA . VAL A 1 323 ? 9.055 11.505 -10.485 1.00 95.12 323 VAL A CA 1
ATOM 2652 C C . VAL A 1 323 ? 9.352 12.971 -10.187 1.00 95.12 323 VAL A C 1
ATOM 2654 O O . VAL A 1 323 ? 9.389 13.824 -11.076 1.00 95.12 323 VAL A O 1
ATOM 2657 N N . LYS A 1 324 ? 9.550 13.283 -8.906 1.00 93.75 324 LYS A N 1
ATOM 2658 C CA . LYS A 1 324 ? 9.820 14.642 -8.425 1.00 93.75 324 LYS A CA 1
ATOM 2659 C C . LYS A 1 324 ? 11.273 15.033 -8.667 1.00 93.75 324 LYS A C 1
ATOM 2661 O O . LYS A 1 324 ? 11.552 16.176 -9.045 1.00 93.75 324 LYS A O 1
ATOM 2666 N N . LYS A 1 325 ? 12.189 14.106 -8.389 1.00 94.12 325 LYS A N 1
ATOM 2667 C CA . LYS A 1 325 ? 13.634 14.307 -8.482 1.00 94.12 325 LYS A CA 1
ATOM 2668 C C . LYS A 1 325 ? 14.327 12.968 -8.710 1.00 94.12 325 LYS A C 1
ATOM 2670 O O . LYS A 1 325 ? 13.867 11.948 -8.203 1.00 94.12 325 LYS A O 1
ATOM 2675 N N . ILE A 1 326 ? 15.433 13.020 -9.439 1.00 94.44 326 ILE A N 1
ATOM 2676 C CA . ILE A 1 326 ? 16.359 11.910 -9.622 1.00 94.44 326 ILE A CA 1
ATOM 2677 C C . ILE A 1 326 ? 17.735 12.452 -9.276 1.00 94.44 326 ILE A C 1
ATOM 2679 O O . ILE A 1 326 ? 18.151 13.470 -9.831 1.00 94.44 326 ILE A O 1
ATOM 2683 N N . ASP A 1 327 ? 18.394 11.806 -8.329 1.00 95.00 327 ASP A N 1
ATOM 2684 C CA . ASP A 1 327 ? 19.771 12.087 -7.950 1.00 95.00 327 ASP A CA 1
ATOM 2685 C C . ASP A 1 327 ? 20.641 10.874 -8.268 1.00 95.00 327 ASP A C 1
ATOM 2687 O O . ASP A 1 327 ? 20.149 9.766 -8.485 1.00 95.00 327 ASP A O 1
ATOM 2691 N N . SER A 1 328 ? 21.952 11.077 -8.286 1.00 95.62 328 SER A N 1
ATOM 2692 C CA . SER A 1 328 ? 22.896 9.978 -8.425 1.00 95.62 328 SER A CA 1
ATOM 2693 C C . SER A 1 328 ? 24.185 10.268 -7.679 1.00 95.62 328 SER A C 1
ATOM 2695 O O . SER A 1 328 ? 24.652 11.407 -7.708 1.00 95.62 328 SER A O 1
ATOM 2697 N N . LYS A 1 329 ? 24.779 9.237 -7.086 1.00 96.44 329 LYS A N 1
ATOM 2698 C CA . LYS A 1 329 ? 26.077 9.299 -6.408 1.00 96.44 329 LYS A CA 1
ATOM 2699 C C . LYS A 1 329 ? 26.933 8.106 -6.832 1.00 96.44 329 LYS A C 1
ATOM 2701 O O . LYS A 1 329 ? 26.391 7.030 -7.080 1.00 96.44 329 LYS A O 1
ATOM 2706 N N . GLU A 1 330 ? 28.244 8.292 -6.931 1.00 97.38 330 GLU A N 1
ATOM 2707 C CA . GLU A 1 330 ? 29.165 7.156 -7.026 1.00 97.38 330 GLU A CA 1
ATOM 2708 C C . GLU A 1 330 ? 29.243 6.480 -5.657 1.00 97.38 330 GLU A C 1
ATOM 2710 O O . GLU A 1 330 ? 29.329 7.152 -4.626 1.00 97.38 330 GLU A O 1
ATOM 2715 N N . VAL A 1 331 ? 29.161 5.155 -5.650 1.00 95.56 331 VAL A N 1
ATOM 2716 C CA . VAL A 1 331 ? 29.323 4.332 -4.453 1.00 95.56 331 VAL A CA 1
ATOM 2717 C C . VAL A 1 331 ? 30.386 3.283 -4.713 1.00 95.56 331 VAL A C 1
ATOM 2719 O O . VAL A 1 331 ? 30.575 2.854 -5.851 1.00 95.56 331 VAL A O 1
ATOM 2722 N N . ASP A 1 332 ? 31.054 2.854 -3.653 1.00 95.31 332 ASP A N 1
ATOM 2723 C CA . ASP A 1 332 ? 32.028 1.778 -3.721 1.00 95.31 332 ASP A CA 1
ATOM 2724 C C . ASP A 1 332 ? 31.653 0.673 -2.737 1.00 95.31 332 ASP A C 1
ATOM 2726 O O . ASP A 1 332 ? 31.364 0.937 -1.570 1.00 95.31 332 ASP A O 1
ATOM 2730 N N . ASN A 1 333 ? 31.627 -0.557 -3.244 1.00 93.62 333 ASN A N 1
ATOM 2731 C CA . ASN A 1 333 ? 31.469 -1.791 -2.489 1.00 93.62 333 ASN A CA 1
ATOM 2732 C C . ASN A 1 333 ? 30.264 -1.822 -1.525 1.00 93.62 333 ASN A C 1
ATOM 2734 O O . ASN A 1 333 ? 30.349 -2.343 -0.412 1.00 93.62 333 ASN A O 1
ATOM 2738 N N . ILE A 1 334 ? 29.117 -1.284 -1.951 1.00 95.00 334 ILE A N 1
ATOM 2739 C CA . ILE A 1 334 ? 27.866 -1.399 -1.189 1.00 95.00 334 ILE A CA 1
ATOM 2740 C C . ILE A 1 334 ? 27.138 -2.699 -1.537 1.00 95.00 334 ILE A C 1
ATOM 2742 O O . ILE A 1 334 ? 27.257 -3.210 -2.649 1.00 95.00 334 ILE A O 1
ATOM 2746 N N . SER A 1 335 ? 26.330 -3.221 -0.616 1.00 94.62 335 SER A N 1
ATOM 2747 C CA . SER A 1 335 ? 25.451 -4.355 -0.921 1.00 94.62 335 SER A CA 1
ATOM 2748 C C . SER A 1 335 ? 24.201 -3.886 -1.6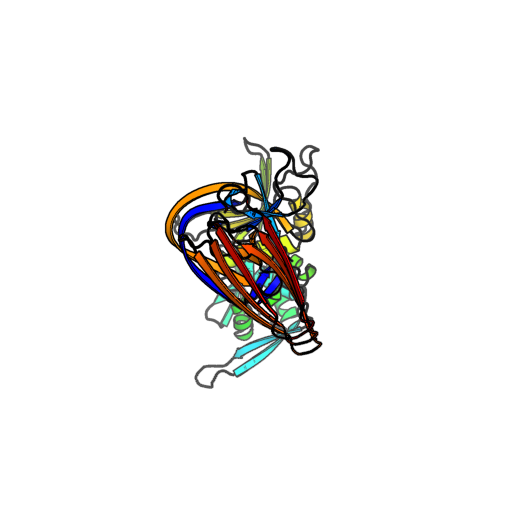60 1.00 94.62 335 SER A C 1
ATOM 2750 O O . SER A 1 335 ? 23.505 -2.984 -1.197 1.00 94.62 335 SER A O 1
ATOM 2752 N N . VAL A 1 336 ? 23.897 -4.523 -2.791 1.00 93.69 336 VAL A N 1
ATOM 2753 C CA . VAL A 1 336 ? 22.631 -4.344 -3.514 1.00 93.69 336 VAL A CA 1
ATOM 2754 C C . VAL A 1 336 ? 21.859 -5.655 -3.554 1.00 93.69 336 VAL A C 1
ATOM 2756 O O . VAL A 1 336 ? 22.450 -6.735 -3.633 1.00 93.69 336 VAL A O 1
ATOM 2759 N N . TYR A 1 337 ? 20.535 -5.541 -3.508 1.00 92.69 337 TYR A N 1
ATOM 2760 C CA . TYR A 1 337 ? 19.611 -6.658 -3.339 1.00 92.69 337 TYR A CA 1
ATOM 2761 C C . TYR A 1 337 ? 18.718 -6.801 -4.569 1.00 92.69 337 TYR A C 1
ATOM 2763 O O . TYR A 1 337 ? 18.395 -5.813 -5.229 1.00 92.69 337 TYR A O 1
ATOM 2771 N N . ASN A 1 338 ? 18.318 -8.031 -4.875 1.00 92.50 338 ASN A N 1
ATOM 2772 C CA . ASN A 1 338 ? 17.378 -8.337 -5.948 1.00 92.50 338 ASN A CA 1
ATOM 2773 C C . ASN A 1 338 ? 16.586 -9.605 -5.600 1.00 92.50 338 ASN A C 1
ATOM 2775 O O . ASN A 1 338 ? 17.097 -10.491 -4.907 1.00 92.50 338 ASN A O 1
ATOM 2779 N N . PHE A 1 339 ? 15.354 -9.705 -6.094 1.00 93.25 339 PHE A N 1
ATOM 2780 C CA . PHE A 1 339 ? 14.503 -10.881 -5.911 1.00 93.25 339 PHE A CA 1
ATOM 2781 C C . PHE A 1 339 ? 14.145 -11.500 -7.257 1.00 93.25 339 PHE A C 1
ATOM 2783 O O . PHE A 1 339 ? 13.828 -10.780 -8.202 1.00 93.25 339 PHE A O 1
ATOM 2790 N N . SER A 1 340 ? 14.143 -12.832 -7.319 1.00 92.81 340 SER A N 1
ATOM 2791 C CA . SER A 1 340 ? 13.454 -13.564 -8.382 1.00 92.81 340 SER A CA 1
ATOM 2792 C C . SER A 1 340 ? 12.101 -14.032 -7.868 1.00 92.81 340 SER A C 1
ATOM 2794 O O . SER A 1 340 ? 11.989 -14.649 -6.798 1.00 92.81 340 SER A O 1
ATOM 2796 N N . VAL A 1 341 ? 11.064 -13.685 -8.620 1.00 94.06 341 VAL A N 1
ATOM 2797 C CA . VAL A 1 341 ? 9.670 -13.793 -8.193 1.00 94.06 341 VAL A CA 1
ATOM 2798 C C . VAL A 1 341 ? 8.934 -14.656 -9.193 1.00 94.06 341 VAL A C 1
ATOM 2800 O O . VAL A 1 341 ? 8.920 -14.360 -10.384 1.00 94.06 341 VAL A O 1
ATOM 2803 N N . LYS A 1 342 ? 8.313 -15.728 -8.696 1.00 93.19 342 LYS A N 1
ATOM 2804 C CA . LYS A 1 342 ? 7.675 -16.740 -9.537 1.00 93.19 342 LYS A CA 1
ATOM 2805 C C . LYS A 1 342 ? 6.681 -16.096 -10.514 1.00 93.19 342 LYS A C 1
ATOM 2807 O O . LYS A 1 342 ? 5.833 -15.314 -10.088 1.00 93.19 342 LYS A O 1
ATOM 2812 N N . GLU A 1 343 ? 6.777 -16.484 -11.788 1.00 91.56 343 GLU A N 1
ATOM 2813 C CA . GLU A 1 343 ? 5.965 -16.036 -12.940 1.00 91.56 343 GLU A CA 1
ATOM 2814 C C . GLU A 1 343 ? 6.187 -14.582 -13.379 1.00 91.56 343 GLU A C 1
ATOM 2816 O O . GLU A 1 343 ? 6.365 -14.334 -14.569 1.00 91.56 343 GLU A O 1
ATOM 2821 N N . ASP A 1 344 ? 6.161 -13.629 -12.450 1.00 92.38 344 ASP A N 1
ATOM 2822 C CA . ASP A 1 344 ? 6.091 -12.203 -12.788 1.00 92.38 344 ASP A CA 1
ATOM 2823 C C . ASP A 1 344 ? 7.440 -11.488 -12.797 1.00 92.38 344 ASP A C 1
ATOM 2825 O O . ASP A 1 344 ? 7.500 -10.359 -13.283 1.00 92.38 344 ASP A O 1
ATOM 2829 N N . GLU A 1 345 ? 8.472 -12.083 -12.191 1.00 93.62 345 GLU A N 1
ATOM 2830 C CA . GLU A 1 345 ? 9.838 -11.551 -12.121 1.00 93.62 345 GLU A CA 1
ATOM 2831 C C . GLU A 1 345 ? 9.923 -10.058 -11.779 1.00 93.62 345 GLU A C 1
ATOM 2833 O O . GLU A 1 345 ? 10.743 -9.309 -12.293 1.00 93.62 345 GLU A O 1
ATOM 2838 N N . SER A 1 346 ? 9.052 -9.603 -10.886 1.00 95.50 346 SER A N 1
ATOM 2839 C CA . SER A 1 346 ? 8.919 -8.205 -10.486 1.00 95.50 346 SER A CA 1
ATOM 2840 C C . SER A 1 346 ? 8.367 -8.129 -9.075 1.00 95.50 346 SER A C 1
ATOM 2842 O O . SER A 1 346 ? 7.749 -9.071 -8.575 1.00 95.50 346 SER A O 1
ATOM 2844 N N . TYR A 1 347 ? 8.588 -6.997 -8.426 1.00 96.19 347 TYR A N 1
ATOM 2845 C CA . TYR A 1 347 ? 8.152 -6.763 -7.061 1.00 96.19 347 TYR A CA 1
ATOM 2846 C C . TYR A 1 347 ? 7.974 -5.269 -6.803 1.00 96.19 347 TYR A C 1
ATOM 2848 O O . TYR A 1 347 ? 8.409 -4.424 -7.583 1.00 96.19 347 TYR A O 1
ATOM 2856 N N . VAL A 1 348 ? 7.309 -4.937 -5.703 1.00 94.06 348 VAL A N 1
ATOM 2857 C CA . VAL A 1 348 ? 7.167 -3.557 -5.241 1.00 94.06 348 VAL A CA 1
ATOM 2858 C C . VAL A 1 348 ? 8.302 -3.207 -4.283 1.00 94.06 348 VAL A C 1
ATOM 2860 O O . VAL A 1 348 ? 8.456 -3.845 -3.244 1.00 94.06 348 VAL A O 1
ATOM 2863 N N . ALA A 1 349 ? 9.064 -2.166 -4.614 1.00 91.69 349 ALA A N 1
ATOM 2864 C CA . ALA A 1 349 ? 10.059 -1.544 -3.744 1.00 91.69 349 ALA A CA 1
ATOM 2865 C C . ALA A 1 349 ? 9.579 -0.134 -3.373 1.00 91.69 349 ALA A C 1
ATOM 2867 O O . ALA A 1 349 ? 9.320 0.676 -4.259 1.00 91.69 349 ALA A O 1
ATOM 2868 N N . ASP A 1 350 ? 9.382 0.133 -2.077 1.00 88.38 350 ASP A N 1
ATOM 2869 C CA . ASP A 1 350 ? 8.884 1.417 -1.543 1.00 88.38 350 ASP A CA 1
ATOM 2870 C C . ASP A 1 350 ? 7.646 1.975 -2.274 1.00 88.38 350 ASP A C 1
ATOM 2872 O O . ASP A 1 350 ? 7.470 3.177 -2.480 1.00 88.38 350 ASP A O 1
ATOM 2876 N N . GLY A 1 351 ? 6.745 1.070 -2.663 1.00 89.62 351 GLY A N 1
ATOM 2877 C CA . GLY A 1 351 ? 5.508 1.407 -3.359 1.00 89.62 351 GLY A CA 1
ATOM 2878 C C . GLY A 1 351 ? 5.646 1.568 -4.873 1.00 89.62 351 GLY A C 1
ATOM 2879 O O . GLY A 1 351 ? 4.673 1.957 -5.501 1.00 89.62 351 GLY A O 1
ATOM 2880 N N . VAL A 1 352 ? 6.787 1.269 -5.492 1.00 93.88 352 VAL A N 1
ATOM 2881 C CA . VAL A 1 352 ? 6.956 1.325 -6.953 1.00 93.88 352 VAL A CA 1
ATOM 2882 C C . VAL A 1 352 ? 7.262 -0.058 -7.519 1.00 93.88 352 VAL A C 1
ATOM 2884 O O . VAL A 1 352 ? 8.052 -0.804 -6.946 1.00 93.88 352 VAL A O 1
ATOM 2887 N N . ALA A 1 353 ? 6.638 -0.406 -8.646 1.00 95.81 353 ALA A N 1
ATOM 2888 C CA . ALA A 1 353 ? 6.929 -1.643 -9.361 1.00 95.81 353 ALA A CA 1
ATOM 2889 C C . ALA A 1 353 ? 8.319 -1.593 -10.014 1.00 95.81 353 ALA A C 1
ATOM 2891 O O . ALA A 1 353 ? 8.601 -0.737 -10.859 1.00 95.81 353 ALA A O 1
ATOM 2892 N N . VAL A 1 354 ? 9.157 -2.557 -9.643 1.00 95.12 354 VAL A N 1
ATOM 2893 C CA . VAL A 1 354 ? 10.483 -2.805 -10.211 1.00 95.12 354 VAL A CA 1
ATOM 2894 C C . VAL A 1 354 ? 10.564 -4.231 -10.757 1.00 95.12 354 VAL A C 1
ATOM 2896 O O . VAL A 1 354 ? 9.855 -5.128 -10.290 1.00 95.12 354 VAL A O 1
ATOM 2899 N N . HIS A 1 355 ? 11.397 -4.442 -11.771 1.00 93.06 355 HIS A N 1
ATOM 2900 C CA . HIS A 1 355 ? 11.625 -5.764 -12.354 1.00 93.06 355 HIS A CA 1
ATOM 2901 C C . HIS A 1 355 ? 12.866 -6.410 -11.734 1.00 93.06 355 HIS A C 1
ATOM 2903 O O . HIS A 1 355 ? 13.806 -5.721 -11.327 1.00 93.06 355 HIS A O 1
ATOM 2909 N N . ASN A 1 356 ? 12.913 -7.740 -11.718 1.00 83.75 356 ASN A N 1
ATOM 2910 C CA . ASN A 1 356 ? 14.138 -8.456 -11.418 1.00 83.75 356 ASN A CA 1
ATOM 2911 C C . ASN A 1 356 ? 15.225 -8.042 -12.426 1.00 83.75 356 ASN A C 1
ATOM 2913 O O . ASN A 1 356 ? 14.968 -7.779 -13.604 1.00 83.75 356 ASN A O 1
ATOM 2917 N N . CYS A 1 357 ? 16.471 -7.957 -11.975 1.00 70.31 357 CYS A N 1
ATOM 2918 C CA . CYS A 1 357 ? 17.578 -7.758 -12.900 1.00 70.31 357 CYS A CA 1
ATOM 2919 C C . CYS A 1 357 ? 17.973 -9.114 -13.502 1.00 70.31 357 CYS A C 1
ATOM 2921 O O . CYS A 1 357 ? 18.569 -9.940 -12.812 1.00 70.31 357 CYS A O 1
ATOM 2923 N N . THR A 1 358 ? 17.625 -9.366 -14.768 1.00 53.31 358 THR A N 1
ATOM 2924 C CA . THR A 1 358 ? 17.860 -10.668 -15.421 1.00 53.31 358 THR A CA 1
ATOM 2925 C C . THR A 1 358 ? 19.320 -10.898 -15.825 1.00 53.31 358 THR A C 1
ATOM 2927 O O . THR A 1 358 ? 19.683 -12.043 -16.084 1.00 53.31 358 THR A O 1
ATOM 2930 N N . ALA A 1 359 ? 20.198 -9.880 -15.793 1.00 40.53 359 ALA A N 1
ATOM 2931 C CA . ALA A 1 359 ? 21.622 -10.173 -15.662 1.00 40.53 359 ALA A CA 1
ATOM 2932 C C . ALA A 1 359 ? 22.365 -9.370 -14.598 1.00 40.53 359 ALA A C 1
ATOM 2934 O O . ALA A 1 359 ? 22.290 -8.137 -14.542 1.00 40.53 359 ALA A O 1
ATOM 2935 N N . PRO A 1 360 ? 23.195 -10.065 -13.806 1.00 38.12 360 PRO A N 1
ATOM 2936 C CA . PRO A 1 360 ? 24.234 -9.421 -13.037 1.00 38.12 360 PRO A CA 1
ATOM 2937 C C . PRO A 1 360 ? 25.162 -8.664 -13.989 1.00 38.12 360 PRO A C 1
ATOM 2939 O O . PRO A 1 360 ? 25.872 -9.239 -14.811 1.00 38.12 360 PRO A O 1
ATOM 2942 N N . ASN A 1 361 ? 25.173 -7.341 -13.850 1.00 35.47 361 ASN A N 1
ATOM 2943 C CA . ASN A 1 361 ? 26.224 -6.502 -14.399 1.00 35.47 361 ASN A CA 1
ATOM 2944 C C . ASN A 1 361 ? 27.486 -6.788 -13.570 1.00 35.47 361 ASN A C 1
ATOM 2946 O O . ASN A 1 361 ? 27.745 -6.107 -12.575 1.00 35.47 361 ASN A O 1
ATOM 2950 N N . PHE A 1 362 ? 28.199 -7.869 -13.878 1.00 41.34 362 PHE A N 1
ATOM 2951 C CA . PHE A 1 362 ? 29.530 -8.090 -13.332 1.00 41.34 362 PHE A CA 1
ATOM 2952 C C . PHE A 1 362 ? 30.420 -6.962 -13.863 1.00 41.34 362 PHE A C 1
ATOM 2954 O O . PHE A 1 362 ? 30.531 -6.743 -15.069 1.00 41.34 362 PHE A O 1
ATOM 2961 N N . SER A 1 363 ? 30.982 -6.175 -12.951 1.00 44.62 363 SER A N 1
ATOM 2962 C CA . SER A 1 363 ? 31.876 -5.057 -13.265 1.00 44.62 363 SER A CA 1
ATOM 2963 C C . SER A 1 363 ? 33.176 -5.517 -13.939 1.00 44.62 363 SER A C 1
ATOM 2965 O O . SER A 1 363 ? 33.844 -4.718 -14.588 1.00 44.62 363 SER A O 1
ATOM 2967 N N . SER A 1 364 ? 33.507 -6.807 -13.852 1.00 48.78 364 SER A N 1
ATOM 2968 C CA . SER A 1 364 ? 34.537 -7.467 -14.648 1.00 48.78 364 SER A CA 1
ATOM 2969 C C . SER A 1 364 ? 33.929 -8.139 -15.884 1.00 48.78 364 SER A C 1
ATOM 2971 O O . SER A 1 364 ? 32.798 -8.631 -15.857 1.00 48.78 364 SER A O 1
ATOM 2973 N N . GLY A 1 365 ? 34.679 -8.170 -16.992 1.00 57.78 365 GLY A N 1
ATOM 2974 C CA . GLY A 1 365 ? 34.283 -8.943 -18.172 1.00 57.78 365 GLY A CA 1
ATOM 2975 C C . GLY A 1 365 ? 33.945 -10.377 -17.763 1.00 57.78 365 GLY A C 1
ATOM 2976 O O . GLY A 1 365 ? 34.759 -11.045 -17.132 1.00 57.78 365 GLY A O 1
ATOM 2977 N N . SER A 1 366 ? 32.729 -10.824 -18.067 1.00 63.47 366 SER A N 1
ATOM 2978 C CA . SER A 1 366 ? 32.251 -12.151 -17.669 1.00 63.47 366 SER A CA 1
ATOM 2979 C C . SER A 1 366 ? 32.373 -13.121 -18.825 1.00 63.47 366 SER A C 1
ATOM 2981 O O . SER A 1 366 ? 31.957 -12.810 -19.937 1.00 63.47 366 SER A O 1
ATOM 2983 N N . LEU A 1 367 ? 32.946 -14.291 -18.565 1.00 82.38 367 LEU A N 1
ATOM 2984 C CA . LEU A 1 367 ? 33.102 -15.346 -19.554 1.00 82.38 367 LEU A CA 1
ATOM 2985 C C . LEU A 1 367 ? 31.923 -16.319 -19.465 1.00 82.38 367 LEU A C 1
ATOM 2987 O O . LEU A 1 367 ? 31.705 -16.941 -18.429 1.00 82.38 367 LEU A O 1
ATOM 2991 N N . HIS A 1 368 ? 31.200 -16.482 -20.567 1.00 84.06 368 HIS A N 1
ATOM 2992 C CA . HIS A 1 368 ? 30.306 -17.610 -20.783 1.00 84.06 368 HIS A CA 1
ATOM 2993 C C . HIS A 1 368 ? 31.030 -18.625 -21.672 1.00 84.06 368 HIS A C 1
ATOM 2995 O O . HIS A 1 368 ? 31.237 -18.369 -22.857 1.00 84.06 368 HIS A O 1
ATOM 3001 N N . ALA A 1 369 ? 31.439 -19.751 -21.083 1.00 85.62 369 ALA A N 1
ATOM 3002 C CA . ALA A 1 369 ? 32.083 -20.859 -21.781 1.00 85.62 369 ALA A CA 1
ATOM 3003 C C . ALA A 1 369 ? 31.149 -22.074 -21.773 1.00 85.62 369 ALA A C 1
ATOM 3005 O O . ALA A 1 369 ? 31.060 -22.785 -20.773 1.00 85.62 369 ALA A O 1
ATOM 3006 N N . ALA A 1 370 ? 30.420 -22.283 -22.868 1.00 83.62 370 ALA A N 1
ATOM 3007 C CA . ALA A 1 370 ? 29.476 -23.390 -23.001 1.00 83.62 370 ALA A CA 1
ATOM 3008 C C . ALA A 1 370 ? 29.966 -24.424 -24.017 1.00 83.62 370 ALA A C 1
ATOM 3010 O O . ALA A 1 370 ? 30.539 -24.084 -25.054 1.00 83.62 370 ALA A O 1
ATOM 3011 N N . VAL A 1 371 ? 29.697 -25.694 -23.717 1.00 90.00 371 VAL A N 1
ATOM 3012 C CA . VAL A 1 371 ? 29.967 -26.827 -24.604 1.00 90.00 371 VAL A CA 1
ATOM 3013 C C . VAL A 1 371 ? 28.653 -27.542 -24.877 1.00 90.00 371 VAL A C 1
ATOM 3015 O O . VAL A 1 371 ? 27.944 -27.917 -23.947 1.00 90.00 371 VAL A O 1
ATOM 3018 N N . VAL A 1 372 ? 28.331 -27.721 -26.154 1.00 92.12 372 VAL A N 1
ATOM 3019 C CA . VAL A 1 372 ? 27.183 -28.513 -26.600 1.00 92.12 372 VAL A CA 1
ATOM 3020 C C . VAL A 1 372 ? 27.695 -29.628 -27.497 1.00 92.12 372 VAL A C 1
ATOM 3022 O O . VAL A 1 372 ? 28.339 -29.354 -28.512 1.00 92.12 372 VAL A O 1
ATOM 3025 N N . GLU A 1 373 ? 27.390 -30.869 -27.126 1.00 95.19 373 GLU A N 1
ATOM 3026 C CA . GLU A 1 373 ? 27.699 -32.064 -27.910 1.00 95.19 373 GLU A CA 1
ATOM 3027 C C . GLU A 1 373 ? 26.424 -32.840 -28.214 1.00 95.19 373 GLU A C 1
ATOM 3029 O O . GLU A 1 373 ? 25.649 -33.153 -27.311 1.00 95.19 373 GLU A O 1
ATOM 3034 N N . ILE A 1 374 ? 26.199 -33.137 -29.490 1.00 95.56 374 ILE A N 1
ATOM 3035 C CA . ILE A 1 374 ? 25.000 -33.834 -29.958 1.00 95.56 374 ILE A CA 1
ATOM 3036 C C . ILE A 1 374 ? 25.424 -35.094 -30.707 1.00 95.56 374 ILE A C 1
ATOM 3038 O O . ILE A 1 374 ? 26.197 -35.026 -31.655 1.00 95.56 374 ILE A O 1
ATOM 3042 N N . TYR A 1 375 ? 24.898 -36.246 -30.306 1.00 97.06 375 TYR A N 1
ATOM 3043 C CA . TYR A 1 375 ? 25.130 -37.519 -30.987 1.00 97.06 375 TYR A CA 1
ATOM 3044 C C . TYR A 1 375 ? 23.848 -37.925 -31.710 1.00 97.06 375 TYR A C 1
ATOM 3046 O O . TYR A 1 375 ? 22.855 -38.271 -31.070 1.00 97.06 375 TYR A O 1
ATOM 3054 N N . VAL A 1 376 ? 23.861 -37.868 -33.039 1.00 97.50 376 VAL A N 1
ATOM 3055 C CA . VAL A 1 376 ? 22.723 -38.232 -33.885 1.00 97.50 376 VAL A CA 1
ATOM 3056 C C . VAL A 1 376 ? 22.928 -39.656 -34.387 1.00 97.50 376 VAL A C 1
ATOM 3058 O O . VAL A 1 376 ? 23.861 -39.935 -35.140 1.00 97.50 376 VAL A O 1
ATOM 3061 N N . LYS A 1 377 ? 22.073 -40.563 -33.913 1.00 98.00 377 LYS A N 1
ATOM 3062 C CA . LYS A 1 377 ? 22.145 -41.997 -34.211 1.00 98.00 377 LYS A CA 1
ATOM 3063 C C . LYS A 1 377 ? 21.732 -42.325 -35.641 1.00 98.00 377 LYS A C 1
ATOM 3065 O O . LYS A 1 377 ? 21.053 -41.527 -36.280 1.00 98.00 377 LYS A O 1
ATOM 3070 N N . LYS A 1 378 ? 22.137 -43.506 -36.120 1.00 97.75 378 LYS A N 1
ATOM 3071 C CA . LYS A 1 378 ? 21.832 -44.003 -37.471 1.00 97.75 378 LYS A CA 1
ATOM 3072 C C . LYS A 1 378 ? 20.368 -43.751 -37.867 1.00 97.75 378 LYS A C 1
ATOM 3074 O O . LYS A 1 378 ? 19.455 -44.160 -37.152 1.00 97.75 378 LYS A O 1
ATOM 3079 N N . GLY A 1 379 ? 20.163 -43.083 -39.004 1.00 96.31 379 GLY A N 1
ATOM 3080 C CA . GLY A 1 379 ? 18.844 -42.737 -39.552 1.00 96.31 379 GLY A CA 1
ATOM 3081 C C . GLY A 1 379 ? 18.050 -41.664 -38.790 1.00 96.31 379 GLY A C 1
ATOM 3082 O O . GLY A 1 379 ? 16.907 -41.392 -39.153 1.00 96.31 379 GLY A O 1
ATOM 3083 N N . ALA A 1 380 ? 18.598 -41.068 -37.724 1.00 97.19 380 ALA A N 1
ATOM 3084 C CA . ALA A 1 380 ? 17.893 -40.080 -36.910 1.00 97.19 380 ALA A CA 1
ATOM 3085 C C . ALA A 1 380 ? 18.096 -38.648 -37.424 1.00 97.19 380 ALA A C 1
ATOM 3087 O O . ALA A 1 380 ? 19.110 -38.320 -38.037 1.00 97.19 380 ALA A O 1
ATOM 3088 N N . ARG A 1 381 ? 17.140 -37.771 -37.101 1.00 97.31 381 ARG A N 1
ATOM 3089 C CA . ARG A 1 381 ? 17.204 -36.331 -37.372 1.00 97.31 381 ARG A CA 1
ATOM 3090 C C . ARG A 1 381 ? 17.153 -35.548 -36.063 1.00 97.31 381 ARG A C 1
ATOM 3092 O O . ARG A 1 381 ? 16.258 -35.771 -35.251 1.00 97.31 381 ARG A O 1
ATOM 3099 N N . CYS A 1 382 ? 18.074 -34.608 -35.872 1.00 95.75 382 CYS A N 1
ATOM 3100 C CA . CYS A 1 382 ? 18.099 -33.705 -34.722 1.00 95.75 382 CYS A CA 1
ATOM 3101 C C . CYS A 1 382 ? 18.137 -32.250 -35.193 1.00 95.75 382 CYS A C 1
ATOM 3103 O O . CYS A 1 382 ? 18.972 -31.889 -36.017 1.00 95.75 382 CYS A O 1
ATOM 3105 N N . GLN A 1 383 ? 17.251 -31.411 -34.653 1.00 96.06 383 GLN A N 1
ATOM 3106 C CA . GLN A 1 383 ? 17.292 -29.967 -34.854 1.00 96.06 383 GLN A CA 1
ATOM 3107 C C . GLN A 1 383 ? 17.516 -29.268 -33.517 1.00 96.06 383 GLN A C 1
ATOM 3109 O O . GLN A 1 383 ? 16.759 -29.468 -32.568 1.00 96.06 383 GLN A O 1
ATOM 3114 N N . TYR A 1 384 ? 18.544 -28.427 -33.459 1.00 92.88 384 TYR A N 1
ATOM 3115 C CA . TYR A 1 384 ? 18.898 -27.656 -32.277 1.00 92.88 384 TYR A CA 1
ATOM 3116 C C . TYR A 1 384 ? 18.851 -26.164 -32.599 1.00 92.88 384 TYR A C 1
ATOM 3118 O O . TYR A 1 384 ? 19.642 -25.661 -33.404 1.00 92.88 384 TYR A O 1
ATOM 3126 N N . THR A 1 385 ? 17.919 -25.454 -31.960 1.00 92.31 385 THR A N 1
ATOM 3127 C CA . THR A 1 385 ? 17.695 -24.023 -32.181 1.00 92.31 385 THR A CA 1
ATOM 3128 C C . THR A 1 385 ? 17.987 -23.214 -30.924 1.00 92.31 385 THR A C 1
ATOM 3130 O O . THR A 1 385 ? 17.445 -23.500 -29.861 1.00 92.31 385 THR A O 1
ATOM 3133 N N . THR A 1 386 ? 18.822 -22.177 -31.038 1.00 89.06 386 THR A N 1
ATOM 3134 C CA . THR A 1 386 ? 19.152 -21.284 -29.912 1.00 89.06 386 THR A CA 1
ATOM 3135 C C . THR A 1 386 ? 19.052 -19.813 -30.278 1.00 89.06 386 THR A C 1
ATOM 3137 O O . THR A 1 386 ? 19.717 -19.374 -31.211 1.00 89.06 386 THR A O 1
ATOM 3140 N N . VAL A 1 387 ? 18.313 -19.042 -29.479 1.00 87.75 387 VAL A N 1
ATOM 3141 C CA . VAL A 1 387 ? 18.299 -17.573 -29.518 1.00 87.75 387 VAL A CA 1
ATOM 3142 C C . VAL A 1 387 ? 18.841 -17.055 -28.191 1.00 87.75 387 VAL A C 1
ATOM 3144 O O . VAL A 1 387 ? 18.336 -17.429 -27.135 1.00 87.75 387 VAL A O 1
ATOM 3147 N N . GLN A 1 388 ? 19.889 -16.234 -28.234 1.00 83.00 388 GLN A N 1
ATOM 3148 C CA . GLN A 1 388 ? 20.584 -15.754 -27.038 1.00 83.00 388 GLN A CA 1
ATOM 3149 C C . GLN A 1 388 ? 20.789 -14.238 -27.090 1.00 83.00 388 GLN A C 1
ATOM 3151 O O . GLN A 1 388 ? 21.238 -13.703 -28.105 1.00 83.00 388 GLN A O 1
ATOM 3156 N N . ASN A 1 389 ? 20.485 -13.561 -25.979 1.00 84.94 389 ASN A N 1
ATOM 3157 C CA . ASN A 1 389 ? 20.715 -12.131 -25.790 1.00 84.94 389 ASN A CA 1
ATOM 3158 C C . ASN A 1 389 ? 21.604 -11.904 -24.563 1.00 84.94 389 ASN A C 1
ATOM 3160 O O . ASN A 1 389 ? 21.192 -12.144 -23.429 1.00 84.94 389 ASN A O 1
ATOM 3164 N N . TRP A 1 390 ? 22.832 -11.457 -24.806 1.00 83.44 390 TRP A N 1
ATOM 3165 C CA . TRP A 1 390 ? 23.870 -11.307 -23.791 1.00 83.44 390 TRP A CA 1
ATOM 3166 C C . TRP A 1 390 ? 24.110 -9.839 -23.434 1.00 83.44 390 TRP A C 1
ATOM 3168 O O . TRP A 1 390 ? 24.075 -8.954 -24.284 1.00 83.44 390 TRP A O 1
ATOM 3178 N N . TYR A 1 391 ? 24.482 -9.552 -22.191 1.00 77.62 391 TYR A N 1
ATOM 3179 C CA . TYR A 1 391 ? 24.914 -8.200 -21.832 1.00 77.62 391 TYR A CA 1
ATOM 3180 C C . TYR A 1 391 ? 26.240 -7.837 -22.519 1.00 77.62 391 TYR A C 1
ATOM 3182 O O . TYR A 1 391 ? 27.077 -8.695 -22.797 1.00 77.62 391 TYR A O 1
ATOM 3190 N N . LYS A 1 392 ? 26.444 -6.544 -22.806 1.00 82.38 392 LYS A N 1
ATOM 3191 C CA . LYS A 1 392 ? 27.556 -6.031 -23.638 1.00 82.38 392 LYS A CA 1
ATOM 3192 C C . LYS A 1 392 ? 28.960 -6.223 -23.047 1.00 82.38 392 LYS A C 1
ATOM 3194 O O . LYS A 1 392 ? 29.943 -5.892 -23.694 1.00 82.38 392 LYS A O 1
ATOM 3199 N N . ASN A 1 393 ? 29.067 -6.715 -21.819 1.00 78.50 393 ASN A N 1
ATOM 3200 C CA . ASN A 1 393 ? 30.311 -7.014 -21.109 1.00 78.50 393 ASN A CA 1
ATOM 3201 C C . ASN A 1 393 ? 30.657 -8.520 -21.096 1.00 78.50 393 ASN A C 1
ATOM 3203 O O . ASN A 1 393 ? 31.637 -8.901 -20.455 1.00 78.50 393 ASN A O 1
ATOM 3207 N N . ILE A 1 394 ? 29.876 -9.370 -21.776 1.00 83.25 394 ILE A N 1
ATOM 3208 C CA . ILE A 1 394 ? 30.061 -10.831 -21.787 1.00 83.25 394 ILE A CA 1
ATOM 3209 C C . ILE A 1 394 ? 30.963 -11.279 -22.943 1.00 83.25 394 ILE A C 1
ATOM 3211 O O . ILE A 1 394 ? 30.722 -10.926 -24.093 1.00 83.25 394 ILE A O 1
ATOM 3215 N N . TYR A 1 395 ? 31.959 -12.111 -22.655 1.00 88.50 395 TYR A N 1
ATOM 3216 C CA . TYR A 1 395 ? 32.674 -12.907 -23.653 1.00 88.50 395 TYR A CA 1
ATOM 3217 C C . TYR A 1 395 ? 31.930 -14.233 -23.824 1.00 88.50 395 TYR A C 1
ATOM 3219 O O . TYR A 1 395 ? 31.925 -15.062 -22.918 1.00 88.50 395 TYR A O 1
ATOM 3227 N N . ASN A 1 396 ? 31.260 -14.409 -24.957 1.00 90.31 396 ASN A N 1
ATOM 3228 C CA . ASN A 1 396 ? 30.479 -15.597 -25.282 1.00 90.31 396 ASN A CA 1
ATOM 3229 C C . ASN A 1 396 ? 31.335 -16.543 -26.138 1.00 90.31 396 ASN A C 1
ATOM 3231 O O . ASN A 1 396 ? 31.435 -16.357 -27.351 1.00 90.31 396 ASN A O 1
ATOM 3235 N N . LEU A 1 397 ? 31.993 -17.515 -25.502 1.00 90.44 397 LEU A N 1
ATOM 3236 C CA . LEU A 1 397 ? 32.898 -18.467 -26.151 1.00 90.44 397 LEU A CA 1
ATOM 3237 C C . LEU A 1 397 ? 32.257 -19.857 -26.131 1.00 90.44 397 LEU A C 1
ATOM 3239 O O . LEU A 1 397 ? 32.290 -20.552 -25.117 1.00 90.44 397 LEU A O 1
ATOM 3243 N N . VAL A 1 398 ? 31.642 -20.263 -27.241 1.00 89.00 398 VAL A N 1
ATOM 3244 C CA . VAL A 1 398 ? 30.837 -21.492 -27.281 1.00 89.00 398 VAL A CA 1
ATOM 3245 C C . VAL A 1 398 ? 31.428 -22.507 -28.247 1.00 89.00 398 VAL A C 1
ATOM 3247 O O . VAL A 1 398 ? 31.629 -22.226 -29.432 1.00 89.00 398 VAL A O 1
ATOM 3250 N N . THR A 1 399 ? 31.614 -23.725 -27.744 1.00 89.75 399 THR A N 1
ATOM 3251 C CA . THR A 1 399 ? 31.994 -24.894 -28.538 1.00 89.75 399 THR A CA 1
ATOM 3252 C C . THR A 1 399 ? 30.758 -25.733 -28.817 1.00 89.75 399 THR A C 1
ATOM 3254 O O . THR A 1 399 ? 30.032 -26.123 -27.903 1.00 89.75 399 THR A O 1
ATOM 3257 N N . LYS A 1 400 ? 30.510 -26.016 -30.094 1.00 92.12 400 LYS A N 1
ATOM 3258 C CA . LYS A 1 400 ? 29.324 -26.737 -30.556 1.00 92.12 400 LYS A CA 1
ATOM 3259 C C . LYS A 1 400 ? 29.772 -27.862 -31.475 1.00 92.12 400 LYS A C 1
ATOM 3261 O O . LYS A 1 400 ? 30.364 -27.595 -32.514 1.00 92.12 400 LYS A O 1
ATOM 3266 N N . ARG A 1 401 ? 29.523 -29.114 -31.101 1.00 94.44 401 ARG A N 1
ATOM 3267 C CA . ARG A 1 401 ? 29.912 -30.279 -31.902 1.00 94.44 401 ARG A CA 1
ATOM 3268 C C . ARG A 1 401 ? 28.752 -31.241 -32.058 1.00 94.44 401 ARG A C 1
ATOM 3270 O O . ARG A 1 401 ? 27.993 -31.460 -31.119 1.00 94.44 401 ARG A O 1
ATOM 3277 N N . ALA A 1 402 ? 28.645 -31.846 -33.230 1.00 96.88 402 ALA A N 1
ATOM 3278 C CA . ALA A 1 402 ? 27.741 -32.959 -33.453 1.00 96.88 402 ALA A CA 1
ATOM 3279 C C . ALA A 1 402 ? 28.478 -34.146 -34.073 1.00 96.88 402 ALA A C 1
ATOM 3281 O O . ALA A 1 402 ? 29.315 -33.959 -34.952 1.00 96.88 402 ALA A O 1
ATOM 3282 N N . TYR A 1 403 ? 28.153 -35.355 -33.630 1.00 97.75 403 TYR A N 1
ATOM 3283 C CA . TYR A 1 403 ? 28.570 -36.614 -34.234 1.00 97.75 403 TYR A CA 1
ATOM 3284 C C . TYR A 1 403 ? 27.357 -37.234 -34.921 1.00 97.75 403 TYR A C 1
ATOM 3286 O O . TYR A 1 403 ? 26.351 -37.498 -34.265 1.00 97.75 403 TYR A O 1
ATOM 3294 N N . VAL A 1 404 ? 27.429 -37.417 -36.236 1.00 98.25 404 VAL A N 1
ATOM 3295 C CA . VAL A 1 404 ? 26.286 -37.773 -37.082 1.00 98.25 404 VAL A CA 1
ATOM 3296 C C . VAL A 1 404 ? 26.564 -39.117 -37.743 1.00 98.25 404 VAL A C 1
ATOM 3298 O O . VAL A 1 404 ? 27.469 -39.226 -38.568 1.00 98.25 404 VAL A O 1
ATOM 3301 N N . GLU A 1 405 ? 25.828 -40.151 -37.344 1.00 98.31 405 GLU A N 1
ATOM 3302 C CA . GLU A 1 405 ? 25.992 -41.520 -37.846 1.00 98.31 405 GLU A CA 1
ATOM 3303 C C . GLU A 1 405 ? 25.375 -41.714 -39.253 1.00 98.31 405 GLU A C 1
ATOM 3305 O O . GLU A 1 405 ? 24.871 -40.784 -39.879 1.00 98.31 405 GLU A O 1
ATOM 3310 N N . GLU A 1 406 ? 25.456 -42.934 -39.788 1.00 97.75 406 GLU A N 1
ATOM 3311 C CA . GLU A 1 406 ? 24.988 -43.298 -41.135 1.00 97.75 406 GLU A CA 1
ATOM 3312 C C . GLU A 1 406 ? 23.523 -42.888 -41.391 1.00 97.75 406 GLU A C 1
ATOM 3314 O O . GLU A 1 406 ? 22.656 -43.111 -40.546 1.00 97.75 406 GLU A O 1
ATOM 3319 N N . GLU A 1 407 ? 23.251 -42.295 -42.556 1.00 97.88 407 GLU A N 1
ATOM 3320 C CA . GLU A 1 407 ? 21.940 -41.765 -42.975 1.00 97.88 407 GLU A CA 1
ATOM 3321 C C . GLU A 1 407 ? 21.273 -40.805 -41.960 1.00 97.88 407 GLU A C 1
ATOM 3323 O O . GLU A 1 407 ? 20.059 -40.609 -41.994 1.00 97.88 407 GLU A O 1
ATOM 3328 N N . ALA A 1 408 ? 22.036 -40.217 -41.031 1.00 97.88 408 ALA A N 1
ATOM 3329 C CA . ALA A 1 408 ? 21.520 -39.302 -40.016 1.00 97.88 408 ALA A CA 1
ATOM 3330 C C . ALA A 1 408 ? 21.669 -37.823 -40.419 1.00 97.88 408 ALA A C 1
ATOM 3332 O O . ALA A 1 408 ? 22.524 -37.459 -41.229 1.00 97.88 408 ALA A O 1
ATOM 3333 N N . GLU A 1 409 ? 20.848 -36.954 -39.827 1.00 98.12 409 GLU A N 1
ATOM 3334 C CA . GLU A 1 409 ? 20.770 -35.526 -40.151 1.00 98.12 409 GLU A CA 1
ATOM 3335 C C . GLU A 1 409 ? 20.831 -34.651 -38.890 1.00 98.12 409 GLU A C 1
ATOM 3337 O O . GLU A 1 409 ? 20.040 -34.804 -37.958 1.00 98.12 409 GLU A O 1
ATOM 3342 N N . MET A 1 410 ? 21.751 -33.687 -38.872 1.00 97.50 410 MET A N 1
ATOM 3343 C CA . MET A 1 410 ? 21.839 -32.660 -37.834 1.00 97.50 410 MET A CA 1
ATOM 3344 C C . MET A 1 410 ? 21.555 -31.277 -38.419 1.00 97.50 410 MET A C 1
ATOM 3346 O O . MET A 1 410 ? 22.218 -30.869 -39.366 1.00 97.50 410 MET A O 1
ATOM 3350 N N . ILE A 1 411 ? 20.645 -30.520 -37.807 1.00 97.06 411 ILE A N 1
ATOM 3351 C CA . ILE A 1 411 ? 20.314 -29.143 -38.193 1.00 97.06 411 ILE A CA 1
ATOM 3352 C C . ILE A 1 411 ? 20.578 -28.214 -37.013 1.00 97.06 411 ILE A C 1
ATOM 3354 O O . ILE A 1 411 ? 19.965 -28.333 -35.950 1.00 97.06 411 ILE A O 1
ATOM 3358 N N . TRP A 1 412 ? 21.476 -27.253 -37.201 1.00 94.19 412 TRP A N 1
ATOM 3359 C CA . TRP A 1 412 ? 21.807 -26.246 -36.204 1.00 94.19 412 TRP A CA 1
ATOM 3360 C C . TRP A 1 412 ? 21.305 -24.873 -36.638 1.00 94.19 412 TRP A C 1
ATOM 3362 O O . TRP A 1 412 ? 21.774 -24.326 -37.630 1.00 94.19 412 TRP A O 1
ATOM 3372 N N . THR A 1 413 ? 20.409 -24.269 -35.859 1.00 94.06 413 THR A N 1
ATOM 3373 C CA . THR A 1 413 ? 19.969 -22.884 -36.081 1.00 94.06 413 THR A CA 1
ATOM 3374 C C . THR A 1 413 ? 20.316 -22.032 -34.873 1.00 94.06 413 THR A C 1
ATOM 3376 O O . THR A 1 413 ? 19.916 -22.342 -33.753 1.00 94.06 413 THR A O 1
ATOM 3379 N N . ASP A 1 414 ? 21.053 -20.942 -35.046 1.00 91.25 414 ASP A N 1
ATOM 3380 C CA . ASP A 1 414 ? 21.324 -20.049 -33.930 1.00 91.25 414 ASP A CA 1
ATOM 3381 C C . ASP A 1 414 ? 21.323 -18.565 -34.269 1.00 91.25 414 ASP A C 1
ATOM 3383 O O . ASP A 1 414 ? 21.690 -18.150 -35.364 1.00 91.25 414 ASP A O 1
ATOM 3387 N N . PHE A 1 415 ? 20.912 -17.773 -33.280 1.00 92.25 415 PHE A N 1
ATOM 3388 C CA . PHE A 1 415 ? 20.920 -16.324 -33.328 1.00 92.25 415 PHE A CA 1
ATOM 3389 C C . PHE A 1 415 ? 21.461 -15.757 -32.017 1.00 92.25 415 PHE A C 1
ATOM 3391 O O . PHE A 1 415 ? 20.953 -16.059 -30.937 1.00 92.25 415 PHE A O 1
ATOM 3398 N N . ASN A 1 416 ? 22.512 -14.948 -32.113 1.00 90.12 416 ASN A N 1
ATOM 3399 C CA . ASN A 1 416 ? 23.152 -14.314 -30.964 1.00 90.12 416 ASN A CA 1
ATOM 3400 C C . ASN A 1 416 ? 23.098 -12.796 -31.110 1.00 90.12 416 ASN A C 1
ATOM 3402 O O . ASN A 1 416 ? 23.411 -12.258 -32.171 1.00 90.12 416 ASN A O 1
ATOM 3406 N N . MET A 1 417 ? 22.747 -12.108 -30.031 1.00 91.12 417 MET A N 1
ATOM 3407 C CA . MET A 1 417 ? 22.790 -10.653 -29.949 1.00 91.12 417 MET A CA 1
ATOM 3408 C C . MET A 1 417 ? 23.346 -10.210 -28.601 1.00 91.12 417 MET A C 1
ATOM 3410 O O . MET A 1 417 ? 23.341 -10.968 -27.626 1.00 91.12 417 MET A O 1
ATOM 3414 N N . GLY A 1 418 ? 23.823 -8.970 -28.543 1.00 87.00 418 GLY A N 1
ATOM 3415 C CA . GLY A 1 418 ? 24.457 -8.478 -27.332 1.00 87.00 418 GLY A CA 1
ATOM 3416 C C . GLY A 1 418 ? 25.912 -8.953 -27.248 1.00 87.00 418 GLY A C 1
ATOM 3417 O O . GLY A 1 418 ? 26.591 -8.982 -28.268 1.00 87.00 418 GLY A O 1
ATOM 3418 N N . SER A 1 419 ? 26.407 -9.307 -26.060 1.00 88.75 419 SER A N 1
ATOM 3419 C CA . SER A 1 419 ? 27.808 -9.704 -25.784 1.00 88.75 419 SER A CA 1
ATOM 3420 C C . SER A 1 419 ? 28.852 -8.625 -26.121 1.00 88.75 419 SER A C 1
ATOM 3422 O O . SER A 1 419 ? 28.589 -7.679 -26.856 1.00 88.75 419 SER A O 1
ATOM 3424 N N . LYS A 1 420 ? 30.046 -8.715 -25.541 1.00 87.75 420 LYS A N 1
ATOM 3425 C CA . LYS A 1 420 ? 31.211 -7.925 -25.959 1.00 87.75 420 LYS A CA 1
ATOM 3426 C C . LYS A 1 420 ? 31.891 -8.570 -27.161 1.00 87.75 420 LYS A C 1
ATOM 3428 O O . LYS A 1 420 ? 32.249 -7.888 -28.111 1.00 87.75 420 LYS A O 1
ATOM 3433 N N . VAL A 1 421 ? 32.084 -9.882 -27.077 1.00 90.31 421 VAL A N 1
ATOM 3434 C CA . VAL A 1 421 ? 32.689 -10.709 -28.120 1.00 90.31 421 VAL A CA 1
ATOM 3435 C C . VAL A 1 421 ? 31.917 -12.016 -28.170 1.00 90.31 421 VAL A C 1
ATOM 3437 O O . VAL A 1 421 ? 31.743 -12.647 -27.123 1.00 90.31 421 VAL A O 1
ATOM 3440 N N . THR A 1 422 ? 31.484 -12.439 -29.355 1.00 91.12 422 THR A N 1
ATOM 3441 C CA . THR A 1 422 ? 30.947 -13.789 -29.568 1.00 91.12 422 THR A CA 1
ATOM 3442 C C . THR A 1 422 ? 31.872 -14.586 -30.480 1.00 91.12 422 THR A C 1
ATOM 3444 O O . THR A 1 422 ? 32.082 -14.238 -31.635 1.00 91.12 422 THR A O 1
ATOM 3447 N N . MET A 1 423 ? 32.380 -15.711 -29.980 1.00 90.62 423 MET A N 1
ATOM 3448 C CA . MET A 1 423 ? 33.216 -16.645 -30.732 1.00 90.62 423 MET A CA 1
ATOM 3449 C C . MET A 1 423 ? 32.538 -18.014 -30.712 1.00 90.62 423 MET A C 1
ATOM 3451 O O . MET A 1 423 ? 32.301 -18.589 -29.647 1.00 90.62 423 MET A O 1
ATOM 3455 N N . LYS A 1 424 ? 32.186 -18.524 -31.893 1.00 86.69 424 LYS A N 1
ATOM 3456 C CA . LYS A 1 424 ? 31.462 -19.789 -32.043 1.00 86.69 424 LYS A CA 1
ATOM 3457 C C . LYS A 1 424 ? 32.136 -20.665 -33.082 1.00 86.69 424 LYS A C 1
ATOM 3459 O O . LYS A 1 424 ? 32.430 -20.202 -34.180 1.00 86.69 424 LYS A O 1
ATOM 3464 N N . TYR A 1 425 ? 32.272 -21.941 -32.745 1.00 85.44 425 TYR A N 1
ATOM 3465 C CA . TYR A 1 425 ? 32.813 -22.969 -33.631 1.00 85.44 425 TYR A CA 1
ATOM 3466 C C . TYR A 1 425 ? 31.849 -24.154 -33.712 1.00 85.44 425 TYR A C 1
ATOM 3468 O O . TYR A 1 425 ? 32.060 -25.147 -33.014 1.00 85.44 425 TYR A O 1
ATOM 3476 N N . PRO A 1 426 ? 30.750 -24.051 -34.487 1.00 88.38 426 PRO A N 1
ATOM 3477 C CA . PRO A 1 426 ? 29.925 -25.210 -34.795 1.00 88.38 426 PRO A CA 1
ATOM 3478 C C . PRO A 1 426 ? 30.700 -26.170 -35.702 1.00 88.38 426 PRO A C 1
ATOM 3480 O O . PRO A 1 426 ? 31.252 -25.764 -36.722 1.00 88.38 426 PRO A O 1
ATOM 3483 N N . GLY A 1 427 ? 30.737 -27.444 -35.326 1.00 92.31 427 GLY A N 1
ATOM 3484 C CA . GLY A 1 427 ? 31.398 -28.499 -36.084 1.00 92.31 427 GLY A CA 1
ATOM 3485 C C . GLY A 1 427 ? 30.560 -29.768 -36.164 1.00 92.31 427 GLY A C 1
ATOM 3486 O O . GLY A 1 427 ? 29.842 -30.118 -35.226 1.00 92.31 427 GLY A O 1
ATOM 3487 N N . PHE A 1 428 ? 30.698 -30.479 -37.280 1.00 94.75 428 PHE A N 1
ATOM 3488 C CA . PHE A 1 428 ? 30.058 -31.768 -37.520 1.00 94.75 428 PHE A CA 1
ATOM 3489 C C . PHE A 1 428 ? 31.127 -32.827 -37.784 1.00 94.75 428 PHE A C 1
ATOM 3491 O O . PHE A 1 428 ? 32.021 -32.625 -38.603 1.00 94.75 428 PHE A O 1
ATOM 3498 N N . VAL A 1 429 ? 31.010 -33.972 -37.121 1.00 96.94 429 VAL A N 1
ATOM 3499 C CA . VAL A 1 429 ? 31.697 -35.210 -37.479 1.00 96.94 429 VAL A CA 1
ATOM 3500 C C . VAL A 1 429 ? 30.684 -36.064 -38.227 1.00 96.94 429 VAL A C 1
ATOM 3502 O O . VAL A 1 429 ? 29.773 -36.624 -37.620 1.00 96.94 429 VAL A O 1
ATOM 3505 N N . LEU A 1 430 ? 30.818 -36.126 -39.551 1.00 97.50 430 LEU A N 1
ATOM 3506 C CA . LEU A 1 430 ? 29.981 -36.962 -40.412 1.00 97.50 430 LEU A CA 1
ATOM 3507 C C . LEU A 1 430 ? 30.573 -38.375 -40.426 1.00 97.50 430 LEU A C 1
ATOM 3509 O O . LEU A 1 430 ? 31.517 -38.664 -41.156 1.00 97.50 430 LEU A O 1
ATOM 3513 N N . ALA A 1 431 ? 30.070 -39.224 -39.538 1.00 96.62 431 ALA A N 1
ATOM 3514 C CA . ALA A 1 431 ? 30.694 -40.480 -39.139 1.00 96.62 431 ALA A CA 1
ATOM 3515 C C . ALA A 1 431 ? 30.184 -41.719 -39.888 1.00 96.62 431 ALA A C 1
ATOM 3517 O O . ALA A 1 431 ? 30.639 -42.830 -39.622 1.00 96.62 431 ALA A O 1
ATOM 3518 N N . GLY A 1 432 ? 29.240 -41.558 -40.813 1.00 94.81 432 GLY A N 1
ATOM 3519 C CA . GLY A 1 432 ? 28.702 -42.659 -41.601 1.00 94.81 432 GLY A CA 1
ATOM 3520 C C . GLY A 1 432 ? 28.294 -42.228 -43.003 1.00 94.81 432 GLY A C 1
ATOM 3521 O O . GLY A 1 432 ? 28.153 -41.041 -43.302 1.00 94.81 432 GLY A O 1
ATOM 3522 N N . LYS A 1 433 ? 28.099 -43.214 -43.884 1.00 96.19 433 LYS A N 1
ATOM 3523 C CA . LYS A 1 433 ? 27.600 -42.980 -45.243 1.00 96.19 433 LYS A CA 1
ATOM 3524 C C . LYS A 1 433 ? 26.235 -42.287 -45.176 1.00 96.19 433 LYS A C 1
ATOM 3526 O O . LYS A 1 433 ? 25.409 -42.649 -44.350 1.00 96.19 433 LYS A O 1
ATOM 3531 N N . GLY A 1 434 ? 26.032 -41.259 -45.997 1.00 96.00 434 GLY A N 1
ATOM 3532 C CA . GLY A 1 434 ? 24.769 -40.513 -46.034 1.00 96.00 434 GLY A CA 1
ATOM 3533 C C . GLY A 1 434 ? 24.536 -39.542 -44.868 1.00 96.00 434 GLY A C 1
ATOM 3534 O O . GLY A 1 434 ? 23.511 -38.869 -44.872 1.00 96.00 434 GLY A O 1
ATOM 3535 N N . ALA A 1 435 ? 25.469 -39.413 -43.914 1.00 97.62 435 ALA A N 1
ATOM 3536 C CA . ALA A 1 435 ? 25.378 -38.436 -42.826 1.00 97.62 435 ALA A CA 1
ATOM 3537 C C . ALA A 1 435 ? 25.366 -36.987 -43.354 1.00 97.62 435 ALA A C 1
ATOM 3539 O O . ALA A 1 435 ? 26.166 -36.628 -44.224 1.00 97.62 435 ALA A O 1
ATOM 3540 N N . ARG A 1 436 ? 24.486 -36.138 -42.807 1.00 96.75 436 ARG A N 1
ATOM 3541 C CA . ARG A 1 436 ? 24.301 -34.734 -43.217 1.00 96.75 436 ARG A CA 1
ATOM 3542 C C . ARG A 1 436 ? 24.299 -33.780 -42.024 1.00 96.75 436 ARG A C 1
ATOM 3544 O O . ARG A 1 436 ? 23.760 -34.087 -40.964 1.00 96.75 436 ARG A O 1
ATOM 3551 N N . GLY A 1 437 ? 24.876 -32.597 -42.222 1.00 96.06 437 GLY A N 1
ATOM 3552 C CA . GLY A 1 437 ? 24.880 -31.507 -41.249 1.00 96.06 437 GLY A CA 1
ATOM 3553 C C . GLY A 1 437 ? 24.541 -30.176 -41.915 1.00 96.06 437 GLY A C 1
ATOM 3554 O O . GLY A 1 437 ? 25.126 -29.844 -42.944 1.00 96.06 437 GLY A O 1
ATOM 3555 N N . GLU A 1 438 ? 23.626 -29.416 -41.322 1.00 95.56 438 GLU A N 1
ATOM 3556 C CA . GLU A 1 438 ? 23.244 -28.067 -41.744 1.00 95.56 438 GLU A CA 1
ATOM 3557 C C . GLU A 1 438 ? 23.469 -27.077 -40.598 1.00 95.56 438 GLU A C 1
ATOM 3559 O O . GLU A 1 438 ? 23.136 -27.359 -39.444 1.00 95.56 438 GLU A O 1
ATOM 3564 N N . VAL A 1 439 ? 24.025 -25.902 -40.908 1.00 93.06 439 VAL A N 1
ATOM 3565 C CA . VAL A 1 439 ? 24.184 -24.809 -39.944 1.00 93.06 439 VAL A CA 1
ATOM 3566 C C . VAL A 1 439 ? 23.700 -23.485 -40.521 1.00 93.06 439 VAL A C 1
ATOM 3568 O O . VAL A 1 439 ? 24.186 -23.014 -41.545 1.00 93.06 439 VAL A O 1
ATOM 3571 N N . LEU A 1 440 ? 22.789 -22.847 -39.793 1.00 93.25 440 LEU A N 1
ATOM 3572 C CA . LEU A 1 440 ? 22.398 -21.459 -39.972 1.00 93.25 440 LEU A CA 1
ATOM 3573 C C . LEU A 1 440 ? 22.711 -20.704 -38.681 1.00 93.25 440 LEU A C 1
ATOM 3575 O O . LEU A 1 440 ? 22.014 -20.849 -37.680 1.00 93.25 440 LEU A O 1
ATOM 3579 N N . SER A 1 441 ? 23.769 -19.897 -38.696 1.00 90.62 441 SER A N 1
ATOM 3580 C CA . SER A 1 441 ? 24.210 -19.113 -37.539 1.00 90.62 441 SER A CA 1
ATOM 3581 C C . SER A 1 441 ? 24.212 -17.630 -37.885 1.00 90.62 441 SER A C 1
ATOM 3583 O O . SER A 1 441 ? 24.929 -17.200 -38.786 1.00 90.62 441 SER A O 1
ATOM 3585 N N . MET A 1 442 ? 23.475 -16.839 -37.112 1.00 90.94 442 MET A N 1
ATOM 3586 C CA . MET A 1 442 ? 23.424 -15.384 -37.214 1.00 90.94 442 MET A CA 1
ATOM 3587 C C . MET A 1 442 ? 23.953 -14.737 -35.930 1.00 90.94 442 MET A C 1
ATOM 3589 O O . MET A 1 442 ? 23.703 -15.203 -34.814 1.00 90.94 442 MET A O 1
ATOM 3593 N N . ALA A 1 443 ? 24.690 -13.640 -36.081 1.00 90.31 443 ALA A N 1
ATOM 3594 C CA . ALA A 1 443 ? 25.134 -12.803 -34.975 1.00 90.31 443 ALA A CA 1
ATOM 3595 C C . ALA A 1 443 ? 24.860 -11.334 -35.304 1.00 90.31 443 ALA A C 1
ATOM 3597 O O . ALA A 1 443 ? 25.109 -10.896 -36.426 1.00 90.31 443 ALA A O 1
ATOM 3598 N N . LEU A 1 444 ? 24.336 -10.591 -34.330 1.00 90.75 444 LEU A N 1
ATOM 3599 C CA . LEU A 1 444 ? 24.093 -9.157 -34.437 1.00 90.75 444 LEU A CA 1
ATOM 3600 C C . LEU A 1 444 ? 25.015 -8.407 -33.473 1.00 90.75 444 LEU A C 1
ATOM 3602 O O . LEU A 1 444 ? 24.916 -8.580 -32.256 1.00 90.75 444 LEU A O 1
ATOM 3606 N N . ALA A 1 445 ? 25.867 -7.547 -34.031 1.00 89.19 445 ALA A N 1
ATOM 3607 C CA . ALA A 1 445 ? 26.804 -6.709 -33.292 1.00 89.19 445 ALA A CA 1
ATOM 3608 C C . ALA A 1 445 ? 26.482 -5.220 -33.496 1.00 89.19 445 ALA A C 1
ATOM 3610 O O . ALA A 1 445 ? 26.277 -4.758 -34.617 1.00 89.19 445 ALA A O 1
ATOM 3611 N N . GLY A 1 446 ? 26.430 -4.470 -32.397 1.00 86.69 446 GLY A N 1
ATOM 3612 C CA . GLY A 1 446 ? 26.372 -3.011 -32.364 1.00 86.69 446 GLY A CA 1
ATOM 3613 C C . GLY A 1 446 ? 27.715 -2.388 -31.968 1.00 86.69 446 GLY A C 1
ATOM 3614 O O . GLY A 1 446 ? 28.747 -3.054 -31.918 1.00 86.69 446 GLY A O 1
ATOM 3615 N N . ALA A 1 447 ? 27.713 -1.090 -31.654 1.00 86.31 447 ALA A N 1
ATOM 3616 C CA . ALA A 1 447 ? 28.934 -0.363 -31.296 1.00 86.31 447 ALA A CA 1
ATOM 3617 C C . ALA A 1 447 ? 29.674 -1.006 -30.103 1.00 86.31 447 ALA A C 1
ATOM 3619 O O . ALA A 1 447 ? 29.099 -1.170 -29.022 1.00 86.31 447 ALA A O 1
ATOM 3620 N N . GLY A 1 448 ? 30.958 -1.329 -30.306 1.00 81.69 448 GLY A N 1
ATOM 3621 C CA . GLY A 1 448 ? 31.833 -1.935 -29.295 1.00 81.69 448 GLY A CA 1
ATOM 3622 C C . GLY A 1 448 ? 31.642 -3.443 -29.086 1.00 81.69 448 GLY A C 1
ATOM 3623 O O . GLY A 1 448 ? 32.080 -3.958 -28.058 1.00 81.69 448 GLY A O 1
ATOM 3624 N N . GLN A 1 449 ? 30.972 -4.127 -30.018 1.00 89.00 449 GLN A N 1
ATOM 3625 C CA . GLN A 1 449 ? 30.749 -5.574 -30.007 1.00 89.00 449 GLN A CA 1
ATOM 3626 C C . GLN A 1 449 ? 31.473 -6.219 -31.196 1.00 89.00 449 GLN A C 1
ATOM 3628 O O . GLN A 1 449 ? 31.545 -5.605 -32.264 1.00 89.00 449 GLN A O 1
ATOM 3633 N N . HIS A 1 450 ? 32.012 -7.424 -30.999 1.00 79.62 450 HIS A N 1
ATOM 3634 C CA . HIS A 1 450 ? 32.844 -8.137 -31.975 1.00 79.62 450 HIS A CA 1
ATOM 3635 C C . HIS A 1 450 ? 32.369 -9.563 -32.245 1.00 79.62 450 HIS A C 1
ATOM 3637 O O . HIS A 1 450 ? 31.892 -10.233 -31.292 1.00 79.62 450 HIS A O 1
#

pLDDT: mean 91.94, std 8.99, range [35.47, 98.75]

Foldseek 3Di:
DWFQ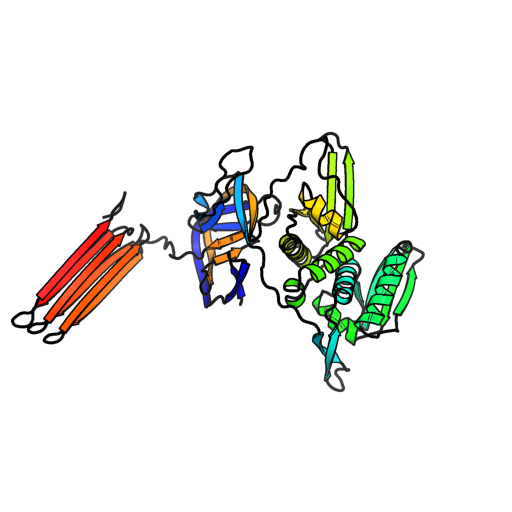ALQLETFDFPDKDKDWDFWKWKWFAFPLENPDTDIDDQAWWFWWAADPDPPDDDPDRDTDTGGPNPDDFFIWFWQWARPFADADQWDWDWFFDDDPVVPTDTDTDTWGPDLLVLLLLLQCLQAWADDPLFKIKGKDALVVVVLLVSNCVSCCVGPVANQWDWDADPVVNMIMTIGGGSRVSRVCVVQPRDQARGADDVNLLNHDLSSLLSSLLSNCVRQKDWDWDADPVGTDTKIKGKTLHPRRLVSSQSSCLNLVFHWRWDWDDPVVVVDGIMIMTIGFFQSCQSNCVSNVHHDDQDDPNHGGDDQWDHDNTTIITGGNDMDMDGDGGDMDMFTQTPPRQWRDDSSGIIHGDPDDPPVAQAEDEEEAEEEWDALEEDEDEEEEEDAQSYEAAYEAEYEWEHLYEYEYHYEYEHYLEHDYDHYYHQHYHNTYYYYDYYYDDDPNHD

Sequence (450 aa):
MQVLTHKGQYKLVYHTQVRPYSGKLFTLIVTGQPSEKIEATKEHPFLVVKRKYKNEKNKDWNQEWLPVKDVEKGDYVCTPIDQTIKSQEILIYEVPVGNGASGWQLEKLQIPCTQELFKLIGYYLAEGSISGGSYLNFSFSKLEREYIEEVKRLIKFVFSENRVREFHHEKNNGTNVVISSVRLCRFFEQFGTHSNDKQMPDWVLQESLEKQAVLIDAWYKGDGNYYKKQNIHGFKEVFRISTVSRNLSLQGRMLLLRLGIASSLNQQDKSSSGRQTMYNLVIGGEYMISFGKIVGQPIQPKMWNKKRATYYFVDDKYLYSPVKKIDSKEVDNISVYNFSVKEDESYVADGVAVHNCTAPNFSSGSLHAAVVEIYVKKGARCQYTTVQNWYKNIYNLVTKRAYVEEEAEMIWTDFNMGSKVTMKYPGFVLAGKGARGEVLSMALAGAGQH